Protein AF-0000000066310527 (afdb_homodimer)

Radius of gyration: 28.05 Å; Cα contacts (8 Å, |Δi|>4): 570; chains: 2; bounding box: 58×84×63 Å

Organism: Bacillus subtilis (strain 168) (NCBI:txid224308)

Structure (mmCIF, N/CA/C/O backbone):
data_AF-0000000066310527-model_v1
#
loop_
_entity.id
_entity.type
_entity.pdbx_description
1 polymer 'Uncharacterized protein YbfF'
#
loop_
_atom_site.group_PDB
_atom_site.id
_atom_site.type_symbol
_atom_site.label_atom_id
_atom_site.label_alt_id
_atom_site.label_comp_id
_atom_site.label_asym_id
_atom_site.label_entity_id
_atom_site.label_seq_id
_atom_site.pdbx_PDB_ins_code
_atom_site.Cartn_x
_atom_site.Cartn_y
_atom_site.Cartn_z
_atom_site.occupancy
_atom_site.B_iso_or_equiv
_atom_site.auth_seq_id
_atom_site.auth_comp_id
_atom_site.auth_asym_id
_atom_site.auth_atom_id
_atom_site.pdbx_PDB_model_num
ATOM 1 N N . MET A 1 1 ? -14.188 8.773 -17.578 1 63.88 1 MET A N 1
ATOM 2 C CA . MET A 1 1 ? -12.812 8.523 -18 1 63.88 1 MET A CA 1
ATOM 3 C C . MET A 1 1 ? -12.234 9.734 -18.719 1 63.88 1 MET A C 1
ATOM 5 O O . MET A 1 1 ? -11.117 10.172 -18.422 1 63.88 1 MET A O 1
ATOM 9 N N . LYS A 1 2 ? -13.07 10.375 -19.531 1 73.25 2 LYS A N 1
ATOM 10 C CA . LYS A 1 2 ? -12.578 11.5 -20.312 1 73.25 2 LYS A CA 1
ATOM 11 C C . LYS A 1 2 ? -12.289 12.703 -19.422 1 73.25 2 LYS A C 1
ATOM 13 O O . LYS A 1 2 ? -11.273 13.375 -19.578 1 73.25 2 LYS A O 1
ATOM 18 N N . ASN A 1 3 ? -13.141 12.914 -18.406 1 81.56 3 ASN A N 1
ATOM 19 C CA . ASN A 1 3 ? -12.938 14.039 -17.5 1 81.56 3 ASN A CA 1
ATOM 20 C C . ASN A 1 3 ? -11.688 13.859 -16.641 1 81.56 3 ASN A C 1
ATOM 22 O O . ASN A 1 3 ? -10.922 14.805 -16.438 1 81.56 3 ASN A O 1
ATOM 26 N N . ASP A 1 4 ? -11.461 12.68 -16.266 1 83.81 4 ASP A N 1
ATOM 27 C CA . ASP A 1 4 ? -10.266 12.391 -15.477 1 83.81 4 ASP A CA 1
ATOM 28 C C . ASP A 1 4 ? -9 12.617 -16.297 1 83.81 4 ASP A C 1
ATOM 30 O O . ASP A 1 4 ? -8 13.125 -15.773 1 83.81 4 ASP A O 1
ATOM 34 N N . GLN A 1 5 ? -9.125 12.297 -17.516 1 83 5 GLN A N 1
ATOM 35 C CA . GLN A 1 5 ? -7.965 12.484 -18.375 1 83 5 GLN A CA 1
ATOM 36 C C . GLN A 1 5 ? -7.68 13.969 -18.594 1 83 5 GLN A C 1
ATOM 38 O O . GLN A 1 5 ? -6.523 14.391 -18.594 1 83 5 GLN A O 1
ATOM 43 N N . ILE A 1 6 ? -8.672 14.703 -18.797 1 88.25 6 ILE A N 1
ATOM 44 C CA . ILE A 1 6 ? -8.531 16.141 -19.031 1 88.25 6 ILE A CA 1
ATOM 45 C C . ILE A 1 6 ? -7.934 16.812 -17.797 1 88.25 6 ILE A C 1
ATOM 47 O O . ILE A 1 6 ? -6.992 17.594 -17.906 1 88.25 6 ILE A O 1
ATOM 51 N N . VAL A 1 7 ? -8.461 16.453 -16.672 1 89.5 7 VAL A N 1
ATOM 52 C CA . VAL A 1 7 ? -8 17.047 -15.43 1 89.5 7 VAL A CA 1
ATOM 53 C C . VAL A 1 7 ? -6.559 16.625 -15.164 1 89.5 7 VAL A C 1
ATOM 55 O O . VAL A 1 7 ? -5.742 17.438 -14.719 1 89.5 7 VAL A O 1
ATOM 58 N N . PHE A 1 8 ? -6.312 15.469 -15.484 1 88.06 8 PHE A N 1
ATOM 59 C CA . PHE A 1 8 ? -4.965 14.961 -15.273 1 88.06 8 PHE A CA 1
ATOM 60 C C . PHE A 1 8 ? -3.963 15.695 -16.156 1 88.06 8 PHE A C 1
ATOM 62 O O . PHE A 1 8 ? -2.898 16.109 -15.695 1 88.06 8 PHE A O 1
ATOM 69 N N . GLU A 1 9 ? -4.285 15.781 -17.375 1 87.81 9 GLU A N 1
ATOM 70 C CA . GLU A 1 9 ? -3.381 16.438 -18.312 1 87.81 9 GLU A CA 1
ATOM 71 C C . GLU A 1 9 ? -3.203 17.922 -17.969 1 87.81 9 GLU A C 1
ATOM 73 O O . GLU A 1 9 ? -2.105 18.469 -18.094 1 87.81 9 GLU A O 1
ATOM 78 N N . LYS A 1 10 ? -4.227 18.516 -17.578 1 91 10 LYS A N 1
ATOM 79 C CA . LYS A 1 10 ? -4.125 19.906 -17.141 1 91 10 LYS A CA 1
ATOM 80 C C . LYS A 1 10 ? -3.186 20.047 -15.945 1 91 10 LYS A C 1
ATOM 82 O O . LYS A 1 10 ? -2.346 20.938 -15.906 1 91 10 LYS A O 1
ATOM 87 N N . THR A 1 11 ? -3.363 19.188 -14.992 1 91.25 11 THR A N 1
ATOM 88 C CA . THR A 1 11 ? -2.52 19.203 -13.797 1 91.25 11 THR A CA 1
ATOM 89 C C . THR A 1 11 ? -1.063 18.922 -14.164 1 91.25 11 THR A C 1
ATOM 91 O O . THR A 1 11 ? -0.154 19.547 -13.617 1 91.25 11 THR A O 1
ATOM 94 N N . LYS A 1 12 ? -0.94 18.047 -15.062 1 88.75 12 LYS A N 1
ATOM 95 C CA . LYS A 1 12 ? 0.399 17.719 -15.539 1 88.75 12 LYS A CA 1
ATOM 96 C C . LYS A 1 12 ? 1.072 18.922 -16.188 1 88.75 12 LYS A C 1
ATOM 98 O O . LYS A 1 12 ? 2.264 19.156 -15.977 1 88.75 12 LYS A O 1
ATOM 103 N N . ASN A 1 13 ? 0.358 19.609 -16.891 1 91.06 13 ASN A N 1
ATOM 104 C CA . ASN A 1 13 ? 0.886 20.797 -17.547 1 91.06 13 ASN A CA 1
ATOM 105 C C . ASN A 1 13 ? 1.256 21.891 -16.531 1 91.06 13 ASN A C 1
ATOM 107 O O . ASN A 1 13 ? 2.281 22.547 -16.688 1 91.06 13 ASN A O 1
ATOM 111 N N . ILE A 1 14 ? 0.47 22.047 -15.562 1 93.38 14 ILE A N 1
ATOM 112 C CA . ILE A 1 14 ? 0.763 23.016 -14.523 1 93.38 14 ILE A CA 1
ATOM 113 C C . ILE A 1 14 ? 2.02 22.594 -13.758 1 93.38 14 ILE A C 1
ATOM 115 O O . ILE A 1 14 ? 2.865 23.438 -13.438 1 93.38 14 ILE A O 1
ATOM 119 N N . ALA A 1 15 ? 2.094 21.328 -13.484 1 90.81 15 ALA A N 1
ATOM 120 C CA . ALA A 1 15 ? 3.285 20.812 -12.812 1 90.81 15 ALA A CA 1
ATOM 121 C C . ALA A 1 15 ? 4.535 21.047 -13.656 1 90.81 15 ALA A C 1
ATOM 123 O O . ALA A 1 15 ? 5.605 21.359 -13.125 1 90.81 15 ALA A O 1
ATOM 124 N N . HIS A 1 16 ? 4.398 20.875 -14.945 1 90.31 16 HIS A N 1
ATOM 125 C CA . HIS A 1 16 ? 5.508 21.141 -15.859 1 90.31 16 HIS A CA 1
ATOM 126 C C . HIS A 1 16 ? 5.918 22.609 -15.812 1 90.31 16 HIS A C 1
ATOM 128 O O . HIS A 1 16 ? 7.113 22.922 -15.812 1 90.31 16 HIS A O 1
ATOM 134 N N . ASP A 1 17 ? 4.984 23.469 -15.75 1 91.44 17 ASP A N 1
ATOM 135 C CA . ASP A 1 17 ? 5.258 24.891 -15.648 1 91.44 17 ASP A CA 1
ATOM 136 C C . ASP A 1 17 ? 5.996 25.219 -14.344 1 91.44 17 ASP A C 1
ATOM 138 O O . ASP A 1 17 ? 6.938 26.016 -14.344 1 91.44 17 ASP A O 1
ATOM 142 N N . ILE A 1 18 ? 5.578 24.625 -13.266 1 91.56 18 ILE A N 1
ATOM 143 C CA . ILE A 1 18 ? 6.191 24.859 -11.961 1 91.56 18 ILE A CA 1
ATOM 144 C C . ILE A 1 18 ? 7.648 24.391 -11.992 1 91.56 18 ILE A C 1
ATOM 146 O O . ILE A 1 18 ? 8.523 25.062 -11.438 1 91.56 18 ILE A O 1
ATOM 150 N N . ASN A 1 19 ? 7.914 23.328 -12.703 1 87.25 19 ASN A N 1
ATOM 151 C CA . ASN A 1 19 ? 9.258 22.75 -12.766 1 87.25 19 ASN A CA 1
ATOM 152 C C . ASN A 1 19 ? 10.203 23.641 -13.57 1 87.25 19 ASN A C 1
ATOM 154 O O . ASN A 1 19 ? 11.422 23.578 -13.406 1 87.25 19 ASN A O 1
ATOM 158 N N . GLN A 1 20 ? 9.625 24.453 -14.375 1 89.62 20 GLN A N 1
ATOM 159 C CA . GLN A 1 20 ? 10.445 25.344 -15.203 1 89.62 20 GLN A CA 1
ATOM 160 C C . GLN A 1 20 ? 10.797 26.625 -14.453 1 89.62 20 GLN A C 1
ATOM 162 O O . GLN A 1 20 ? 11.711 27.344 -14.844 1 89.62 20 GLN A O 1
ATOM 167 N N . MET A 1 21 ? 10.148 26.797 -13.336 1 88.88 21 MET A N 1
ATOM 168 C CA . MET A 1 21 ? 10.398 28.016 -12.555 1 88.88 21 MET A CA 1
ATOM 169 C C . MET A 1 21 ? 11.617 27.844 -11.656 1 88.88 21 MET A C 1
ATOM 171 O O . MET A 1 21 ? 11.797 26.797 -11.031 1 88.88 21 MET A O 1
ATOM 175 N N . GLN A 1 22 ? 12.531 28.766 -11.625 1 78.62 22 GLN A N 1
ATOM 176 C CA . GLN A 1 22 ? 13.781 28.641 -10.898 1 78.62 22 GLN A CA 1
ATOM 177 C C . GLN A 1 22 ? 13.703 29.297 -9.523 1 78.62 22 GLN A C 1
ATOM 179 O O . GLN A 1 22 ? 14.359 28.859 -8.578 1 78.62 22 GLN A O 1
ATOM 184 N N . ASN A 1 23 ? 12.922 30.281 -9.383 1 86.44 23 ASN A N 1
ATOM 185 C CA . ASN A 1 23 ? 12.82 31.047 -8.148 1 86.44 23 ASN A CA 1
ATOM 186 C C . ASN A 1 23 ? 11.664 30.562 -7.281 1 86.44 23 ASN A C 1
ATOM 188 O O . ASN A 1 23 ? 10.547 30.391 -7.77 1 86.44 23 ASN A O 1
ATOM 192 N N . GLN A 1 24 ? 11.945 30.344 -6.031 1 86.88 24 GLN A N 1
ATOM 193 C CA . GLN A 1 24 ? 10.945 29.828 -5.102 1 86.88 24 GLN A CA 1
ATOM 194 C C . GLN A 1 24 ? 9.805 30.828 -4.922 1 86.88 24 GLN A C 1
ATOM 196 O O . GLN A 1 24 ? 8.641 30.422 -4.809 1 86.88 24 GLN A O 1
ATOM 201 N N . GLN A 1 25 ? 10.172 32.062 -4.918 1 89.06 25 GLN A N 1
ATOM 202 C CA . GLN A 1 25 ? 9.141 33.094 -4.734 1 89.06 25 GLN A CA 1
ATOM 203 C C . GLN A 1 25 ? 8.188 33.125 -5.926 1 89.06 25 GLN A C 1
ATOM 205 O O . GLN A 1 25 ? 6.988 33.344 -5.762 1 89.06 25 GLN A O 1
ATOM 210 N N . GLU A 1 26 ? 8.727 32.906 -7.062 1 91.56 26 GLU A N 1
ATOM 211 C CA . GLU A 1 26 ? 7.895 32.844 -8.266 1 91.56 26 GLU A CA 1
ATOM 212 C C . GLU A 1 26 ? 6.914 31.672 -8.195 1 91.56 26 GLU A C 1
ATOM 214 O O . GLU A 1 26 ? 5.754 31.812 -8.594 1 91.56 26 GLU A O 1
ATOM 219 N N . ILE A 1 27 ? 7.402 30.641 -7.68 1 92.81 27 ILE A N 1
ATOM 220 C CA . ILE A 1 27 ? 6.57 29.453 -7.539 1 92.81 27 ILE A CA 1
ATOM 221 C C . ILE A 1 27 ? 5.441 29.719 -6.543 1 92.81 27 ILE A C 1
ATOM 223 O O . ILE A 1 27 ? 4.285 29.391 -6.801 1 92.81 27 ILE A O 1
ATOM 227 N N . ILE A 1 28 ? 5.812 30.375 -5.473 1 92.62 28 ILE A N 1
ATOM 228 C CA . ILE A 1 28 ? 4.844 30.656 -4.426 1 92.62 28 ILE A CA 1
ATOM 229 C C . ILE A 1 28 ? 3.75 31.578 -4.973 1 92.62 28 ILE A C 1
ATOM 231 O O . ILE A 1 28 ? 2.561 31.328 -4.77 1 92.62 28 ILE A O 1
ATOM 235 N N . ASP A 1 29 ? 4.152 32.562 -5.695 1 92.44 29 ASP A N 1
ATOM 236 C CA . ASP A 1 29 ? 3.188 33.531 -6.25 1 92.44 29 ASP A CA 1
ATOM 237 C C . ASP A 1 29 ? 2.291 32.844 -7.285 1 92.44 29 ASP A C 1
ATOM 239 O O . ASP A 1 29 ? 1.085 33.094 -7.328 1 92.44 29 ASP A O 1
ATOM 243 N N . TYR A 1 30 ? 2.893 32.062 -8.078 1 94.06 30 TYR A N 1
ATOM 244 C CA . TYR A 1 30 ? 2.141 31.344 -9.094 1 94.06 30 TYR A CA 1
ATOM 245 C C . TYR A 1 30 ? 1.107 30.422 -8.461 1 94.06 30 TYR A C 1
ATOM 247 O O . TYR A 1 30 ? -0.049 30.391 -8.891 1 94.06 30 TYR A O 1
ATOM 255 N N . LEU A 1 31 ? 1.514 29.703 -7.473 1 94.56 31 LEU A N 1
ATOM 256 C CA . LEU A 1 31 ? 0.636 28.75 -6.785 1 94.56 31 LEU A CA 1
ATOM 257 C C . LEU A 1 31 ? -0.458 29.5 -6.02 1 94.56 31 LEU A C 1
ATOM 259 O O . LEU A 1 31 ? -1.603 29.031 -5.973 1 94.56 31 LEU A O 1
ATOM 263 N N . PHE A 1 32 ? -0.166 30.594 -5.473 1 93.5 32 PHE A N 1
ATOM 264 C CA . PHE A 1 32 ? -1.123 31.359 -4.676 1 93.5 32 PHE A CA 1
ATOM 265 C C . PHE A 1 32 ? -2.244 31.906 -5.555 1 93.5 32 PHE A C 1
ATOM 267 O O . PHE A 1 32 ? -3.367 32.094 -5.086 1 93.5 32 PHE A O 1
ATOM 274 N N . ARG A 1 33 ? -1.938 32.062 -6.832 1 92.56 33 ARG A N 1
ATOM 275 C CA . ARG A 1 33 ? -2.926 32.594 -7.77 1 92.56 33 ARG A CA 1
ATOM 276 C C . ARG A 1 33 ? -3.885 31.5 -8.227 1 92.56 33 ARG A C 1
ATOM 278 O O . ARG A 1 33 ? -4.965 31.781 -8.742 1 92.56 33 ARG A O 1
ATOM 285 N N . GLN A 1 34 ? -3.531 30.297 -7.996 1 92.62 34 GLN A N 1
ATOM 286 C CA . GLN A 1 34 ? -4.387 29.203 -8.414 1 92.62 34 GLN A CA 1
ATOM 287 C C . GLN A 1 34 ? -5.539 28.984 -7.438 1 92.62 34 GLN A C 1
ATOM 289 O O . GLN A 1 34 ? -5.441 29.359 -6.266 1 92.62 34 GLN A O 1
ATOM 294 N N . ASP A 1 35 ? -6.602 28.453 -7.941 1 89.25 35 ASP A N 1
ATOM 295 C CA . ASP A 1 35 ? -7.734 28.156 -7.07 1 89.25 35 ASP A CA 1
ATOM 296 C C . ASP A 1 35 ? -7.465 26.922 -6.227 1 89.25 35 ASP A C 1
ATOM 298 O O . ASP A 1 35 ? -6.559 26.141 -6.531 1 89.25 35 ASP A O 1
ATOM 302 N N . SER A 1 36 ? -8.258 26.719 -5.223 1 89.12 36 SER A N 1
ATOM 303 C CA . SER A 1 36 ? -8.07 25.625 -4.277 1 89.12 36 SER A CA 1
ATOM 304 C C . SER A 1 36 ? -8.234 24.281 -4.957 1 89.12 36 SER A C 1
ATOM 306 O O . SER A 1 36 ? -7.547 23.312 -4.613 1 89.12 36 SER A O 1
ATOM 308 N N . LEU A 1 37 ? -9.109 24.156 -5.902 1 88.75 37 LEU A N 1
ATOM 309 C CA . LEU A 1 37 ? -9.328 22.906 -6.633 1 88.75 37 LEU A CA 1
ATOM 310 C C . LEU A 1 37 ? -8.07 22.5 -7.387 1 88.75 37 LEU A C 1
ATOM 312 O O . LEU A 1 37 ? -7.637 21.344 -7.309 1 88.75 37 LEU A O 1
ATOM 316 N N . THR A 1 38 ? -7.531 23.406 -8.047 1 92.25 38 THR A N 1
ATOM 317 C CA . THR A 1 38 ? -6.324 23.156 -8.82 1 92.25 38 THR A CA 1
ATOM 318 C C . THR A 1 38 ? -5.16 22.797 -7.906 1 92.25 38 THR A C 1
ATOM 320 O O . THR A 1 38 ? -4.363 21.906 -8.219 1 92.25 38 THR A O 1
ATOM 323 N N . LEU A 1 39 ? -5.082 23.438 -6.801 1 94.38 39 LEU A N 1
ATOM 324 C CA . LEU A 1 39 ? -4.008 23.172 -5.855 1 94.38 39 LEU A CA 1
ATOM 325 C C . LEU A 1 39 ? -4.121 21.766 -5.289 1 94.38 39 LEU A C 1
ATOM 327 O O . LEU A 1 39 ? -3.111 21.078 -5.105 1 94.38 39 LEU A O 1
ATOM 331 N N . ASN A 1 40 ? -5.297 21.359 -5.043 1 91.94 40 ASN A N 1
ATOM 332 C CA . ASN A 1 40 ? -5.484 20 -4.523 1 91.94 40 ASN A CA 1
ATOM 333 C C . ASN A 1 40 ? -5.215 18.953 -5.594 1 91.94 40 ASN A C 1
ATOM 335 O O . ASN A 1 40 ? -4.73 17.859 -5.285 1 91.94 40 ASN A O 1
ATOM 339 N N . GLN A 1 41 ? -5.559 19.25 -6.785 1 92.19 41 GLN A N 1
ATOM 340 C CA . GLN A 1 41 ? -5.191 18.359 -7.879 1 92.19 41 GLN A CA 1
ATOM 341 C C . GLN A 1 41 ? -3.678 18.234 -8 1 92.19 41 GLN A C 1
ATOM 343 O O . GLN A 1 41 ? -3.16 17.141 -8.219 1 92.19 41 GLN A O 1
ATOM 348 N N . LEU A 1 42 ? -3.004 19.344 -7.852 1 92.94 42 LEU A N 1
ATOM 349 C CA . LEU A 1 42 ? -1.546 19.328 -7.871 1 92.94 42 LEU A CA 1
ATOM 350 C C . LEU A 1 42 ? -0.994 18.531 -6.691 1 92.94 42 LEU A C 1
ATOM 352 O O . LEU A 1 42 ? -0.032 17.781 -6.84 1 92.94 42 LEU A O 1
ATOM 356 N N . LYS A 1 43 ? -1.606 18.766 -5.598 1 92.62 43 LYS A N 1
ATOM 357 C CA . LYS A 1 43 ? -1.205 18.031 -4.41 1 92.62 43 LYS A CA 1
ATOM 358 C C . LYS A 1 43 ? -1.344 16.516 -4.625 1 92.62 43 LYS A C 1
ATOM 360 O O . LYS A 1 43 ? -0.456 15.75 -4.254 1 92.62 43 LYS A O 1
ATOM 365 N N . HIS A 1 44 ? -2.455 16.109 -5.164 1 90.5 44 HIS A N 1
ATOM 366 C CA . HIS A 1 44 ? -2.666 14.695 -5.477 1 90.5 44 HIS A CA 1
ATOM 367 C C . HIS A 1 44 ? -1.655 14.203 -6.508 1 90.5 44 HIS A C 1
ATOM 369 O O . HIS A 1 44 ? -1.153 13.078 -6.402 1 90.5 44 HIS A O 1
ATOM 375 N N . TYR A 1 45 ? -1.368 15.016 -7.469 1 88.25 45 TYR A N 1
ATOM 376 C CA . TYR A 1 45 ? -0.41 14.672 -8.516 1 88.25 45 TYR A CA 1
ATOM 377 C C . TYR A 1 45 ? 0.968 14.406 -7.926 1 88.25 45 TYR A C 1
ATOM 379 O O . TYR A 1 45 ? 1.678 13.5 -8.375 1 88.25 45 TYR A O 1
ATOM 387 N N . TYR A 1 46 ? 1.37 15.164 -6.93 1 87.31 46 TYR A N 1
ATOM 388 C CA . TYR A 1 46 ? 2.688 15.031 -6.32 1 87.31 46 TYR A CA 1
ATOM 389 C C . TYR A 1 46 ? 2.672 13.977 -5.219 1 87.31 46 TYR A C 1
ATOM 391 O O . TYR A 1 46 ? 3.717 13.641 -4.656 1 87.31 46 TYR A O 1
ATOM 399 N N . SER A 1 47 ? 1.535 13.523 -4.836 1 84.88 47 SER A N 1
ATOM 400 C CA . SER A 1 47 ? 1.448 12.508 -3.793 1 84.88 47 SER A CA 1
ATOM 401 C C . SER A 1 47 ? 1.831 11.133 -4.332 1 84.88 47 SER A C 1
ATOM 403 O O . SER A 1 47 ? 1.853 10.922 -5.547 1 84.88 47 SER A O 1
ATOM 405 N N . GLU A 1 48 ? 2.201 10.266 -3.418 1 76.38 48 GLU A N 1
ATOM 406 C CA . GLU A 1 48 ? 2.572 8.914 -3.805 1 76.38 48 GLU A CA 1
ATOM 407 C C . GLU A 1 48 ? 1.363 8.133 -4.312 1 76.38 48 GLU A C 1
ATOM 409 O O . GLU A 1 48 ? 0.276 8.219 -3.738 1 76.38 48 GLU A O 1
ATOM 414 N N . PRO A 1 49 ? 1.654 7.512 -5.43 1 71.25 49 PRO A N 1
ATOM 415 C CA . PRO A 1 49 ? 0.542 6.719 -5.957 1 71.25 49 PRO A CA 1
ATOM 416 C C . PRO A 1 49 ? 0.166 5.555 -5.047 1 71.25 49 PRO A C 1
ATOM 418 O O . PRO A 1 49 ? 1.038 4.953 -4.414 1 71.25 49 PRO A O 1
ATOM 421 N N . SER A 1 50 ? -1.054 5.453 -4.766 1 68.25 50 SER A N 1
ATOM 422 C CA . SER A 1 50 ? -1.55 4.297 -4.023 1 68.25 50 SER A CA 1
ATOM 423 C C . SER A 1 50 ? -2.273 3.322 -4.945 1 68.25 50 SER A C 1
ATOM 425 O O . SER A 1 50 ? -3.08 3.732 -5.781 1 68.25 50 SER A O 1
ATOM 427 N N . LEU A 1 51 ? -1.741 2.096 -4.992 1 73.38 51 LEU A N 1
ATOM 428 C CA . LEU A 1 51 ? -2.441 1.086 -5.781 1 73.38 51 LEU A CA 1
ATOM 429 C C . LEU A 1 51 ? -3.432 0.312 -4.918 1 73.38 51 LEU A C 1
ATOM 431 O O . LEU A 1 51 ? -3.066 -0.203 -3.857 1 73.38 51 LEU A O 1
ATOM 435 N N . PRO A 1 52 ? -4.664 0.326 -5.395 1 75.25 52 PRO A N 1
ATOM 436 C CA . PRO A 1 52 ? -5.664 -0.44 -4.641 1 75.25 52 PRO A CA 1
ATOM 437 C C . PRO A 1 52 ? -5.328 -1.929 -4.566 1 75.25 52 PRO A C 1
ATOM 439 O O . PRO A 1 52 ? -4.625 -2.451 -5.434 1 75.25 52 PRO A O 1
ATOM 442 N N . LEU A 1 53 ? -5.828 -2.559 -3.584 1 78.56 53 LEU A N 1
ATOM 443 C CA . LEU A 1 53 ? -5.602 -3.979 -3.332 1 78.56 53 LEU A CA 1
ATOM 444 C C . LEU A 1 53 ? -6.062 -4.82 -4.516 1 78.56 53 LEU A C 1
ATOM 446 O O . LEU A 1 53 ? -5.375 -5.762 -4.922 1 78.56 53 LEU A O 1
ATOM 450 N N . GLN A 1 54 ? -7.145 -4.508 -5.059 1 79.19 54 GLN A N 1
ATOM 451 C CA . GLN A 1 54 ? -7.711 -5.266 -6.172 1 79.19 54 GLN A CA 1
ATOM 452 C C . GLN A 1 54 ? -6.797 -5.219 -7.391 1 79.19 54 GLN A C 1
ATOM 454 O O . GLN A 1 54 ? -6.676 -6.203 -8.117 1 79.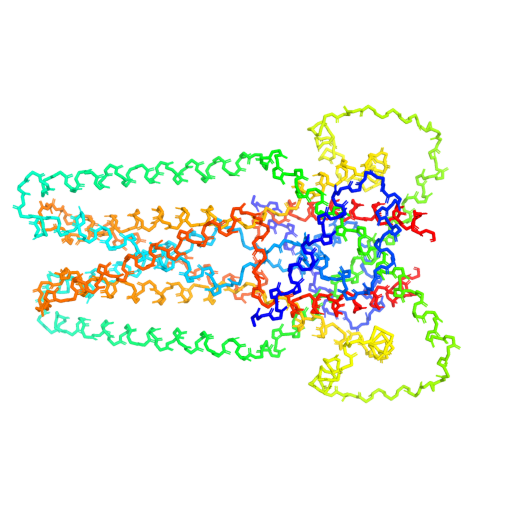19 54 GLN A O 1
ATOM 459 N N . PHE A 1 55 ? -6.215 -4.125 -7.562 1 83.12 55 PHE A N 1
ATOM 460 C CA . PHE A 1 55 ? -5.297 -3.971 -8.688 1 83.12 55 PHE A CA 1
ATOM 461 C C . PHE A 1 55 ? -4.055 -4.828 -8.484 1 83.12 55 PHE A C 1
ATOM 463 O O . PHE A 1 55 ? -3.57 -5.457 -9.43 1 83.12 55 PHE A O 1
ATOM 470 N N . LEU A 1 56 ? -3.582 -4.852 -7.316 1 86.75 56 LEU A N 1
ATOM 471 C CA . LEU A 1 56 ? -2.404 -5.656 -7.008 1 86.75 56 LEU A CA 1
ATOM 472 C C . LEU A 1 56 ? -2.695 -7.141 -7.195 1 86.75 56 LEU A C 1
ATOM 474 O O . LEU A 1 56 ? -1.874 -7.871 -7.75 1 86.75 56 LEU A O 1
ATOM 478 N N . VAL A 1 57 ? -3.797 -7.535 -6.762 1 90.19 57 VAL A N 1
ATOM 479 C CA . VAL A 1 57 ? -4.199 -8.93 -6.895 1 90.19 57 VAL A CA 1
ATOM 480 C C . VAL A 1 57 ? -4.336 -9.289 -8.375 1 90.19 57 VAL A C 1
ATOM 482 O O . VAL A 1 57 ? -3.873 -10.344 -8.805 1 90.19 57 VAL A O 1
ATOM 485 N N . LYS A 1 58 ? -4.953 -8.43 -9.102 1 89.75 58 LYS A N 1
ATOM 486 C CA . LYS A 1 58 ? -5.129 -8.672 -10.531 1 89.75 58 LYS A CA 1
ATOM 487 C C . LYS A 1 58 ? -3.783 -8.859 -11.227 1 89.75 58 LYS A C 1
ATOM 489 O O . LYS A 1 58 ? -3.613 -9.781 -12.023 1 89.75 58 LYS A O 1
ATOM 494 N N . VAL A 1 59 ? -2.885 -8.039 -10.945 1 91.75 59 VAL A N 1
ATOM 495 C CA . VAL A 1 59 ? -1.561 -8.117 -11.555 1 91.75 59 VAL A CA 1
ATOM 496 C C . VAL A 1 59 ? -0.878 -9.414 -11.141 1 91.75 59 VAL A C 1
ATOM 498 O O . VAL A 1 59 ? -0.269 -10.094 -11.969 1 91.75 59 VAL A O 1
ATOM 501 N N . ALA A 1 60 ? -0.976 -9.727 -9.898 1 94.75 60 ALA A N 1
ATOM 502 C CA . ALA A 1 60 ? -0.367 -10.953 -9.391 1 94.75 60 ALA A CA 1
ATOM 503 C C . ALA A 1 60 ? -0.946 -12.18 -10.094 1 94.75 60 ALA A C 1
ATOM 505 O O . ALA A 1 60 ? -0.205 -13.07 -10.516 1 94.75 60 ALA A O 1
ATOM 506 N N . VAL A 1 61 ? -2.199 -12.195 -10.203 1 94.44 61 VAL A N 1
ATOM 507 C CA . VAL A 1 61 ? -2.889 -13.336 -10.805 1 94.44 61 VAL A CA 1
ATOM 508 C C . VAL A 1 61 ? -2.52 -13.438 -12.289 1 94.44 61 VAL A C 1
ATOM 510 O O . VAL A 1 61 ? -2.334 -14.539 -12.812 1 94.44 61 VAL A O 1
ATOM 513 N N . LEU A 1 62 ? -2.402 -12.328 -12.906 1 95.25 62 LEU A N 1
ATOM 514 C CA . LEU A 1 62 ? -1.994 -12.328 -14.305 1 95.25 62 LEU A CA 1
ATOM 515 C C . LEU A 1 62 ? -0.567 -12.844 -14.453 1 95.25 62 LEU A C 1
ATOM 517 O O . LEU A 1 62 ? -0.275 -13.609 -15.375 1 95.25 62 LEU A O 1
ATOM 521 N N . CYS A 1 63 ? 0.3 -12.453 -13.609 1 94.75 63 CYS A N 1
ATOM 522 C CA . CYS A 1 63 ? 1.667 -12.961 -13.617 1 94.75 63 CYS A CA 1
ATOM 523 C C . CYS A 1 63 ? 1.691 -14.461 -13.383 1 94.75 63 CYS A C 1
ATOM 525 O O . CYS A 1 63 ? 2.453 -15.188 -14.023 1 94.75 63 CYS A O 1
ATOM 527 N N . MET A 1 64 ? 0.908 -14.883 -12.508 1 96.06 64 MET A N 1
ATOM 528 C CA . MET A 1 64 ? 0.792 -16.312 -12.234 1 96.06 64 MET A CA 1
ATOM 529 C C . MET A 1 64 ? 0.304 -17.062 -13.461 1 96.06 64 MET A C 1
ATOM 531 O O . MET A 1 64 ? 0.816 -18.141 -13.781 1 96.06 64 MET A O 1
ATOM 535 N N . PHE A 1 65 ? -0.65 -16.5 -14.094 1 96.25 65 PHE A N 1
ATOM 536 C CA . PHE A 1 65 ? -1.199 -17.141 -15.289 1 96.25 65 PHE A CA 1
ATOM 537 C C . PHE A 1 65 ? -0.122 -17.312 -16.359 1 96.25 65 PHE A C 1
ATOM 539 O O . PHE A 1 65 ? -0.012 -18.375 -16.969 1 96.25 65 PHE A O 1
ATOM 546 N N . ILE A 1 66 ? 0.63 -16.312 -16.562 1 95.81 66 ILE A N 1
ATOM 547 C CA . ILE A 1 66 ? 1.702 -16.375 -17.547 1 95.81 66 ILE A CA 1
ATOM 548 C C . ILE A 1 66 ? 2.711 -17.438 -17.156 1 95.81 66 ILE A C 1
ATOM 550 O O . ILE A 1 66 ? 3.104 -18.266 -17.984 1 95.81 66 ILE A O 1
ATOM 554 N N . SER A 1 67 ? 3.074 -17.422 -15.969 1 95 67 SER A N 1
ATOM 555 C CA . SER A 1 67 ? 4.066 -18.375 -15.484 1 95 67 SER A CA 1
ATOM 556 C C . SER A 1 67 ? 3.559 -19.812 -15.609 1 95 67 SER A C 1
ATOM 558 O O . SER A 1 67 ? 4.293 -20.703 -16.062 1 95 67 SER A O 1
ATOM 560 N N . MET A 1 68 ? 2.33 -20 -15.258 1 95.44 68 MET A N 1
ATOM 561 C CA . MET A 1 68 ? 1.761 -21.344 -15.305 1 95.44 68 MET A CA 1
ATOM 562 C C . MET A 1 68 ? 1.63 -21.828 -16.75 1 95.44 68 MET A C 1
ATOM 564 O O . MET A 1 68 ? 1.871 -23 -17.031 1 95.44 68 MET A O 1
ATOM 568 N N . THR A 1 69 ? 1.254 -20.953 -17.547 1 94.94 69 THR A N 1
ATOM 569 C CA . THR A 1 69 ? 1.13 -21.328 -18.953 1 94.94 69 THR A CA 1
ATOM 570 C C . THR A 1 69 ? 2.492 -21.672 -19.547 1 94.94 69 THR A C 1
ATOM 572 O O . THR A 1 69 ? 2.637 -22.703 -20.234 1 94.94 69 THR A O 1
ATOM 575 N N . LEU A 1 70 ? 3.471 -20.859 -19.281 1 94.19 70 LEU A N 1
ATOM 576 C CA . LEU A 1 70 ? 4.82 -21.141 -19.75 1 94.19 70 LEU A CA 1
ATOM 577 C C . LEU A 1 70 ? 5.324 -22.469 -19.219 1 94.19 70 LEU A C 1
ATOM 579 O O . LEU A 1 70 ? 5.875 -23.281 -19.969 1 94.19 70 LEU A O 1
ATOM 583 N N . ALA A 1 71 ? 5.098 -22.719 -17.984 1 93.62 71 ALA A N 1
ATOM 584 C CA . ALA A 1 71 ? 5.555 -23.969 -17.375 1 93.62 71 ALA A CA 1
ATOM 585 C C . ALA A 1 71 ? 4.809 -25.172 -17.938 1 93.62 71 ALA A C 1
ATOM 587 O O . ALA A 1 71 ? 5.395 -26.234 -18.125 1 93.62 71 ALA A O 1
ATOM 588 N N . SER A 1 72 ? 3.529 -24.984 -18.172 1 91.94 72 SER A N 1
ATOM 589 C CA . SER A 1 72 ? 2.723 -26.078 -18.719 1 91.94 72 SER A CA 1
ATOM 590 C C . SER A 1 72 ? 3.246 -26.531 -20.062 1 91.94 72 SER A C 1
ATOM 592 O O . SER A 1 72 ? 3.389 -27.734 -20.312 1 91.94 72 SER A O 1
ATOM 594 N N . PHE A 1 73 ? 3.658 -25.641 -20.891 1 91.06 73 PHE A N 1
ATOM 595 C CA . PHE A 1 73 ? 4.051 -25.984 -22.25 1 91.06 73 PHE A CA 1
ATOM 596 C C . PHE A 1 73 ? 5.547 -26.266 -22.328 1 91.06 73 PHE A C 1
ATOM 598 O O . PHE A 1 73 ? 5.973 -27.172 -23.047 1 91.06 73 PHE A O 1
ATOM 605 N N . LEU A 1 74 ? 6.312 -25.562 -21.562 1 92.62 74 LEU A N 1
ATOM 606 C CA . LEU A 1 74 ? 7.758 -25.625 -21.75 1 92.62 74 LEU A CA 1
ATOM 607 C C . LEU A 1 74 ? 8.383 -26.625 -20.766 1 92.62 74 LEU A C 1
ATOM 609 O O . LEU A 1 74 ? 9.531 -27.031 -20.953 1 92.62 74 LEU A O 1
ATOM 613 N N . PHE A 1 75 ? 7.652 -27.047 -19.812 1 92.12 75 PHE A N 1
ATOM 614 C CA . PHE A 1 75 ? 8.258 -27.875 -18.781 1 92.12 75 PHE A CA 1
ATOM 615 C C . PHE A 1 75 ? 7.422 -29.125 -18.531 1 92.12 75 PHE A C 1
ATOM 617 O O . PHE A 1 75 ? 7.879 -30.25 -18.766 1 92.12 75 PHE A O 1
ATOM 624 N N . ILE A 1 76 ? 6.141 -28.984 -18.203 1 90.5 76 ILE A N 1
ATOM 625 C CA . ILE A 1 76 ? 5.301 -30.094 -17.766 1 90.5 76 ILE A CA 1
ATOM 626 C C . ILE A 1 76 ? 4.945 -30.969 -18.969 1 90.5 76 ILE A C 1
ATOM 628 O O . ILE A 1 76 ? 5.129 -32.188 -18.938 1 90.5 76 ILE A O 1
ATOM 632 N N . GLN A 1 77 ? 4.539 -30.312 -20.062 1 89.19 77 GLN A N 1
ATOM 633 C CA . GLN A 1 77 ? 4.082 -31.078 -21.219 1 89.19 77 GLN A CA 1
ATOM 634 C C . GLN A 1 77 ? 5.051 -30.922 -22.391 1 89.19 77 GLN A C 1
ATOM 636 O O . GLN A 1 77 ? 4.648 -31.031 -23.562 1 89.19 77 GLN A O 1
ATOM 641 N N . ALA A 1 78 ? 6.27 -30.703 -22.141 1 88.44 78 ALA A N 1
ATOM 642 C CA . ALA A 1 78 ? 7.238 -30.391 -23.188 1 88.44 78 ALA A CA 1
ATOM 643 C C . ALA A 1 78 ? 7.355 -31.562 -24.172 1 88.44 78 ALA A C 1
ATOM 645 O O . ALA A 1 78 ? 7.434 -31.344 -25.391 1 88.44 78 ALA A O 1
ATOM 646 N N . LYS A 1 79 ? 7.281 -32.781 -23.688 1 86.31 79 LYS A N 1
ATOM 647 C CA . LYS A 1 79 ? 7.477 -33.938 -24.547 1 86.31 79 LYS A CA 1
ATOM 648 C C . LYS A 1 79 ? 6.234 -34.219 -25.391 1 86.31 79 LYS A C 1
ATOM 650 O O . LYS A 1 79 ? 6.328 -34.812 -26.469 1 86.31 79 LYS A O 1
ATOM 655 N N . GLU A 1 80 ? 5.09 -33.719 -24.891 1 83.12 80 GLU A N 1
ATOM 656 C CA . GLU A 1 80 ? 3.844 -33.938 -25.625 1 83.12 80 GLU A CA 1
ATOM 657 C C . GLU A 1 80 ? 3.578 -32.812 -26.625 1 83.12 80 GLU A C 1
ATOM 659 O O . GLU A 1 80 ? 2.953 -33.031 -27.656 1 83.12 80 GLU A O 1
ATOM 664 N N . VAL A 1 81 ? 4.004 -31.703 -26.312 1 82.25 81 VAL A N 1
ATOM 665 C CA . VAL A 1 81 ? 3.688 -30.516 -27.109 1 82.25 81 VAL A CA 1
ATOM 666 C C . VAL A 1 81 ? 4.656 -30.406 -28.281 1 82.25 81 VAL A C 1
ATOM 668 O O . VAL A 1 81 ? 4.254 -30.078 -29.406 1 82.25 81 VAL A O 1
ATOM 671 N N . PHE A 1 82 ? 5.914 -30.719 -28.016 1 87.19 82 PHE A N 1
ATOM 672 C CA . PHE A 1 82 ? 6.914 -30.594 -29.062 1 87.19 82 PHE A CA 1
ATOM 673 C C . PHE A 1 82 ? 7.129 -31.922 -29.781 1 87.19 82 PHE A C 1
ATOM 675 O O . PHE A 1 82 ? 7.508 -32.906 -29.156 1 87.19 82 PHE A O 1
ATOM 682 N N . THR A 1 83 ? 6.863 -31.906 -31.016 1 84.56 83 THR A N 1
ATOM 683 C CA . THR A 1 83 ? 7.02 -33.094 -31.828 1 84.56 83 THR A CA 1
ATOM 684 C C . THR A 1 83 ? 8.484 -33.344 -32.188 1 84.56 83 THR A C 1
ATOM 686 O O . THR A 1 83 ? 8.914 -34.469 -32.375 1 84.56 83 THR A O 1
ATOM 689 N N . ASN A 1 84 ? 9.211 -32.188 -32.281 1 86.88 84 ASN A N 1
ATOM 690 C CA . ASN A 1 84 ? 10.641 -32.312 -32.562 1 86.88 84 ASN A CA 1
ATOM 691 C C . ASN A 1 84 ? 11.422 -32.781 -31.359 1 86.88 84 ASN A C 1
ATOM 693 O O . ASN A 1 84 ? 11.328 -32.156 -30.281 1 86.88 84 ASN A O 1
ATOM 697 N N . THR A 1 85 ? 12.211 -33.812 -31.531 1 86.06 85 THR A N 1
ATOM 698 C CA . THR A 1 85 ? 12.922 -34.469 -30.438 1 86.06 85 THR A CA 1
ATOM 699 C C . THR A 1 85 ? 13.938 -33.531 -29.812 1 86.06 85 THR A C 1
ATOM 701 O O . THR A 1 85 ? 14.133 -33.531 -28.594 1 86.06 85 THR A O 1
ATOM 704 N N . ILE A 1 86 ? 14.516 -32.625 -30.578 1 88.19 86 ILE A N 1
ATOM 705 C CA . ILE A 1 86 ? 15.508 -31.703 -30.062 1 88.19 86 ILE A CA 1
ATOM 706 C C . ILE A 1 86 ? 14.836 -30.688 -29.141 1 88.19 86 ILE A C 1
ATOM 708 O O . ILE A 1 86 ? 15.281 -30.469 -28.016 1 88.19 86 ILE A O 1
ATOM 712 N N . LEU A 1 87 ? 13.766 -30.172 -29.625 1 86.31 87 LEU A N 1
ATOM 713 C CA . LEU A 1 87 ? 13.07 -29.156 -28.859 1 86.31 87 LEU A CA 1
ATOM 714 C C . LEU A 1 87 ? 12.445 -29.75 -27.594 1 86.31 87 LEU A C 1
ATOM 716 O O . LEU A 1 87 ? 12.414 -29.109 -26.547 1 86.31 87 LEU A O 1
ATOM 720 N N . SER A 1 88 ? 12 -30.984 -27.719 1 87.62 88 SER A N 1
ATOM 721 C CA . SER A 1 88 ? 11.359 -31.672 -26.594 1 87.62 88 SER A CA 1
ATOM 722 C C . SER A 1 88 ? 12.367 -31.969 -25.484 1 87.62 88 SER A C 1
ATOM 724 O O . SER A 1 88 ? 12.008 -32 -24.312 1 87.62 88 SER A O 1
ATOM 726 N N . ASP A 1 89 ? 13.578 -32.125 -25.859 1 88.81 89 ASP A N 1
ATOM 727 C CA . ASP A 1 89 ? 14.586 -32.438 -24.859 1 88.81 89 ASP A CA 1
ATOM 728 C C . ASP A 1 89 ? 15.211 -31.172 -24.281 1 88.81 89 ASP A C 1
ATOM 730 O O . ASP A 1 89 ? 15.586 -31.141 -23.109 1 88.81 89 ASP A O 1
ATOM 734 N N . ILE A 1 90 ? 15.25 -30.156 -25.062 1 90.06 90 ILE A N 1
ATOM 735 C CA . ILE A 1 90 ? 15.961 -28.938 -24.656 1 90.06 90 ILE A CA 1
ATOM 736 C C . ILE A 1 90 ? 15.039 -28.047 -23.844 1 90.06 90 ILE A C 1
ATOM 738 O O . ILE A 1 90 ? 15.492 -27.328 -22.938 1 90.06 90 ILE A O 1
ATOM 742 N N . SER A 1 91 ? 13.781 -28.062 -24.094 1 91.94 91 SER A N 1
ATOM 743 C CA . SER A 1 91 ? 12.836 -27.125 -23.5 1 91.94 91 SER A CA 1
ATOM 744 C C . SER A 1 91 ? 12.805 -27.25 -21.984 1 91.94 91 SER A C 1
ATOM 746 O O . SER A 1 91 ? 12.938 -26.25 -21.266 1 91.94 91 SER A O 1
ATOM 748 N N . PRO A 1 92 ? 12.719 -28.484 -21.422 1 91.06 92 PRO A N 1
ATOM 749 C CA . PRO A 1 92 ? 12.711 -28.609 -19.969 1 91.06 92 PRO A CA 1
ATOM 750 C C . PRO A 1 92 ? 14.016 -28.125 -19.328 1 91.06 92 PRO A C 1
ATOM 752 O O . PRO A 1 92 ? 14 -27.547 -18.234 1 91.06 92 PRO A O 1
ATOM 755 N N . ALA A 1 93 ? 15.133 -28.359 -19.984 1 92.25 93 ALA A N 1
ATOM 756 C CA . ALA A 1 93 ? 16.438 -27.906 -19.484 1 92.25 93 ALA A CA 1
ATOM 757 C C . ALA A 1 93 ? 16.531 -26.391 -19.469 1 92.25 93 ALA A C 1
ATOM 759 O O . ALA A 1 93 ? 17 -25.797 -18.5 1 92.25 93 ALA A O 1
ATOM 760 N N . VAL A 1 94 ? 16.094 -25.797 -20.562 1 92.62 94 VAL A N 1
ATOM 761 C CA . VAL A 1 94 ? 16.109 -24.344 -20.672 1 92.62 94 VAL A CA 1
ATOM 762 C C . VAL A 1 94 ? 15.219 -23.734 -19.594 1 92.62 94 VAL A C 1
ATOM 764 O O . VAL A 1 94 ? 15.586 -22.719 -18.969 1 92.62 94 VAL A O 1
ATOM 767 N N . PHE A 1 95 ? 14.07 -24.344 -19.359 1 93.31 95 PHE A N 1
ATOM 768 C CA . PHE A 1 95 ? 13.148 -23.828 -18.359 1 93.31 95 PHE A CA 1
ATOM 769 C C . PHE A 1 95 ? 13.75 -23.969 -16.953 1 93.31 95 PHE A C 1
ATOM 771 O O . PHE A 1 95 ? 13.555 -23.094 -16.109 1 93.31 95 PHE A O 1
ATOM 778 N N . SER A 1 96 ? 14.5 -25.031 -16.734 1 92.81 96 SER A N 1
ATOM 779 C CA . SER A 1 96 ? 15.148 -25.219 -15.438 1 92.81 96 SER A CA 1
ATOM 780 C C . SER A 1 96 ? 16.234 -24.188 -15.203 1 92.81 96 SER A C 1
ATOM 782 O O . SER A 1 96 ? 16.359 -23.625 -14.109 1 92.81 96 SER A O 1
ATOM 784 N N . ILE A 1 97 ? 16.953 -23.922 -16.234 1 93.94 97 ILE A N 1
ATOM 785 C CA . ILE A 1 97 ? 17.969 -22.875 -16.125 1 93.94 97 ILE A CA 1
ATOM 786 C C . ILE A 1 97 ? 17.297 -21.531 -15.859 1 93.94 97 ILE A C 1
ATOM 788 O O . ILE A 1 97 ? 17.781 -20.75 -15.039 1 93.94 97 ILE A O 1
ATOM 792 N N . PHE A 1 98 ? 16.219 -21.344 -16.562 1 93.62 98 PHE A N 1
ATOM 793 C CA . PHE A 1 98 ? 15.453 -20.125 -16.375 1 93.62 98 PHE A CA 1
ATOM 794 C C . PHE A 1 98 ? 14.969 -20 -14.938 1 93.62 98 PHE A C 1
ATOM 796 O O . PHE A 1 98 ? 15.008 -18.922 -14.352 1 93.62 98 PHE A O 1
ATOM 803 N N . THR A 1 99 ? 14.531 -21.047 -14.391 1 93.25 99 THR A N 1
ATOM 804 C CA . THR A 1 99 ? 14.062 -21.062 -13.008 1 93.25 99 THR A CA 1
ATOM 805 C C . THR A 1 99 ? 15.195 -20.75 -12.039 1 93.25 99 THR A C 1
ATOM 807 O O . THR A 1 99 ? 15.008 -20.016 -11.07 1 93.25 99 THR A O 1
ATOM 810 N N . VAL A 1 100 ? 16.359 -21.25 -12.289 1 92.5 100 VAL A N 1
ATOM 811 C CA . VAL A 1 100 ? 17.531 -20.984 -11.453 1 92.5 100 VAL A CA 1
ATOM 812 C C . VAL A 1 100 ? 17.859 -19.5 -11.508 1 92.5 100 VAL A C 1
ATOM 814 O O . VAL A 1 100 ? 18.188 -18.875 -10.492 1 92.5 100 VAL A O 1
ATOM 817 N N . ILE A 1 101 ? 17.766 -18.938 -12.672 1 91.62 101 ILE A N 1
ATOM 818 C CA . ILE A 1 101 ? 18 -17.516 -12.836 1 91.62 101 ILE A CA 1
ATOM 819 C C . ILE A 1 101 ? 16.969 -16.719 -12.031 1 91.62 101 ILE A C 1
ATOM 821 O O . ILE A 1 101 ? 17.312 -15.742 -11.375 1 91.62 101 ILE A O 1
ATOM 825 N N . CYS A 1 102 ? 15.727 -17.172 -12.094 1 90.62 102 CYS A N 1
ATOM 826 C CA . CYS A 1 102 ? 14.672 -16.516 -11.328 1 90.62 102 CYS A CA 1
ATOM 827 C C . CYS A 1 102 ? 14.969 -16.578 -9.836 1 90.62 102 CYS A C 1
ATOM 829 O O . CYS A 1 102 ? 14.734 -15.617 -9.109 1 90.62 102 CYS A O 1
ATOM 831 N N . ILE A 1 103 ? 15.477 -17.688 -9.367 1 90.12 103 ILE A N 1
ATOM 832 C CA . ILE A 1 103 ? 15.82 -17.859 -7.957 1 90.12 103 ILE A CA 1
ATOM 833 C C . ILE A 1 103 ? 16.938 -16.875 -7.574 1 90.12 103 ILE A C 1
ATOM 835 O O . ILE A 1 103 ? 16.844 -16.203 -6.547 1 90.12 103 ILE A O 1
ATOM 839 N N . PHE A 1 104 ? 17.859 -16.766 -8.414 1 88.38 104 PHE A N 1
ATOM 840 C CA . PHE A 1 104 ? 18.984 -15.867 -8.156 1 88.38 104 PHE A CA 1
ATOM 841 C C . PHE A 1 104 ? 18.516 -14.414 -8.164 1 88.38 104 PHE A C 1
ATOM 843 O O . PHE A 1 104 ? 18.938 -13.617 -7.32 1 88.38 104 PHE A O 1
ATOM 850 N N . MET A 1 105 ? 17.688 -14.125 -9.07 1 86.12 105 MET A N 1
ATOM 851 C CA . MET A 1 105 ? 17.188 -12.758 -9.172 1 86.12 105 MET A CA 1
ATOM 852 C C . MET A 1 105 ? 16.375 -12.383 -7.938 1 86.12 105 MET A C 1
ATOM 854 O O . MET A 1 105 ? 16.484 -11.266 -7.422 1 86.12 105 MET A O 1
ATOM 858 N N . THR A 1 106 ? 15.547 -13.258 -7.547 1 82.06 106 THR A N 1
ATOM 859 C CA . THR A 1 106 ? 14.742 -13.023 -6.355 1 82.06 106 THR A CA 1
ATOM 860 C C . THR A 1 106 ? 15.633 -12.828 -5.129 1 82.06 106 THR A C 1
ATOM 862 O O . THR A 1 106 ? 15.406 -11.914 -4.328 1 82.06 106 THR A O 1
ATOM 865 N N . TYR A 1 107 ? 16.641 -13.609 -5.039 1 77.25 107 TYR A N 1
ATOM 866 C CA . TYR A 1 107 ? 17.562 -13.523 -3.914 1 77.25 107 TYR A CA 1
ATOM 867 C C . TYR A 1 107 ? 18.297 -12.188 -3.912 1 77.25 107 TYR A C 1
ATOM 869 O O . TYR A 1 107 ? 18.422 -11.539 -2.869 1 77.25 107 TYR A O 1
ATOM 877 N N . THR A 1 108 ? 18.672 -11.758 -4.992 1 77.62 108 THR A N 1
ATOM 878 C CA . THR A 1 108 ? 19.438 -10.516 -5.082 1 77.62 108 THR A CA 1
ATOM 879 C C . THR A 1 108 ? 18.531 -9.312 -4.852 1 77.62 108 THR A C 1
ATOM 881 O O . THR A 1 108 ? 18.938 -8.336 -4.219 1 77.62 108 THR A O 1
ATOM 884 N N . LYS A 1 109 ? 17.422 -9.383 -5.348 1 73.44 109 LYS A N 1
ATOM 885 C CA . LYS A 1 109 ? 16.5 -8.266 -5.191 1 73.44 109 LYS A CA 1
ATOM 886 C C . LYS A 1 109 ? 16.016 -8.141 -3.746 1 73.44 109 LYS A C 1
ATOM 888 O O . LYS A 1 109 ? 15.758 -7.035 -3.264 1 73.44 109 LYS A O 1
ATOM 893 N N . ILE A 1 110 ? 15.805 -9.234 -3.158 1 65.31 110 ILE A N 1
ATOM 894 C CA . ILE A 1 110 ? 15.391 -9.227 -1.761 1 65.31 110 ILE A CA 1
ATOM 895 C C . ILE A 1 110 ? 16.547 -8.773 -0.88 1 65.31 110 ILE A C 1
ATOM 897 O O . ILE A 1 110 ? 16.359 -7.984 0.052 1 65.31 110 ILE A O 1
ATOM 901 N N . ILE A 1 111 ? 17.688 -9.203 -1.133 1 55.97 111 ILE A N 1
ATOM 902 C CA . ILE A 1 111 ? 18.875 -8.867 -0.335 1 55.97 111 ILE A CA 1
ATOM 903 C C . ILE A 1 111 ? 19.328 -7.453 -0.668 1 55.97 111 ILE A C 1
ATOM 905 O O . ILE A 1 111 ? 19.656 -6.672 0.229 1 55.97 111 ILE A O 1
ATOM 909 N N . LYS A 1 112 ? 19.516 -7.203 -1.875 1 55.34 112 LYS A N 1
ATOM 910 C CA . LYS A 1 112 ? 20.016 -5.887 -2.256 1 55.34 112 LYS A CA 1
ATOM 911 C C . LYS A 1 112 ? 19.016 -4.789 -1.887 1 55.34 112 LYS A C 1
ATOM 913 O O . LYS A 1 112 ? 19.422 -3.686 -1.509 1 55.34 112 LYS A O 1
ATOM 918 N N . LYS A 1 113 ? 17.797 -4.926 -2.238 1 55.69 113 LYS A N 1
ATOM 919 C CA . LYS A 1 113 ? 16.844 -3.836 -1.989 1 55.69 113 LYS A CA 1
ATOM 920 C C . LYS A 1 113 ? 16.688 -3.578 -0.494 1 55.69 113 LYS A C 1
ATOM 922 O O . LYS A 1 113 ? 16.375 -2.461 -0.081 1 55.69 113 LYS A O 1
ATOM 927 N N . GLY A 1 114 ? 16.828 -4.742 0.429 1 50.81 114 GLY A N 1
ATOM 928 C CA . GLY A 1 114 ? 16.953 -4.379 1.832 1 50.81 114 GLY A CA 1
ATOM 929 C C . GLY A 1 114 ? 18.016 -3.324 2.082 1 50.81 114 GLY A C 1
ATOM 930 O O . GLY A 1 114 ? 17.844 -2.445 2.928 1 50.81 114 GLY A O 1
ATOM 931 N N . ASN A 1 115 ? 19.203 -3.785 1.595 1 45.44 115 ASN A N 1
ATOM 932 C CA . ASN A 1 115 ? 20.328 -2.906 1.901 1 45.44 115 ASN A CA 1
ATOM 933 C C . ASN A 1 115 ? 20.297 -1.639 1.053 1 45.44 115 ASN A C 1
ATOM 935 O O . ASN A 1 115 ? 20.828 -0.603 1.455 1 45.44 115 ASN A O 1
ATOM 939 N N . LYS A 1 116 ? 20.297 -1.967 -0.334 1 44.78 116 LYS A N 1
ATOM 940 C CA . LYS A 1 116 ? 20.688 -0.845 -1.187 1 44.78 116 LYS A CA 1
ATOM 941 C C . LYS A 1 116 ? 19.688 0.307 -1.057 1 44.78 116 LYS A C 1
ATOM 943 O O . LYS A 1 116 ? 18.484 0.086 -0.997 1 44.78 116 LYS A O 1
ATOM 948 N N . ASN A 1 117 ? 20.219 1.539 -1.066 1 46.47 117 ASN A N 1
ATOM 949 C CA . ASN A 1 117 ? 20.062 2.984 -1.191 1 46.47 117 ASN A CA 1
ATOM 950 C C . ASN A 1 117 ? 18.969 3.348 -2.182 1 46.47 117 ASN A C 1
ATOM 952 O O . ASN A 1 117 ? 18.922 2.816 -3.293 1 46.47 117 ASN A O 1
ATOM 956 N N . LYS A 1 118 ? 17.781 3.666 -1.641 1 53.59 118 LYS A N 1
ATOM 957 C CA . LYS A 1 118 ? 16.969 4.609 -2.398 1 53.59 118 LYS A CA 1
ATOM 958 C C . LYS A 1 118 ? 17.766 5.273 -3.506 1 53.59 118 LYS A C 1
ATOM 960 O O . LYS A 1 118 ? 18.75 5.98 -3.23 1 53.59 118 LYS A O 1
ATOM 965 N N . GLY A 1 119 ? 17.953 4.535 -4.629 1 58.03 119 GLY A N 1
ATOM 966 C CA . GLY A 1 119 ? 18.719 5.211 -5.668 1 58.03 119 GLY A CA 1
ATOM 967 C C . GLY A 1 119 ? 18.656 6.723 -5.562 1 58.03 119 GLY A C 1
ATOM 968 O O . GLY A 1 119 ? 17.641 7.285 -5.152 1 58.03 119 GLY A O 1
ATOM 969 N N . LYS A 1 120 ? 19.781 7.375 -5.551 1 68.88 120 LYS A N 1
ATOM 970 C CA . LYS A 1 120 ? 19.938 8.82 -5.438 1 68.88 120 LYS A CA 1
ATOM 971 C C . LYS A 1 120 ? 18.938 9.555 -6.309 1 68.88 120 LYS A C 1
ATOM 973 O O . LYS A 1 120 ? 18.344 10.555 -5.883 1 68.88 120 LYS A O 1
ATOM 978 N N . ALA A 1 121 ? 18.672 8.945 -7.484 1 71.5 121 ALA A N 1
ATOM 979 C CA . ALA A 1 121 ? 17.766 9.633 -8.398 1 71.5 121 ALA A CA 1
ATOM 980 C C . ALA A 1 121 ? 16.328 9.57 -7.902 1 71.5 121 ALA A C 1
ATOM 982 O O . ALA A 1 121 ? 15.602 10.57 -7.957 1 71.5 121 ALA A O 1
ATOM 983 N N . SER A 1 122 ? 16.016 8.445 -7.352 1 75.75 122 SER A N 1
ATOM 984 C CA . SER A 1 122 ? 14.664 8.289 -6.828 1 75.75 122 SER A CA 1
ATOM 985 C C . SER A 1 122 ? 14.453 9.117 -5.566 1 75.75 122 SER A C 1
ATOM 987 O O . SER A 1 122 ? 13.383 9.695 -5.371 1 75.75 122 SER A O 1
ATOM 989 N N . LEU A 1 123 ? 15.484 9.289 -4.895 1 80.25 123 LEU A N 1
ATOM 990 C CA . LEU A 1 123 ? 15.406 10.07 -3.664 1 80.25 123 LEU A CA 1
ATOM 991 C C . LEU A 1 123 ? 15.25 11.555 -3.975 1 80.25 123 LEU A C 1
ATOM 993 O O . LEU A 1 123 ? 14.477 12.25 -3.309 1 80.25 123 LEU A O 1
ATOM 997 N N . ASN A 1 124 ? 15.922 11.969 -5.012 1 81.19 124 ASN A N 1
ATOM 998 C CA . ASN A 1 124 ? 15.828 13.375 -5.398 1 81.19 124 ASN A CA 1
ATOM 999 C C . ASN A 1 124 ? 14.445 13.719 -5.945 1 81.19 124 ASN A C 1
ATOM 1001 O O . ASN A 1 124 ? 13.898 14.781 -5.648 1 81.19 124 ASN A O 1
ATOM 1005 N N . GLN A 1 125 ? 13.977 12.828 -6.746 1 80.88 125 GLN A N 1
ATOM 1006 C CA . GLN A 1 125 ? 12.641 13.062 -7.289 1 80.88 125 GLN A CA 1
ATOM 1007 C C . GLN A 1 125 ? 11.594 13.102 -6.176 1 80.88 125 GLN A C 1
ATOM 1009 O O . GLN A 1 125 ? 10.734 13.984 -6.16 1 80.88 125 GLN A O 1
ATOM 1014 N N . ARG A 1 126 ? 11.766 12.289 -5.273 1 84.75 126 ARG A N 1
ATOM 1015 C CA . ARG A 1 126 ? 10.828 12.242 -4.152 1 84.75 126 ARG A CA 1
ATOM 1016 C C . ARG A 1 126 ? 10.961 13.484 -3.277 1 84.75 126 ARG A C 1
ATOM 1018 O O . ARG A 1 126 ? 9.961 13.992 -2.768 1 84.75 126 ARG A O 1
ATOM 1025 N N . SER A 1 127 ? 12.141 13.836 -3.111 1 86.88 127 SER A N 1
ATOM 1026 C CA . SER A 1 127 ? 12.383 15.039 -2.318 1 86.88 127 SER A CA 1
ATOM 1027 C C . SER A 1 127 ? 11.703 16.25 -2.936 1 86.88 127 SER A C 1
ATOM 1029 O O . SER A 1 127 ? 11.125 17.078 -2.223 1 86.88 127 SER A O 1
ATOM 1031 N N . GLU A 1 128 ? 11.75 16.312 -4.199 1 86.25 128 GLU A N 1
ATOM 1032 C CA . GLU A 1 128 ? 11.117 17.438 -4.895 1 86.25 128 GLU A CA 1
ATOM 1033 C C . GLU A 1 128 ? 9.602 17.391 -4.746 1 86.25 128 GLU A C 1
ATOM 1035 O O . GLU A 1 128 ? 8.961 18.422 -4.555 1 86.25 128 GLU A O 1
ATOM 1040 N N . PHE A 1 129 ? 9.07 16.25 -4.84 1 87.12 129 PHE A N 1
ATOM 1041 C CA . PHE A 1 129 ? 7.629 16.094 -4.707 1 87.12 129 PHE A CA 1
ATOM 1042 C C . PHE A 1 129 ? 7.176 16.453 -3.299 1 87.12 129 PHE A C 1
ATOM 1044 O O . PHE A 1 129 ? 6.137 17.094 -3.125 1 87.12 129 PHE A O 1
ATOM 1051 N N . TYR A 1 130 ? 7.945 16.109 -2.408 1 87.5 130 TYR A N 1
ATOM 1052 C CA . TYR A 1 130 ? 7.605 16.422 -1.023 1 87.5 130 TYR A CA 1
ATOM 1053 C C . TYR A 1 130 ? 7.652 17.922 -0.771 1 87.5 130 TYR A C 1
ATOM 1055 O O . TYR A 1 130 ? 6.789 18.469 -0.077 1 87.5 130 TYR A O 1
ATOM 1063 N N . GLU A 1 131 ? 8.648 18.469 -1.317 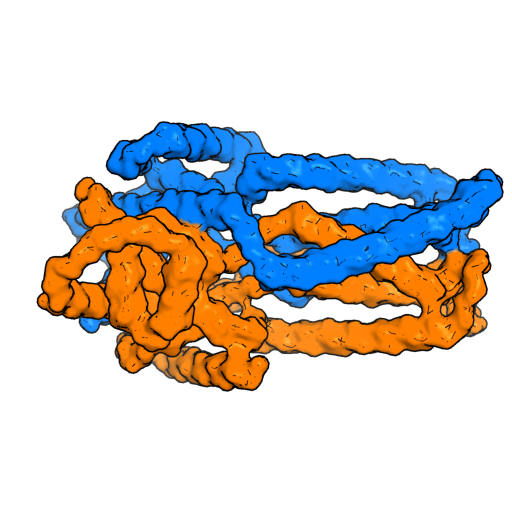1 89.12 131 GLU A N 1
ATOM 1064 C CA . GLU A 1 131 ? 8.773 19.922 -1.152 1 89.12 131 GLU A CA 1
ATOM 1065 C C . GLU A 1 131 ? 7.582 20.656 -1.758 1 89.12 131 GLU A C 1
ATOM 1067 O O . GLU A 1 131 ? 7.004 21.531 -1.125 1 89.12 131 GLU A O 1
ATOM 1072 N N . LYS A 1 132 ? 7.281 20.25 -2.912 1 89.81 132 LYS A N 1
ATOM 1073 C CA . LYS A 1 132 ? 6.16 20.891 -3.588 1 89.81 132 LYS A CA 1
ATOM 1074 C C . LYS A 1 132 ? 4.852 20.625 -2.846 1 89.81 132 LYS A C 1
ATOM 1076 O O . LYS A 1 132 ? 4.02 21.531 -2.703 1 89.81 132 LYS A O 1
ATOM 1081 N N . ASN A 1 133 ? 4.699 19.453 -2.391 1 91.62 133 ASN A N 1
ATOM 1082 C CA . ASN A 1 133 ? 3.49 19.094 -1.659 1 91.62 133 ASN A CA 1
ATOM 1083 C C . ASN A 1 133 ? 3.354 19.891 -0.37 1 91.62 133 ASN A C 1
ATOM 1085 O O . ASN A 1 133 ? 2.26 20.344 -0.031 1 91.62 133 ASN A O 1
ATOM 1089 N N . LYS A 1 134 ? 4.391 20.047 0.271 1 91.62 134 LYS A N 1
ATOM 1090 C CA . LYS A 1 134 ? 4.375 20.812 1.517 1 91.62 134 LYS A CA 1
ATOM 1091 C C . LYS A 1 134 ? 4.074 22.281 1.256 1 91.62 134 LYS A C 1
ATOM 1093 O O . LYS A 1 134 ? 3.309 22.906 1.997 1 91.62 134 LYS A O 1
ATOM 1098 N N . LEU A 1 135 ? 4.73 22.766 0.269 1 92.69 135 LEU A N 1
ATOM 1099 C CA . LEU A 1 135 ? 4.484 24.156 -0.102 1 92.69 135 LEU A CA 1
ATOM 1100 C C . LEU A 1 135 ? 3.018 24.375 -0.448 1 92.69 135 LEU A C 1
ATOM 1102 O O . LEU A 1 135 ? 2.396 25.328 0.037 1 92.69 135 LEU A O 1
ATOM 1106 N N . ILE A 1 136 ? 2.492 23.516 -1.217 1 94.38 136 ILE A N 1
ATOM 1107 C CA . ILE A 1 136 ? 1.096 23.625 -1.628 1 94.38 136 ILE A CA 1
ATOM 1108 C C . ILE A 1 136 ? 0.19 23.531 -0.403 1 94.38 136 ILE A C 1
ATOM 1110 O O . ILE A 1 136 ? -0.776 24.281 -0.275 1 94.38 136 ILE A O 1
ATOM 1114 N N . ASN A 1 137 ? 0.53 22.625 0.448 1 93.56 137 ASN A N 1
ATOM 1115 C CA . ASN A 1 137 ? -0.259 22.453 1.663 1 93.56 137 ASN A CA 1
ATOM 1116 C C . ASN A 1 137 ? -0.254 23.719 2.518 1 93.56 137 ASN A C 1
ATOM 1118 O O . ASN A 1 137 ? -1.287 24.094 3.066 1 93.56 137 ASN A O 1
ATOM 1122 N N . THR A 1 138 ? 0.827 24.328 2.66 1 93.31 138 THR A N 1
ATOM 1123 C CA . THR A 1 138 ? 0.935 25.547 3.451 1 93.31 138 THR A CA 1
ATOM 1124 C C . THR A 1 138 ? 0.135 26.672 2.812 1 93.31 138 THR A C 1
ATOM 1126 O O . THR A 1 138 ? -0.524 27.453 3.512 1 93.31 138 THR A O 1
ATOM 1129 N N . ILE A 1 139 ? 0.226 26.797 1.543 1 94.06 139 ILE A N 1
ATOM 1130 C CA . ILE A 1 139 ? -0.527 27.812 0.826 1 94.06 139 ILE A CA 1
ATOM 1131 C C 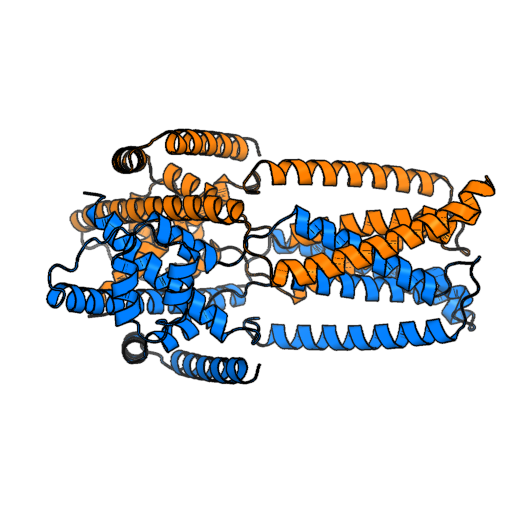. ILE A 1 139 ? -2.023 27.594 1.025 1 94.06 139 ILE A C 1
ATOM 1133 O O . ILE A 1 139 ? -2.773 28.531 1.274 1 94.06 139 ILE A O 1
ATOM 1137 N N . LEU A 1 140 ? -2.424 26.359 0.884 1 94.19 140 LEU A N 1
ATOM 1138 C CA . LEU A 1 140 ? -3.828 26.016 1.081 1 94.19 140 LEU A CA 1
ATOM 1139 C C . LEU A 1 140 ? -4.285 26.391 2.486 1 94.19 140 LEU A C 1
ATOM 1141 O O . LEU A 1 140 ? -5.371 26.953 2.66 1 94.19 140 LEU A O 1
ATOM 1145 N N . TYR A 1 141 ? -3.502 26.094 3.463 1 93.31 141 TYR A N 1
ATOM 1146 C CA . TYR A 1 141 ? -3.852 26.422 4.844 1 93.31 141 TYR A CA 1
ATOM 1147 C C . TYR A 1 141 ? -4 27.922 5.031 1 93.31 141 TYR A C 1
ATOM 1149 O O . TYR A 1 141 ? -4.898 28.375 5.746 1 93.31 141 TYR A O 1
ATOM 1157 N N . LYS A 1 142 ? -3.166 28.625 4.414 1 92.25 142 LYS A N 1
ATOM 1158 C CA . LYS A 1 142 ? -3.273 30.078 4.492 1 92.25 142 LYS A CA 1
ATOM 1159 C C . LYS A 1 142 ? -4.562 30.578 3.844 1 92.25 142 LYS A C 1
ATOM 1161 O O . LYS A 1 142 ? -5.238 31.453 4.383 1 92.25 142 LYS A O 1
ATOM 1166 N N . LYS A 1 143 ? -4.867 30.062 2.756 1 90.5 143 LYS A N 1
ATOM 1167 C CA . LYS A 1 143 ? -6.102 30.438 2.074 1 90.5 143 LYS A CA 1
ATOM 1168 C C . LYS A 1 143 ? -7.324 30.094 2.918 1 90.5 143 LYS A C 1
ATOM 1170 O O . LYS A 1 143 ? -8.273 30.875 3.002 1 90.5 143 LYS A O 1
ATOM 1175 N N . TYR A 1 144 ? -7.293 28.906 3.467 1 91.69 144 TYR A N 1
ATOM 1176 C CA . TYR A 1 144 ? -8.398 28.5 4.328 1 91.69 144 TYR A CA 1
ATOM 1177 C C . TYR A 1 144 ? -8.523 29.438 5.527 1 91.69 144 TYR A C 1
ATOM 1179 O O . TYR A 1 144 ? -9.641 29.75 5.953 1 91.69 144 TYR A O 1
ATOM 1187 N N . LYS A 1 145 ? -7.453 29.828 6.074 1 90.75 145 LYS A N 1
ATOM 1188 C CA . LYS A 1 145 ? -7.465 30.734 7.219 1 90.75 145 LYS A CA 1
ATOM 1189 C C . LYS A 1 145 ? -8.07 32.094 6.84 1 90.75 145 LYS A C 1
ATOM 1191 O O . LYS A 1 145 ? -8.859 32.656 7.602 1 90.75 145 LYS A O 1
ATOM 1196 N N . MET A 1 146 ? -7.719 32.562 5.672 1 88.62 146 MET A N 1
ATOM 1197 C CA . MET A 1 146 ? -8.273 33.812 5.172 1 88.62 146 MET A CA 1
ATOM 1198 C C . MET A 1 146 ? -9.781 33.688 4.969 1 88.62 146 MET A C 1
ATOM 1200 O O . MET A 1 146 ? -10.531 34.594 5.324 1 88.62 146 MET A O 1
ATOM 1204 N N . ASP A 1 147 ? -10.203 32.594 4.508 1 86.75 147 ASP A N 1
ATOM 1205 C CA . ASP A 1 147 ? -11.625 32.344 4.281 1 86.75 147 ASP A CA 1
ATOM 1206 C C . ASP A 1 147 ? -12.375 32.219 5.605 1 86.75 147 ASP A C 1
ATOM 1208 O O . ASP A 1 147 ? -13.5 32.719 5.738 1 86.75 147 ASP A O 1
ATOM 1212 N N . GLN A 1 148 ? -11.805 31.531 6.512 1 86.81 148 GLN A N 1
ATOM 1213 C CA . GLN A 1 148 ? -12.406 31.344 7.828 1 86.81 148 GLN A CA 1
ATOM 1214 C C . GLN A 1 148 ? -12.602 32.688 8.531 1 86.81 148 GLN A C 1
ATOM 1216 O O . GLN A 1 148 ? -13.633 32.906 9.164 1 86.81 148 GLN A O 1
ATOM 1221 N N . GLN A 1 149 ? -11.633 33.531 8.438 1 84.69 149 GLN A N 1
ATOM 1222 C CA . GLN A 1 149 ? -11.719 34.844 9.039 1 84.69 149 GLN A CA 1
ATOM 1223 C C . GLN A 1 149 ? -12.812 35.688 8.383 1 84.69 149 GLN A C 1
ATOM 1225 O O . GLN A 1 149 ? -13.523 36.438 9.055 1 84.69 149 GLN A O 1
ATOM 1230 N N . ASN A 1 150 ? -12.992 35.438 7.152 1 79.88 150 ASN A N 1
ATOM 1231 C CA . ASN A 1 150 ? -14.031 36.156 6.426 1 79.88 150 ASN A CA 1
ATOM 1232 C C . ASN A 1 150 ? -15.43 35.656 6.797 1 79.88 150 ASN A C 1
ATOM 1234 O O . ASN A 1 150 ? -16.375 36.438 6.852 1 79.88 150 ASN A O 1
ATOM 1238 N N . ILE A 1 151 ? -15.547 34.375 7.043 1 77.69 151 ILE A N 1
ATOM 1239 C CA . ILE A 1 151 ? -16.828 33.812 7.426 1 77.69 151 ILE A CA 1
ATOM 1240 C C . ILE A 1 151 ? -17.188 34.25 8.844 1 77.69 151 ILE A C 1
ATOM 1242 O O . ILE A 1 151 ? -18.344 34.594 9.125 1 77.69 151 ILE A O 1
ATOM 1246 N N . GLN A 1 152 ? -16.297 34.094 9.812 1 72.5 152 GLN A N 1
ATOM 1247 C CA . GLN A 1 152 ? -16.531 34.469 11.195 1 72.5 152 GLN A CA 1
ATOM 1248 C C . GLN A 1 152 ? -16.875 35.969 11.297 1 72.5 152 GLN A C 1
ATOM 1250 O O . GLN A 1 152 ? -17.672 36.375 12.148 1 72.5 152 GLN A O 1
ATOM 1255 N N . ALA A 1 153 ? -16.344 36.719 10.43 1 62.41 153 ALA A N 1
ATOM 1256 C CA . ALA A 1 153 ? -16.641 38.156 10.422 1 62.41 153 ALA A CA 1
ATOM 1257 C C . ALA A 1 153 ? -18.062 38.438 9.953 1 62.41 153 ALA A C 1
ATOM 1259 O O . ALA A 1 153 ? -18.672 39.438 10.344 1 62.41 153 ALA A O 1
ATOM 1260 N N . ASN A 1 154 ? -18.5 37.5 9.133 1 57.38 154 ASN A N 1
ATOM 1261 C CA . ASN A 1 154 ? -19.828 37.75 8.578 1 57.38 154 ASN A CA 1
ATOM 1262 C C . ASN A 1 154 ? -20.891 36.969 9.328 1 57.38 154 ASN A C 1
ATOM 1264 O O . ASN A 1 154 ? -22.094 37.062 9.039 1 57.38 154 ASN A O 1
ATOM 1268 N N . LYS A 1 155 ? -20.594 35.844 9.891 1 57.94 155 LYS A N 1
ATOM 1269 C CA . LYS A 1 155 ? -21.578 35 10.539 1 57.94 155 LYS A CA 1
ATOM 1270 C C . LYS A 1 155 ? -22.141 35.656 11.789 1 57.94 155 LYS A C 1
ATOM 1272 O O . LYS A 1 155 ? -21.391 36.062 12.688 1 57.94 155 LYS A O 1
ATOM 1277 N N . HIS A 1 156 ? -23.188 36.25 11.562 1 44.56 156 HIS A N 1
ATOM 1278 C CA . HIS A 1 156 ? -24.125 36.312 12.672 1 44.56 156 HIS A CA 1
ATOM 1279 C C . HIS A 1 156 ? -24.266 34.938 13.352 1 44.56 156 HIS A C 1
ATOM 1281 O O . HIS A 1 156 ? -23.969 33.906 12.742 1 44.56 156 HIS A O 1
ATOM 1287 N N . THR A 1 157 ? -24.797 34.844 14.656 1 39.97 157 THR A N 1
ATOM 1288 C CA . THR A 1 157 ? -25 33.812 15.664 1 39.97 157 THR A CA 1
ATOM 1289 C C . THR A 1 157 ? -25.625 32.562 15.039 1 39.97 157 THR A C 1
ATOM 1291 O O . THR A 1 157 ? -26.844 32.469 14.922 1 39.97 157 THR A O 1
ATOM 1294 N N . ALA A 1 158 ? -25.312 32.188 13.953 1 39.72 158 ALA A N 1
ATOM 1295 C CA . ALA A 1 158 ? -26.203 31.109 13.531 1 39.72 158 ALA A CA 1
ATOM 1296 C C . ALA A 1 158 ? -26.266 30 14.57 1 39.72 158 ALA A C 1
ATOM 1298 O O . ALA A 1 158 ? -25.312 29.828 15.344 1 39.72 158 ALA A O 1
ATOM 1299 N N . SER A 1 159 ? -27.391 29.453 14.734 1 41.31 159 SER A N 1
ATOM 1300 C CA . SER A 1 159 ? -28 28.5 15.656 1 41.31 159 SER A CA 1
ATOM 1301 C C . SER A 1 159 ? -27.297 27.141 15.609 1 41.31 159 SER A C 1
ATOM 1303 O O . SER A 1 159 ? -26.953 26.656 14.531 1 41.31 159 SER A O 1
ATOM 1305 N N . ASP A 1 160 ? -26.625 26.812 16.672 1 43.09 160 ASP A N 1
ATOM 1306 C CA . ASP A 1 160 ? -26.109 25.531 17.172 1 43.09 160 ASP A CA 1
ATOM 1307 C C . ASP A 1 160 ? -27.047 24.391 16.766 1 43.09 160 ASP A C 1
ATOM 1309 O O . ASP A 1 160 ? -27.703 23.797 17.625 1 43.09 160 ASP A O 1
ATOM 1313 N N . ASN A 1 161 ? -27.828 24.547 15.797 1 42.78 161 ASN A N 1
ATOM 1314 C CA . ASN A 1 161 ? -28.656 23.359 15.703 1 42.78 161 ASN A CA 1
ATOM 1315 C C . ASN A 1 161 ? -27.828 22.094 15.562 1 42.78 161 ASN A C 1
ATOM 1317 O O . ASN A 1 161 ? -27.172 21.875 14.539 1 42.78 161 ASN A O 1
ATOM 1321 N N . GLU A 1 162 ? -27.312 21.594 16.656 1 47.19 162 GLU A N 1
AT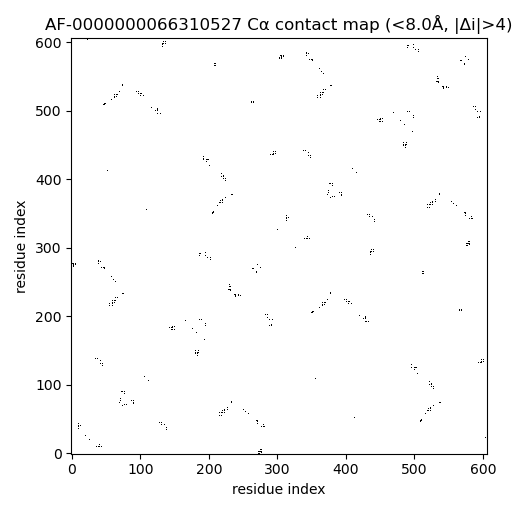OM 1322 C CA . GLU A 1 162 ? -26.75 20.281 16.969 1 47.19 162 GLU A CA 1
ATOM 1323 C C . GLU A 1 162 ? -27.562 19.172 16.297 1 47.19 162 GLU A C 1
ATOM 1325 O O . GLU A 1 162 ? -28.031 18.25 16.969 1 47.19 162 GLU A O 1
ATOM 1330 N N . ASP A 1 163 ? -28.344 19.422 15.352 1 47.38 163 ASP A N 1
ATOM 1331 C CA . ASP A 1 163 ? -29.125 18.25 14.992 1 47.38 163 ASP A CA 1
ATOM 1332 C C . ASP A 1 163 ? -28.219 17.094 14.562 1 47.38 163 ASP A C 1
ATOM 1334 O O . ASP A 1 163 ? -27.266 17.297 13.797 1 47.38 163 ASP A O 1
ATOM 1338 N N . SER A 1 164 ? -28.203 16.141 15.359 1 54.41 164 SER A N 1
ATOM 1339 C CA . SER A 1 164 ? -27.703 14.789 15.148 1 54.41 164 SER A CA 1
ATOM 1340 C C . SER A 1 164 ? -27.906 14.336 13.711 1 54.41 164 SER A C 1
ATOM 1342 O O . SER A 1 164 ? -28.953 13.758 13.375 1 54.41 164 SER A O 1
ATOM 1344 N N . MET A 1 165 ? -27.547 15.125 12.789 1 64.5 165 MET A N 1
ATOM 1345 C CA . MET A 1 165 ? -27.766 14.719 11.406 1 64.5 165 MET A CA 1
ATOM 1346 C C . MET A 1 165 ? -27.062 13.398 11.117 1 64.5 165 MET A C 1
ATOM 1348 O O . MET A 1 165 ? -26 13.117 11.68 1 64.5 165 MET A O 1
ATOM 1352 N N . ASN A 1 166 ? -27.812 12.531 10.539 1 82.75 166 ASN A N 1
ATOM 1353 C CA . ASN A 1 166 ? -27.359 11.25 10.008 1 82.75 166 ASN A CA 1
ATOM 1354 C C . ASN A 1 166 ? -26.141 11.414 9.117 1 82.75 166 ASN A C 1
ATOM 1356 O O . ASN A 1 166 ? -26.016 12.398 8.383 1 82.75 166 ASN A O 1
ATOM 1360 N N . PHE A 1 167 ? -25.094 10.742 9.398 1 87 167 PHE A N 1
ATOM 1361 C CA . PHE A 1 167 ? -23.828 10.766 8.664 1 87 167 PHE A CA 1
ATOM 1362 C C . PHE A 1 167 ? -24.094 10.82 7.16 1 87 167 PHE A C 1
ATOM 1364 O O . PHE A 1 167 ? -23.438 11.578 6.438 1 87 167 PHE A O 1
ATOM 1371 N N . SER A 1 168 ? -25.094 10.102 6.777 1 86.06 168 SER A N 1
ATOM 1372 C CA . SER A 1 168 ? -25.375 10.016 5.348 1 86.06 168 SER A CA 1
ATOM 1373 C C . SER A 1 168 ? -25.891 11.344 4.801 1 86.06 168 SER A C 1
ATOM 1375 O O . SER A 1 168 ? -25.547 11.734 3.682 1 86.06 168 SER A O 1
ATOM 1377 N N . ALA A 1 169 ? -26.625 12.016 5.559 1 88.06 169 ALA A N 1
ATOM 1378 C CA . ALA A 1 169 ? -27.156 13.312 5.137 1 88.06 169 ALA A CA 1
ATOM 1379 C C . ALA A 1 169 ? -26.047 14.352 5.031 1 88.06 169 ALA A C 1
ATOM 1381 O O . ALA A 1 169 ? -26 15.125 4.07 1 88.06 169 ALA A O 1
ATOM 1382 N N . VAL A 1 170 ? -25.188 14.305 6 1 88.88 170 VAL A N 1
ATOM 1383 C CA . VAL A 1 170 ? -24.078 15.25 6.008 1 88.88 170 VAL A CA 1
ATOM 1384 C C . VAL A 1 170 ? -23.156 14.969 4.828 1 88.88 170 VAL A C 1
ATOM 1386 O O . VAL A 1 170 ? -22.719 15.891 4.141 1 88.88 170 VAL A O 1
ATOM 1389 N N . LEU A 1 171 ? -22.922 13.703 4.621 1 89.44 171 LEU A N 1
ATOM 1390 C CA . LEU A 1 171 ? -22.062 13.297 3.52 1 89.44 171 LEU A CA 1
ATOM 1391 C C . LEU A 1 171 ? -22.625 13.758 2.182 1 89.44 171 LEU A C 1
ATOM 1393 O O . LEU A 1 171 ? -21.906 14.305 1.348 1 89.44 171 LEU A O 1
ATOM 1397 N N . ASN A 1 172 ? -23.859 13.555 1.997 1 87.88 172 ASN A N 1
ATOM 1398 C CA . ASN A 1 172 ? -24.5 13.953 0.75 1 87.88 172 ASN A CA 1
ATOM 1399 C C . ASN A 1 172 ? -24.438 15.469 0.554 1 87.88 172 ASN A C 1
ATOM 1401 O O . ASN A 1 172 ? -24.234 15.945 -0.563 1 87.88 172 ASN A O 1
ATOM 1405 N N . HIS A 1 173 ? -24.609 16.109 1.578 1 88.5 173 HIS A N 1
ATOM 1406 C CA . HIS A 1 173 ? -24.547 17.578 1.497 1 88.5 173 HIS A CA 1
ATOM 1407 C C . HIS A 1 173 ? -23.141 18.047 1.15 1 88.5 173 HIS A C 1
ATOM 1409 O O . HIS A 1 173 ? -22.969 18.953 0.344 1 88.5 173 HIS A O 1
ATOM 1415 N N . VAL A 1 174 ? -22.172 17.469 1.796 1 88.94 174 VAL A N 1
ATOM 1416 C CA . VAL A 1 174 ? -20.781 17.828 1.555 1 88.94 174 VAL A CA 1
ATOM 1417 C C . VAL A 1 174 ? -20.422 17.578 0.092 1 88.94 174 VAL A C 1
ATOM 1419 O O . VAL A 1 174 ? -19.75 18.391 -0.541 1 88.94 174 VAL A O 1
ATOM 1422 N N . LEU A 1 175 ? -20.922 16.516 -0.432 1 86.06 175 LEU A N 1
ATOM 1423 C CA . LEU A 1 175 ? -20.609 16.141 -1.809 1 86.06 175 LEU A CA 1
ATOM 1424 C C . LEU A 1 175 ? -21.312 17.078 -2.791 1 86.06 175 LEU A C 1
ATOM 1426 O O . LEU A 1 175 ? -20.828 17.281 -3.908 1 86.06 175 LEU A O 1
ATOM 1430 N N . THR A 1 176 ? -22.359 17.688 -2.332 1 81.38 176 THR A N 1
ATOM 1431 C CA . THR A 1 176 ? -23.125 18.578 -3.197 1 81.38 176 THR A CA 1
ATOM 1432 C C . THR A 1 176 ? -22.547 19.984 -3.178 1 81.38 176 THR A C 1
ATOM 1434 O O . THR A 1 176 ? -22.484 20.641 -4.215 1 81.38 176 THR A O 1
ATOM 1437 N N . ILE A 1 177 ? -22.141 20.422 -2.051 1 74.56 177 ILE A N 1
ATOM 1438 C CA . ILE A 1 177 ? -21.656 21.781 -1.902 1 74.56 177 ILE A CA 1
ATOM 1439 C C . ILE A 1 177 ? -20.156 21.844 -2.246 1 74.56 177 ILE A C 1
ATOM 1441 O O . ILE A 1 177 ? -19.547 22.922 -2.182 1 74.56 177 ILE A O 1
ATOM 1445 N N . SER A 1 178 ? -19.547 20.906 -2.705 1 65.69 178 SER A N 1
ATOM 1446 C CA . SER A 1 178 ? -18.109 20.688 -2.807 1 65.69 178 SER A CA 1
ATOM 1447 C C . SER A 1 178 ? -17.469 21.672 -3.773 1 65.69 178 SER A C 1
ATOM 1449 O O . SER A 1 178 ? -16.266 21.938 -3.684 1 65.69 178 SER A O 1
ATOM 1451 N N . LYS A 1 179 ? -18.156 22.344 -4.461 1 70.94 179 LYS A N 1
ATOM 1452 C CA . LYS A 1 179 ? -17.5 23.141 -5.484 1 70.94 179 LYS A CA 1
ATOM 1453 C C . LYS A 1 179 ? -17.109 24.516 -4.938 1 70.94 179 LYS A C 1
ATOM 1455 O O . LYS A 1 179 ? -16.219 25.172 -5.492 1 70.94 179 LYS A O 1
ATOM 1460 N N . ASN A 1 180 ? -17.609 24.891 -3.807 1 78.56 180 ASN A N 1
ATOM 1461 C CA . ASN A 1 180 ? -17.266 26.172 -3.199 1 78.56 180 ASN A CA 1
ATOM 1462 C C . ASN A 1 180 ? -16.562 25.984 -1.862 1 78.56 180 ASN A C 1
ATOM 1464 O O . ASN A 1 180 ? -17.156 25.516 -0.894 1 78.56 180 ASN A O 1
ATOM 1468 N N . ASP A 1 181 ? -15.352 26.484 -1.782 1 81.56 181 ASP A N 1
ATOM 1469 C CA . ASP A 1 181 ? -14.531 26.266 -0.594 1 81.56 181 ASP A CA 1
ATOM 1470 C C . ASP A 1 181 ? -15.109 27.016 0.61 1 81.56 181 ASP A C 1
ATOM 1472 O O . ASP A 1 181 ? -15.117 26.484 1.726 1 81.56 181 ASP A O 1
ATOM 1476 N N . LYS A 1 182 ? -15.641 28.141 0.3 1 82.88 182 LYS A N 1
ATOM 1477 C CA . LYS A 1 182 ? -16.156 28.938 1.399 1 82.88 182 LYS A CA 1
ATOM 1478 C C . LYS A 1 182 ? -17.391 28.281 2.029 1 82.88 182 LYS A C 1
ATOM 1480 O O . LYS A 1 182 ? -17.484 28.203 3.256 1 82.88 182 LYS A O 1
ATOM 1485 N N . GLU A 1 183 ? -18.203 27.797 1.174 1 85.88 183 GLU A N 1
ATOM 1486 C CA . GLU A 1 183 ? -19.422 27.141 1.659 1 85.88 183 GLU A CA 1
ATOM 1487 C C . GLU A 1 183 ? -19.078 25.828 2.373 1 85.88 183 GLU A C 1
ATOM 1489 O O . GLU A 1 183 ? -19.688 25.5 3.393 1 85.88 183 GLU A O 1
ATOM 1494 N N . LEU A 1 184 ? -18.125 25.203 1.818 1 90.56 184 LEU A N 1
ATOM 1495 C CA . LEU A 1 184 ? -17.719 23.938 2.42 1 90.56 184 LEU A CA 1
ATOM 1496 C C . LEU A 1 184 ? -17.094 24.172 3.797 1 90.56 184 LEU A C 1
ATOM 1498 O O . LEU A 1 184 ? -17.438 23.484 4.758 1 90.56 184 LEU A O 1
ATOM 1502 N N . LEU A 1 185 ? -16.219 25.109 3.852 1 90.88 185 LEU A N 1
ATOM 1503 C CA . LEU A 1 185 ? -15.562 25.453 5.105 1 90.88 185 LEU A CA 1
ATOM 1504 C C . LEU A 1 185 ? -16.578 25.875 6.164 1 90.88 185 LEU A C 1
ATOM 1506 O O . LEU A 1 185 ? -16.5 25.438 7.312 1 90.88 185 LEU A O 1
ATOM 1510 N N . GLY A 1 186 ? -17.484 26.688 5.781 1 87.56 186 GLY A N 1
ATOM 1511 C CA . GLY A 1 186 ? -18.516 27.125 6.703 1 87.56 186 GLY A CA 1
ATOM 1512 C C . GLY A 1 186 ? -19.391 26 7.207 1 87.56 186 GLY A C 1
ATOM 1513 O O . GLY A 1 186 ? -19.703 25.938 8.398 1 87.56 186 GLY A O 1
ATOM 1514 N N . TYR A 1 187 ? -19.75 25.141 6.34 1 89.19 187 TYR A N 1
ATOM 1515 C CA . TYR A 1 187 ? -20.609 24.016 6.695 1 89.19 187 TYR A CA 1
ATOM 1516 C C . TYR A 1 187 ? -19.891 23.031 7.609 1 89.19 187 TYR A C 1
ATOM 1518 O O . TYR A 1 187 ? -20.438 22.594 8.617 1 89.19 187 TYR A O 1
ATOM 1526 N N . LEU A 1 188 ? -18.688 22.719 7.289 1 91.69 188 LEU A N 1
ATOM 1527 C CA . LEU A 1 188 ? -17.922 21.75 8.055 1 91.69 188 LEU A CA 1
ATOM 1528 C C . LEU A 1 188 ? -17.531 22.312 9.414 1 91.69 188 LEU A C 1
ATOM 1530 O O . LEU A 1 188 ? -17.422 21.562 10.391 1 91.69 188 LEU A O 1
ATOM 1534 N N . ASP A 1 189 ? -17.344 23.547 9.508 1 90.56 189 ASP A N 1
ATOM 1535 C CA . ASP A 1 189 ? -16.922 24.203 10.75 1 90.56 189 ASP A CA 1
ATOM 1536 C C . ASP A 1 189 ? -18.016 24.109 11.82 1 90.56 189 ASP A C 1
ATOM 1538 O O . ASP A 1 189 ? -17.719 24.188 13.016 1 90.56 189 ASP A O 1
ATOM 1542 N N . THR A 1 190 ? -19.219 23.922 11.359 1 88.31 190 THR A N 1
ATOM 1543 C CA . THR A 1 190 ? -20.328 23.844 12.305 1 88.31 190 THR A CA 1
ATOM 1544 C C . THR A 1 190 ? -20.531 22.406 12.789 1 88.31 190 THR A C 1
ATOM 1546 O O . THR A 1 190 ? -21.312 22.156 13.703 1 88.31 190 THR A O 1
ATOM 1549 N N . ARG A 1 191 ? -19.859 21.516 12.289 1 90.56 191 ARG A N 1
ATOM 1550 C CA . ARG A 1 191 ? -20.031 20.109 12.648 1 90.56 191 ARG A CA 1
ATOM 1551 C C . ARG A 1 191 ? -19.125 19.719 13.805 1 90.56 191 ARG A C 1
ATOM 1553 O O . ARG A 1 191 ? -18.094 20.359 14.031 1 90.56 191 ARG A O 1
ATOM 1560 N N . ASP A 1 192 ? -19.531 18.734 14.5 1 88.56 192 ASP A N 1
ATOM 1561 C CA . ASP A 1 192 ? -18.734 18.297 15.633 1 88.56 192 ASP A CA 1
ATOM 1562 C C . ASP A 1 192 ? -17.5 17.516 15.18 1 88.56 192 ASP A C 1
ATOM 1564 O O . ASP A 1 192 ? -17.422 17.078 14.023 1 88.56 192 ASP A O 1
ATOM 1568 N N . ASN A 1 193 ? -16.562 17.266 16.094 1 87.44 193 ASN A N 1
ATOM 1569 C CA . ASN A 1 193 ? -15.297 16.625 15.789 1 87.44 193 ASN A CA 1
ATOM 1570 C C . ASN A 1 193 ? -15.492 15.164 15.383 1 87.44 193 ASN A C 1
ATOM 1572 O O . ASN A 1 193 ? -14.789 14.656 14.5 1 87.44 193 ASN A O 1
ATOM 1576 N N . ALA A 1 194 ? -16.422 14.562 15.984 1 85.56 194 ALA A N 1
ATOM 1577 C CA . ALA A 1 194 ? -16.688 13.164 15.664 1 85.56 194 ALA A CA 1
ATOM 1578 C C . ALA A 1 194 ? -17.156 13.008 14.219 1 85.56 194 ALA A C 1
ATOM 1580 O O . ALA A 1 194 ? -16.703 12.117 13.508 1 85.56 194 ALA A O 1
ATOM 1581 N N . MET A 1 195 ? -18 13.891 13.859 1 89.69 195 MET A N 1
ATOM 1582 C CA . MET A 1 195 ? -18.5 13.867 12.492 1 89.69 195 MET A CA 1
ATOM 1583 C C . MET A 1 195 ? -17.391 14.172 11.492 1 89.69 195 MET A C 1
ATOM 1585 O O . MET A 1 195 ? -17.312 13.523 10.445 1 89.69 195 MET A O 1
ATOM 1589 N N . LEU A 1 196 ? -16.594 15.109 11.805 1 93.12 196 LEU A N 1
ATOM 1590 C CA . LEU A 1 196 ? -15.484 15.469 10.93 1 93.12 196 LEU A CA 1
ATOM 1591 C C . LEU A 1 196 ? -14.508 14.305 10.773 1 93.12 196 LEU A C 1
ATOM 1593 O O . LEU A 1 196 ? -14.031 14.039 9.672 1 93.12 196 LEU A O 1
ATOM 1597 N N . SER A 1 197 ? -14.297 13.633 11.836 1 89.81 197 SER A N 1
ATOM 1598 C CA . SER A 1 197 ? -13.383 12.492 11.789 1 89.81 197 SER A CA 1
ATOM 1599 C C . SER A 1 197 ? -13.984 11.344 10.984 1 89.81 197 SER A C 1
ATOM 1601 O O . SER A 1 197 ? -13.266 10.625 10.281 1 89.81 197 SER A O 1
ATOM 1603 N N . GLN A 1 198 ? -15.289 11.242 11.109 1 89.94 198 GLN A N 1
ATOM 1604 C CA . GLN A 1 198 ? -15.961 10.219 10.312 1 89.94 198 GLN A CA 1
ATOM 1605 C C . GLN A 1 198 ? -15.898 10.555 8.82 1 89.94 198 GLN A C 1
ATOM 1607 O O . GLN A 1 198 ? -15.695 9.672 7.988 1 89.94 198 GLN A O 1
ATOM 1612 N N . LEU A 1 199 ? -16.078 11.797 8.586 1 91.31 199 LEU A N 1
ATOM 1613 C CA . LEU A 1 199 ? -15.984 12.234 7.199 1 91.31 199 LEU A CA 1
ATOM 1614 C C . LEU A 1 199 ? -14.57 12.031 6.664 1 91.31 199 LEU A C 1
ATOM 1616 O O . LEU A 1 199 ? -14.398 11.57 5.531 1 91.31 199 LEU A O 1
ATOM 1620 N N . LYS A 1 200 ? -13.641 12.352 7.457 1 92.69 200 LYS A N 1
ATOM 1621 C CA . LYS A 1 200 ? -12.258 12.148 7.043 1 92.69 200 LYS A CA 1
ATOM 1622 C C . LYS A 1 200 ? -11.984 10.672 6.758 1 92.69 200 LYS A C 1
ATOM 1624 O O . LYS A 1 200 ? -11.305 10.344 5.785 1 92.69 200 LYS A O 1
ATOM 1629 N N . ALA A 1 201 ? -12.5 9.844 7.594 1 87.81 201 ALA A N 1
ATOM 1630 C CA . ALA A 1 201 ? -12.328 8.406 7.398 1 87.81 201 ALA A CA 1
ATOM 1631 C C . ALA A 1 201 ? -12.977 7.945 6.098 1 87.81 201 ALA A C 1
ATOM 1633 O O . ALA A 1 201 ? -12.43 7.109 5.379 1 87.81 201 ALA A O 1
ATOM 1634 N N . TYR A 1 202 ? -14.102 8.508 5.832 1 86.81 202 TYR A N 1
ATOM 1635 C CA . TYR A 1 202 ? -14.805 8.156 4.605 1 86.81 202 TYR A CA 1
ATOM 1636 C C . TYR A 1 202 ? -14 8.562 3.377 1 86.81 202 TYR A C 1
ATOM 1638 O O . TYR A 1 202 ? -13.922 7.812 2.4 1 86.81 202 TYR A O 1
ATOM 1646 N N . PHE A 1 203 ? -13.398 9.656 3.381 1 89.06 203 PHE A N 1
ATOM 1647 C CA . PHE A 1 203 ? -12.695 10.188 2.219 1 89.06 203 PHE A CA 1
ATOM 1648 C C . PHE A 1 203 ? -11.289 9.617 2.131 1 89.06 203 PHE A C 1
ATOM 1650 O O . PHE A 1 203 ? -10.586 9.828 1.137 1 89.06 203 PHE A O 1
ATOM 1657 N N . SER A 1 204 ? -10.867 9.016 3.184 1 85.69 204 SER A N 1
ATOM 1658 C CA . SER A 1 204 ? -9.547 8.398 3.156 1 85.69 204 SER A CA 1
ATOM 1659 C C . SER A 1 204 ? -9.586 7.043 2.459 1 85.69 204 SER A C 1
ATOM 1661 O O . SER A 1 204 ? -10.648 6.441 2.314 1 85.69 204 SER A O 1
ATOM 1663 N N . THR A 1 205 ? -8.398 6.703 1.925 1 76.94 205 THR A N 1
ATOM 1664 C CA . THR A 1 205 ? -8.305 5.422 1.24 1 76.94 205 THR A CA 1
ATOM 1665 C C . THR A 1 205 ? -8.492 4.27 2.225 1 76.94 205 THR A C 1
ATOM 1667 O O . THR A 1 205 ? -8.109 4.375 3.391 1 76.94 205 THR A O 1
ATOM 1670 N N . ARG A 1 206 ? -9.125 3.219 1.732 1 72.19 206 ARG A N 1
ATOM 1671 C CA . ARG A 1 206 ? -9.336 2.039 2.564 1 72.19 206 ARG A CA 1
ATOM 1672 C C . ARG A 1 206 ? -8.016 1.369 2.922 1 72.19 206 ARG A C 1
ATOM 1674 O O . ARG A 1 206 ? -7.16 1.171 2.057 1 72.19 206 ARG A O 1
ATOM 1681 N N . PRO A 1 207 ? -7.984 1.142 4.215 1 70.94 207 PRO A N 1
ATOM 1682 C CA . PRO A 1 207 ? -6.746 0.477 4.629 1 70.94 207 PRO A CA 1
ATOM 1683 C C . PRO A 1 207 ? -6.594 -0.917 4.027 1 70.94 207 PRO A C 1
ATOM 1685 O O . PRO A 1 207 ? -7.59 -1.544 3.652 1 70.94 207 PRO A O 1
ATOM 1688 N N . PHE A 1 208 ? -5.418 -1.322 3.877 1 72.75 208 PHE A N 1
ATOM 1689 C CA . PHE A 1 208 ? -5.09 -2.656 3.391 1 72.75 208 PHE A CA 1
ATOM 1690 C C . PHE A 1 208 ? -5.562 -3.723 4.371 1 72.75 208 PHE A C 1
ATOM 1692 O O . PHE A 1 208 ? -5.355 -3.596 5.578 1 72.75 208 PHE A O 1
ATOM 1699 N N . SER A 1 209 ? -6.379 -4.629 3.85 1 78.06 209 SER A N 1
ATOM 1700 C CA . SER A 1 209 ? -6.816 -5.766 4.652 1 78.06 209 SER A CA 1
ATOM 1701 C C . SER A 1 209 ? -6.098 -7.047 4.234 1 78.06 209 SER A C 1
ATOM 1703 O O . SER A 1 209 ? -6.301 -7.543 3.127 1 78.06 209 SER A O 1
ATOM 1705 N N . LEU A 1 210 ? -5.336 -7.613 5.148 1 82.56 210 LEU A N 1
ATOM 1706 C CA . LEU A 1 210 ? -4.559 -8.812 4.863 1 82.56 210 LEU A CA 1
ATOM 1707 C C . LEU A 1 210 ? -5.473 -10 4.586 1 82.56 210 LEU A C 1
ATOM 1709 O O . LEU A 1 210 ? -5.258 -10.742 3.627 1 82.56 210 LEU A O 1
ATOM 1713 N N . PRO A 1 211 ? -6.488 -10.148 5.43 1 82 211 PRO A N 1
ATOM 1714 C CA . PRO A 1 211 ? -7.367 -11.289 5.145 1 82 211 PRO A CA 1
ATOM 1715 C C . PRO A 1 211 ? -8.047 -11.18 3.785 1 82 211 PRO A C 1
ATOM 1717 O O . PRO A 1 211 ? -8.211 -12.188 3.09 1 82 211 PRO A O 1
ATOM 1720 N N . HIS A 1 212 ? -8.414 -10 3.477 1 84.06 212 HIS A N 1
ATOM 1721 C CA . HIS A 1 212 ? -9.031 -9.797 2.168 1 84.06 212 HIS A CA 1
ATOM 1722 C C . HIS A 1 212 ? -8.031 -10.07 1.046 1 84.06 212 HIS A C 1
ATOM 1724 O O . HIS A 1 212 ? -8.383 -10.688 0.04 1 84.06 212 HIS A O 1
ATOM 1730 N N . TYR A 1 213 ? -6.859 -9.617 1.15 1 87.56 213 TYR A N 1
ATOM 1731 C CA . TYR A 1 213 ? -5.801 -9.852 0.178 1 87.56 213 TYR A CA 1
ATOM 1732 C C . TYR A 1 213 ? -5.527 -11.344 0.018 1 87.56 213 TYR A C 1
ATOM 1734 O O . TYR A 1 213 ? -5.473 -11.852 -1.103 1 87.56 213 TYR A O 1
ATOM 1742 N N . MET A 1 214 ? -5.43 -12.023 1.115 1 90.44 214 MET A N 1
ATOM 1743 C CA . MET A 1 214 ? -5.133 -13.453 1.108 1 90.44 214 MET A CA 1
ATOM 1744 C C . MET A 1 214 ? -6.258 -14.242 0.442 1 90.44 214 MET A C 1
ATOM 1746 O O . MET A 1 214 ? -6 -15.156 -0.338 1 90.44 214 MET A O 1
ATOM 1750 N N . SER A 1 215 ? -7.422 -13.898 0.807 1 90.19 215 SER A N 1
ATOM 1751 C CA . SER A 1 215 ? -8.562 -14.594 0.235 1 90.19 215 SER A CA 1
ATOM 1752 C C . SER A 1 215 ? -8.617 -14.422 -1.279 1 90.19 215 SER A C 1
ATOM 1754 O O . SER A 1 215 ? -8.836 -15.391 -2.014 1 90.19 215 SER A O 1
ATOM 1756 N N . LEU A 1 216 ? -8.391 -13.297 -1.771 1 91.31 216 LEU A N 1
ATOM 1757 C CA . LEU A 1 216 ? -8.43 -13.031 -3.205 1 91.31 216 LEU A CA 1
ATOM 1758 C C . LEU A 1 216 ? -7.273 -13.727 -3.918 1 91.31 216 LEU A C 1
ATOM 1760 O O . LEU A 1 216 ? -7.453 -14.266 -5.012 1 91.31 216 LEU A O 1
ATOM 1764 N N . MET A 1 217 ? -6.184 -13.641 -3.268 1 93.81 217 MET A N 1
ATOM 1765 C CA . MET A 1 217 ? -5.02 -14.297 -3.861 1 93.81 217 MET A CA 1
ATOM 1766 C C . MET A 1 217 ? -5.227 -15.805 -3.949 1 93.81 217 MET A C 1
ATOM 1768 O O . MET A 1 217 ? -4.879 -16.422 -4.957 1 93.81 217 MET A O 1
ATOM 1772 N N . PHE A 1 218 ? -5.777 -16.359 -2.938 1 94 218 PHE A N 1
ATOM 1773 C CA . PHE A 1 218 ? -6.031 -17.797 -2.906 1 94 218 PHE A CA 1
ATOM 1774 C C . PHE A 1 218 ? -7.051 -18.188 -3.969 1 94 218 PHE A C 1
ATOM 1776 O O . PHE A 1 218 ? -6.816 -19.109 -4.75 1 94 218 PHE A O 1
ATOM 1783 N N . CYS A 1 219 ? -8.109 -17.469 -3.984 1 93.31 219 CYS A N 1
ATOM 1784 C CA . CYS A 1 219 ? -9.141 -17.75 -4.973 1 93.31 219 CYS A CA 1
ATOM 1785 C C . CYS A 1 219 ? -8.609 -17.547 -6.387 1 93.31 219 CYS A C 1
ATOM 1787 O O . CYS A 1 219 ? -8.859 -18.375 -7.273 1 93.31 219 CYS A O 1
ATOM 1789 N N . GLY A 1 220 ? -7.941 -16.438 -6.551 1 93.56 220 GLY A N 1
ATOM 1790 C CA . GLY A 1 220 ? -7.344 -16.188 -7.855 1 93.56 220 GLY A CA 1
ATOM 1791 C C . GLY A 1 220 ? -6.391 -17.281 -8.297 1 93.56 220 GLY A C 1
ATOM 1792 O O . GLY A 1 220 ? -6.398 -17.688 -9.461 1 93.56 220 GLY A O 1
ATOM 1793 N N . SER A 1 221 ? -5.613 -17.766 -7.41 1 95.19 221 SER A N 1
ATOM 1794 C CA . SER A 1 221 ? -4.66 -18.828 -7.719 1 95.19 221 SER A CA 1
ATOM 1795 C C . SER A 1 221 ? -5.375 -20.125 -8.086 1 95.19 221 SER A C 1
ATOM 1797 O O . SER A 1 221 ? -4.969 -20.812 -9.023 1 95.19 221 SER A O 1
ATOM 1799 N N . ILE A 1 222 ? -6.418 -20.438 -7.375 1 95.69 222 ILE A N 1
ATOM 1800 C CA . ILE A 1 222 ? -7.184 -21.656 -7.641 1 95.69 222 ILE A CA 1
ATOM 1801 C C . ILE A 1 222 ? -7.777 -21.594 -9.047 1 95.69 222 ILE A C 1
ATOM 1803 O O . ILE A 1 222 ? -7.703 -22.562 -9.805 1 95.69 222 ILE A O 1
ATOM 1807 N N . ILE A 1 223 ? -8.281 -20.469 -9.359 1 94.19 223 ILE A N 1
ATOM 1808 C CA . ILE A 1 223 ? -8.906 -20.297 -10.664 1 94.19 223 ILE A CA 1
ATOM 1809 C C . ILE A 1 223 ? -7.859 -20.438 -11.766 1 94.19 223 ILE A C 1
ATOM 1811 O O . ILE A 1 223 ? -8.094 -21.109 -12.766 1 94.19 223 ILE A O 1
ATOM 1815 N N . VAL A 1 224 ? -6.727 -19.859 -11.578 1 94.88 224 VAL A N 1
ATOM 1816 C CA . VAL A 1 224 ? -5.668 -19.891 -12.586 1 94.88 224 VAL A CA 1
ATOM 1817 C C . VAL A 1 224 ? -5.176 -21.312 -12.773 1 94.88 224 VAL A C 1
ATOM 1819 O O . VAL A 1 224 ? -5.031 -21.781 -13.906 1 94.88 224 VAL A O 1
ATOM 1822 N N . VAL A 1 225 ? -4.895 -21.984 -11.688 1 94.44 225 VAL A N 1
ATOM 1823 C CA . VAL A 1 225 ? -4.367 -23.344 -11.773 1 94.44 225 VAL A CA 1
ATOM 1824 C C . VAL A 1 225 ? -5.391 -24.266 -12.445 1 94.44 225 VAL A C 1
ATOM 1826 O O . VAL A 1 225 ? -5.039 -25.078 -13.289 1 94.44 225 VAL A O 1
ATOM 1829 N N . TYR A 1 226 ? -6.609 -24.094 -12.07 1 94.06 226 TYR A N 1
ATOM 1830 C CA . TYR A 1 226 ? -7.684 -24.891 -12.648 1 94.06 226 TYR A CA 1
ATOM 1831 C C . TYR A 1 226 ? -7.801 -24.656 -14.148 1 94.06 226 TYR A C 1
ATOM 1833 O O . TYR A 1 226 ? -7.797 -25.594 -14.938 1 94.06 226 TYR A O 1
ATOM 1841 N N . ALA A 1 227 ? -7.863 -23.422 -14.523 1 93.38 227 ALA A N 1
ATOM 1842 C CA . ALA A 1 227 ? -8.039 -23.062 -15.922 1 93.38 227 ALA A CA 1
ATOM 1843 C C . ALA A 1 227 ? -6.844 -23.5 -16.766 1 93.38 227 ALA A C 1
ATOM 1845 O O . ALA A 1 227 ? -7.008 -24.062 -17.844 1 93.38 227 ALA A O 1
ATOM 1846 N N . THR A 1 228 ? -5.676 -23.234 -16.297 1 94 228 THR A N 1
ATOM 1847 C CA . THR A 1 228 ? -4.48 -23.547 -17.078 1 94 228 THR A CA 1
ATOM 1848 C C . THR A 1 228 ? -4.289 -25.062 -17.188 1 94 228 THR A C 1
ATOM 1850 O O . THR A 1 228 ? -3.926 -25.562 -18.25 1 94 228 THR A O 1
ATOM 1853 N N . SER A 1 229 ? -4.52 -25.766 -16.109 1 92.19 229 SER A N 1
ATOM 1854 C CA . SER A 1 229 ? -4.367 -27.219 -16.156 1 92.19 229 SER A CA 1
ATOM 1855 C C . SER A 1 229 ? -5.406 -27.844 -17.078 1 92.19 229 SER A C 1
ATOM 1857 O O . SER A 1 229 ? -5.102 -28.797 -17.797 1 92.19 229 SER A O 1
ATOM 1859 N N . LEU A 1 230 ? -6.574 -27.344 -17.047 1 91.69 230 LEU A N 1
ATOM 1860 C CA . LEU A 1 230 ? -7.645 -27.875 -17.891 1 91.69 230 LEU A CA 1
ATOM 1861 C C . LEU A 1 230 ? -7.391 -27.562 -19.359 1 91.69 230 LEU A C 1
ATOM 1863 O O . LEU A 1 230 ? -7.426 -28.453 -20.203 1 91.69 230 LEU A O 1
ATOM 1867 N N . PHE A 1 231 ? -7.023 -26.375 -19.688 1 92.38 231 PHE A N 1
ATOM 1868 C CA . PHE A 1 231 ? -6.914 -25.922 -21.062 1 92.38 231 PHE A CA 1
ATOM 1869 C C . PHE A 1 231 ? -5.605 -26.391 -21.688 1 92.38 231 PHE A C 1
ATOM 1871 O O . PHE A 1 231 ? -5.516 -26.547 -22.906 1 92.38 231 PHE A O 1
ATOM 1878 N N . SER A 1 232 ? -4.586 -26.625 -20.938 1 90.44 232 SER A N 1
ATOM 1879 C CA . SER A 1 232 ? -3.307 -27.062 -21.484 1 90.44 232 SER A CA 1
ATOM 1880 C C . SER A 1 232 ? -3.318 -28.562 -21.781 1 90.44 232 SER A C 1
ATOM 1882 O O . SER A 1 232 ? -2.455 -29.062 -22.5 1 90.44 232 SER A O 1
ATOM 1884 N N . GLY A 1 233 ? -4.285 -29.344 -21.125 1 86.69 233 GLY A N 1
ATOM 1885 C CA . GLY A 1 233 ? -4.371 -30.781 -21.344 1 86.69 233 GLY A CA 1
ATOM 1886 C C . GLY A 1 233 ? -3.502 -31.578 -20.375 1 86.69 233 GLY A C 1
ATOM 1887 O O . GLY A 1 233 ? -3.172 -32.719 -20.656 1 86.69 233 GLY A O 1
ATOM 1888 N N . GLN A 1 234 ? -3.098 -31 -19.312 1 87.25 234 GLN A N 1
ATOM 1889 C CA . GLN A 1 234 ? -2.256 -31.656 -18.312 1 87.25 234 GLN A CA 1
ATOM 1890 C C . GLN A 1 234 ? -3.006 -32.812 -17.641 1 87.25 234 GLN A C 1
ATOM 1892 O O . GLN A 1 234 ? -2.389 -33.688 -17.047 1 87.25 234 GLN A O 1
ATOM 1897 N N . ILE A 1 235 ? -4.293 -32.719 -17.703 1 87.12 235 ILE A N 1
ATOM 1898 C CA . ILE A 1 235 ? -5.117 -33.719 -17.031 1 87.12 235 ILE A CA 1
ATOM 1899 C C . ILE A 1 235 ? -5.355 -34.906 -17.953 1 87.12 235 ILE A C 1
ATOM 1901 O O . ILE A 1 235 ? -6.086 -34.812 -18.938 1 87.12 235 ILE A O 1
ATOM 1905 N N . ASN A 1 236 ? -4.832 -36.031 -17.641 1 83.25 236 ASN A N 1
ATOM 1906 C CA . ASN A 1 236 ? -4.809 -37.188 -18.516 1 83.25 236 ASN A CA 1
ATOM 1907 C C . ASN A 1 236 ? -6.176 -37.875 -18.594 1 83.25 236 ASN A C 1
ATOM 1909 O O . ASN A 1 236 ? -6.508 -38.5 -19.594 1 83.25 236 ASN A O 1
ATOM 1913 N N . TYR A 1 237 ? -6.953 -37.719 -17.594 1 84.44 237 TYR A N 1
ATOM 1914 C CA . TYR A 1 237 ? -8.203 -38.438 -17.562 1 84.44 237 TYR A CA 1
ATOM 1915 C C . TYR A 1 237 ? -9.344 -37.625 -18.156 1 84.44 237 TYR A C 1
ATOM 1917 O O . TYR A 1 237 ? -10.477 -38.094 -18.25 1 84.44 237 TYR A O 1
ATOM 1925 N N . ILE A 1 238 ? -9.07 -36.469 -18.531 1 85.25 238 ILE A N 1
ATOM 1926 C CA . ILE A 1 238 ? -10.047 -35.594 -19.203 1 85.25 238 ILE A CA 1
ATOM 1927 C C . ILE A 1 238 ? -9.586 -35.344 -20.641 1 85.25 238 ILE A C 1
ATOM 1929 O O . ILE A 1 238 ? -8.477 -34.844 -20.859 1 85.25 238 ILE A O 1
ATOM 1933 N N . ASP A 1 239 ? -10.391 -35.719 -21.594 1 84.31 239 ASP A N 1
ATOM 1934 C CA . ASP A 1 239 ? -10.07 -35.438 -23 1 84.31 239 ASP A CA 1
ATOM 1935 C C . ASP A 1 239 ? -10.461 -34 -23.359 1 84.31 239 ASP A C 1
ATOM 1937 O O . ASP A 1 239 ? -11.648 -33.688 -23.453 1 84.31 239 ASP A O 1
ATOM 1941 N N . ILE A 1 240 ? -9.5 -33.219 -23.422 1 83.19 240 ILE A N 1
ATOM 1942 C CA . ILE A 1 240 ? -9.758 -31.812 -23.766 1 83.19 240 ILE A CA 1
ATOM 1943 C C . ILE A 1 240 ? -9.445 -31.578 -25.234 1 83.19 240 ILE A C 1
ATOM 1945 O O . ILE A 1 240 ? -8.367 -31.938 -25.719 1 83.19 240 ILE A O 1
ATOM 1949 N N . PRO A 1 241 ? -10.453 -31.016 -25.922 1 88.31 241 PRO A N 1
ATOM 1950 C CA . PRO A 1 241 ? -10.219 -30.688 -27.344 1 88.31 241 PRO A CA 1
ATOM 1951 C C . PRO A 1 241 ? -9.047 -29.734 -27.531 1 88.31 241 PRO A C 1
ATOM 1953 O O . PRO A 1 241 ? -8.797 -28.875 -26.688 1 88.31 241 PRO A O 1
ATOM 1956 N N . HIS A 1 242 ? -8.414 -29.781 -28.672 1 86.06 242 HIS A N 1
ATOM 1957 C CA . HIS A 1 242 ? -7.219 -29 -28.984 1 86.06 242 HIS A CA 1
ATOM 1958 C C . HIS A 1 242 ? -7.547 -27.516 -29.078 1 86.06 242 HIS A C 1
ATOM 1960 O O . HIS A 1 242 ? -6.664 -26.672 -28.922 1 86.06 242 HIS A O 1
ATOM 1966 N N . ILE A 1 243 ? -8.773 -27.219 -29.281 1 89.69 243 ILE A N 1
ATOM 1967 C CA . ILE A 1 243 ? -9.188 -25.828 -29.422 1 89.69 243 ILE A CA 1
ATOM 1968 C C . ILE A 1 243 ? -8.891 -25.062 -28.141 1 89.69 243 ILE A C 1
ATOM 1970 O O . ILE A 1 243 ? -8.609 -23.859 -28.188 1 89.69 243 ILE A O 1
ATOM 1974 N N . PHE A 1 244 ? -8.891 -25.75 -27.047 1 90.69 244 PHE A N 1
ATOM 1975 C CA . PHE A 1 244 ? -8.688 -25.078 -25.75 1 90.69 244 PHE A CA 1
ATOM 1976 C C . PHE A 1 244 ? -7.23 -24.688 -25.562 1 90.69 244 PHE A C 1
ATOM 1978 O O . PHE A 1 244 ? -6.926 -23.703 -24.891 1 90.69 244 PHE A O 1
ATOM 1985 N N . ILE A 1 245 ? -6.352 -25.422 -26.172 1 90.06 245 ILE A N 1
ATOM 1986 C CA . ILE A 1 245 ? -4.941 -25.062 -26.141 1 90.06 245 ILE A CA 1
ATOM 1987 C C . ILE A 1 245 ? -4.727 -23.75 -26.891 1 90.06 245 ILE A C 1
ATOM 1989 O O . ILE A 1 245 ? -3.984 -22.875 -26.422 1 90.06 245 ILE A O 1
ATOM 1993 N N . PHE A 1 246 ? -5.422 -23.641 -28 1 90.75 246 PHE A N 1
ATOM 1994 C CA . PHE A 1 246 ? -5.324 -22.422 -28.781 1 90.75 246 PHE A CA 1
ATOM 1995 C C . PHE A 1 246 ? -5.91 -21.234 -28 1 90.75 246 PHE A C 1
ATOM 1997 O O . PHE A 1 246 ? -5.363 -20.141 -28.031 1 90.75 246 PHE A O 1
ATOM 2004 N N . LEU A 1 247 ? -7.012 -21.5 -27.359 1 92.75 247 LEU A N 1
ATOM 2005 C CA . LEU A 1 247 ? -7.625 -20.469 -26.547 1 92.75 247 LEU A CA 1
ATOM 2006 C C . LEU A 1 247 ? -6.68 -20.016 -25.438 1 92.75 247 LEU A C 1
ATOM 2008 O O . LEU A 1 247 ? -6.562 -18.812 -25.172 1 92.75 247 LEU A O 1
ATOM 2012 N N . LEU A 1 248 ? -6.078 -20.938 -24.844 1 93.94 248 LEU A N 1
ATOM 2013 C CA . LEU A 1 248 ? -5.117 -20.625 -23.797 1 93.94 248 LEU A CA 1
ATOM 2014 C C . LEU A 1 248 ? -3.992 -19.75 -24.312 1 93.94 248 LEU A C 1
ATOM 2016 O O . LEU A 1 248 ? -3.574 -18.797 -23.656 1 93.94 248 LEU A O 1
ATOM 2020 N N . LEU A 1 249 ? -3.539 -20 -25.5 1 92.81 249 LEU A N 1
ATOM 2021 C CA . LEU A 1 249 ? -2.451 -19.219 -26.094 1 92.81 249 LEU A CA 1
ATOM 2022 C C . LEU A 1 249 ? -2.902 -17.797 -26.406 1 92.81 249 LEU A C 1
ATOM 2024 O O . LEU A 1 249 ? -2.137 -16.859 -26.234 1 92.81 249 LEU A O 1
ATOM 2028 N N . ILE A 1 250 ? -4.098 -17.688 -26.844 1 94.25 250 ILE A N 1
ATOM 2029 C CA . ILE A 1 250 ? -4.633 -16.359 -27.141 1 94.25 250 ILE A CA 1
ATOM 2030 C C . ILE A 1 250 ? -4.73 -15.547 -25.859 1 94.25 250 ILE A C 1
ATOM 2032 O O . ILE A 1 250 ? -4.336 -14.375 -25.828 1 94.25 250 ILE A O 1
ATOM 2036 N N . ILE A 1 251 ? -5.258 -16.156 -24.812 1 94.44 251 ILE A N 1
ATOM 2037 C CA . ILE A 1 251 ? -5.379 -15.484 -23.516 1 94.44 251 ILE A CA 1
ATOM 2038 C C . ILE A 1 251 ? -3.992 -15.102 -23 1 94.44 251 ILE A C 1
ATOM 2040 O O . ILE A 1 251 ? -3.797 -14 -22.484 1 94.44 251 ILE A O 1
ATOM 2044 N N . PHE A 1 252 ? -3.105 -15.961 -23.188 1 95.38 252 PHE A N 1
ATOM 2045 C CA . PHE A 1 252 ? -1.725 -15.727 -22.781 1 95.38 252 PHE A CA 1
ATOM 2046 C C . PHE A 1 252 ? -1.154 -14.5 -23.484 1 95.38 252 PHE A C 1
ATOM 2048 O O . PHE A 1 252 ? -0.569 -13.625 -22.828 1 95.38 252 PHE A O 1
ATOM 2055 N N . LEU A 1 253 ? -1.303 -14.422 -24.75 1 96.06 253 LEU A N 1
ATOM 2056 C CA . LEU A 1 253 ? -0.769 -13.297 -25.516 1 96.06 253 LEU A CA 1
ATOM 2057 C C . LEU A 1 253 ? -1.446 -11.992 -25.125 1 96.06 253 LEU A C 1
ATOM 2059 O O . LEU A 1 253 ? -0.783 -10.961 -24.969 1 96.06 253 LEU A O 1
ATOM 2063 N N . LYS A 1 254 ? -2.686 -12.047 -24.938 1 96.06 254 LYS A N 1
ATOM 2064 C CA . LYS A 1 254 ? -3.422 -10.859 -24.531 1 96.06 254 LYS A CA 1
ATOM 2065 C C . LYS A 1 254 ? -2.928 -10.344 -23.172 1 96.06 254 LYS A C 1
ATOM 2067 O O . LYS A 1 254 ? -2.715 -9.148 -23 1 96.06 254 LYS A O 1
ATOM 2072 N N . ILE A 1 255 ? -2.805 -11.234 -22.234 1 95.19 255 ILE A N 1
ATOM 2073 C CA . ILE A 1 255 ? -2.34 -10.867 -20.891 1 95.19 255 ILE A CA 1
ATOM 2074 C C . ILE A 1 255 ? -0.923 -10.305 -20.969 1 95.19 255 ILE A C 1
ATOM 2076 O O . ILE A 1 255 ? -0.598 -9.328 -20.297 1 95.19 255 ILE A O 1
ATOM 2080 N N . LEU A 1 256 ? -0.129 -10.867 -21.812 1 94.5 256 LEU A N 1
ATOM 2081 C CA . LEU A 1 256 ? 1.243 -10.398 -21.984 1 94.5 256 LEU A CA 1
ATOM 2082 C C . LEU A 1 256 ? 1.271 -8.977 -22.516 1 94.5 256 LEU A C 1
ATOM 2084 O O . LEU A 1 256 ? 2.01 -8.133 -22 1 94.5 256 LEU A O 1
ATOM 2088 N N . ILE A 1 257 ? 0.495 -8.688 -23.422 1 93.69 257 ILE A N 1
ATOM 2089 C CA . ILE A 1 257 ? 0.414 -7.352 -24 1 93.69 257 ILE A CA 1
ATOM 2090 C C . ILE A 1 257 ? -0.074 -6.359 -22.953 1 93.69 257 ILE A C 1
ATOM 2092 O O . ILE A 1 257 ? 0.487 -5.27 -22.812 1 93.69 257 ILE A O 1
ATOM 2096 N N . ASP A 1 258 ? -1.034 -6.766 -22.219 1 90.19 258 ASP A N 1
ATOM 2097 C CA . ASP A 1 258 ? -1.588 -5.898 -21.188 1 90.19 258 ASP A CA 1
ATOM 2098 C C . ASP A 1 258 ? -0.544 -5.578 -20.125 1 90.19 258 ASP A C 1
ATOM 2100 O O . ASP A 1 258 ? -0.458 -4.441 -19.656 1 90.19 258 ASP A O 1
ATOM 2104 N N . LEU A 1 259 ? 0.168 -6.516 -19.75 1 90.75 259 LEU A N 1
ATOM 2105 C CA . LEU A 1 259 ? 1.188 -6.316 -18.734 1 90.75 259 LEU A CA 1
ATOM 2106 C C . LEU A 1 259 ? 2.307 -5.418 -19.25 1 90.75 259 LEU A C 1
ATOM 2108 O O . LEU A 1 259 ? 2.814 -4.566 -18.516 1 90.75 259 LEU A O 1
ATOM 2112 N N . ILE A 1 260 ? 2.66 -5.547 -20.469 1 88.5 260 ILE A N 1
ATOM 2113 C CA . ILE A 1 260 ? 3.689 -4.703 -21.062 1 88.5 260 ILE A CA 1
ATOM 2114 C C . ILE A 1 260 ? 3.199 -3.26 -21.141 1 88.5 260 ILE A C 1
ATOM 2116 O O . ILE A 1 260 ? 3.943 -2.328 -20.828 1 88.5 260 ILE A O 1
ATOM 2120 N N . LYS A 1 261 ? 2.029 -3.066 -21.516 1 84.94 261 LYS A N 1
ATOM 2121 C CA . LYS A 1 261 ? 1.438 -1.732 -21.547 1 84.94 261 LYS A CA 1
ATOM 2122 C C . LYS A 1 261 ? 1.43 -1.102 -20.156 1 84.94 261 LYS A C 1
ATOM 2124 O O . LYS A 1 261 ? 1.744 0.08 -20 1 84.94 261 LYS A O 1
ATOM 2129 N N . LEU A 1 262 ? 1.082 -1.903 -19.25 1 83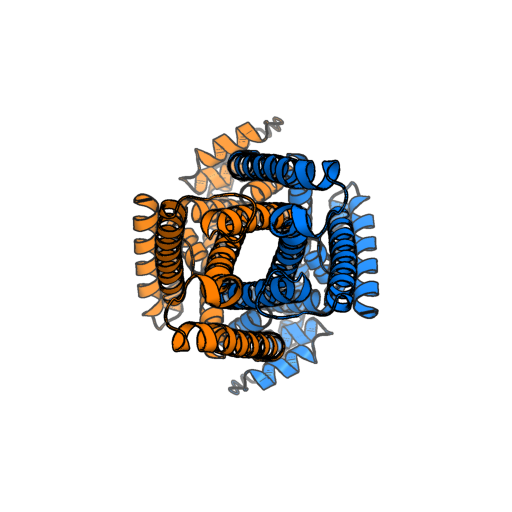 262 LEU A N 1
ATOM 2130 C CA . LEU A 1 262 ? 1.047 -1.429 -17.875 1 83 262 LEU A CA 1
ATOM 2131 C C . LEU A 1 262 ? 2.439 -1.021 -17.391 1 83 262 LEU A C 1
ATOM 2133 O O . LEU A 1 262 ? 2.596 -0.004 -16.719 1 83 262 LEU A O 1
ATOM 2137 N N . LEU A 1 263 ? 3.434 -1.776 -17.75 1 83.12 263 LEU A N 1
ATOM 2138 C CA . LEU A 1 263 ? 4.809 -1.472 -17.359 1 83.12 263 LEU A CA 1
ATOM 2139 C C . LEU A 1 263 ? 5.285 -0.188 -18.031 1 83.12 263 LEU A C 1
ATOM 2141 O O . LEU A 1 263 ? 5.996 0.612 -17.422 1 83.12 263 LEU A O 1
ATOM 2145 N N . ASN A 1 264 ? 4.855 0.052 -19.172 1 77.69 264 ASN A N 1
ATOM 2146 C CA . ASN A 1 264 ? 5.25 1.258 -19.891 1 77.69 264 ASN A CA 1
ATOM 2147 C C . ASN A 1 264 ? 4.605 2.506 -19.297 1 77.69 264 ASN A C 1
ATOM 2149 O O . ASN A 1 264 ? 5.254 3.549 -19.188 1 77.69 264 ASN A O 1
ATOM 2153 N N . ILE A 1 265 ? 3.416 2.375 -18.891 1 70.12 265 ILE A N 1
ATOM 2154 C CA . ILE A 1 265 ? 2.703 3.492 -18.281 1 70.12 265 ILE A CA 1
ATOM 2155 C C . ILE A 1 265 ? 3.328 3.83 -16.922 1 70.12 265 ILE A C 1
ATOM 2157 O O . ILE A 1 265 ? 3.461 5.004 -16.562 1 70.12 265 ILE A O 1
ATOM 2161 N N . SER A 1 266 ? 3.729 2.891 -16.203 1 67.81 266 SER A N 1
ATOM 2162 C CA . SER A 1 266 ? 4.316 3.098 -14.891 1 67.81 266 SER A CA 1
ATOM 2163 C C . SER A 1 266 ? 5.691 3.752 -14.992 1 67.81 266 SER A C 1
ATOM 2165 O O . SER A 1 266 ? 6.082 4.527 -14.117 1 67.81 266 SER A O 1
ATOM 2167 N N . ARG A 1 267 ? 6.547 3.502 -15.969 1 62.72 267 ARG A N 1
ATOM 2168 C CA . ARG A 1 267 ? 7.883 4.062 -16.156 1 62.72 267 ARG A CA 1
ATOM 2169 C C . ARG A 1 267 ? 7.816 5.559 -16.438 1 62.72 267 ARG A C 1
ATOM 2171 O O . ARG A 1 267 ? 8.727 6.305 -16.078 1 62.72 267 ARG A O 1
ATOM 2178 N N . LYS A 1 268 ? 6.871 6.043 -17.016 1 53 268 LYS A N 1
ATOM 2179 C CA . LYS A 1 268 ? 6.82 7.422 -17.484 1 53 268 LYS A CA 1
ATOM 2180 C C . LYS A 1 268 ? 6.449 8.375 -16.359 1 53 268 LYS A C 1
ATOM 2182 O O . LYS A 1 268 ? 6.621 9.586 -16.469 1 53 268 LYS A O 1
ATOM 2187 N N . GLY A 1 269 ? 6.121 7.871 -15.273 1 55.5 269 GLY A N 1
ATOM 2188 C CA . GLY A 1 269 ? 5.789 8.836 -14.234 1 55.5 269 GLY A CA 1
ATOM 2189 C C . GLY A 1 269 ? 5.102 8.211 -13.039 1 55.5 269 GLY A C 1
ATOM 2190 O O . GLY A 1 269 ? 5.32 7.035 -12.734 1 55.5 269 GLY A O 1
ATOM 2191 N N . GLN A 1 270 ? 4.574 9.281 -12.344 1 57.56 270 GLN A N 1
ATOM 2192 C CA . GLN A 1 270 ? 3.82 8.867 -11.156 1 57.56 270 GLN A CA 1
ATOM 2193 C C . GLN A 1 270 ? 2.635 7.984 -11.547 1 57.56 270 GLN A C 1
ATOM 2195 O O . GLN A 1 270 ? 1.947 8.258 -12.531 1 57.56 270 GLN A O 1
ATOM 2200 N N . LEU A 1 271 ? 2.701 6.812 -11.109 1 56.84 271 LEU A N 1
ATOM 2201 C CA . LEU A 1 271 ? 1.677 5.812 -11.406 1 56.84 271 LEU A CA 1
ATOM 2202 C C . LEU A 1 271 ? 0.303 6.297 -10.953 1 56.84 271 LEU A C 1
ATOM 2204 O O . LEU A 1 271 ? -0.604 5.488 -10.734 1 56.84 271 LEU A O 1
ATOM 2208 N N . HIS A 1 272 ? 0.188 7.652 -10.891 1 64.44 272 HIS A N 1
ATOM 2209 C CA . HIS A 1 272 ? -1.207 7.93 -10.562 1 64.44 272 HIS A CA 1
ATOM 2210 C C . HIS A 1 272 ? -2.133 7.48 -11.695 1 64.44 272 HIS A C 1
ATOM 2212 O O . HIS A 1 272 ? -1.838 7.703 -12.867 1 64.44 272 HIS A O 1
ATOM 2218 N N . THR A 1 273 ? -2.928 6.668 -11.352 1 65.19 273 THR A N 1
ATOM 2219 C CA . THR A 1 273 ? -3.914 6.215 -12.328 1 65.19 273 THR A CA 1
ATOM 2220 C C . THR A 1 273 ? -4.84 7.355 -12.734 1 65.19 273 THR A C 1
ATOM 2222 O O . THR A 1 273 ? -5.27 8.148 -11.891 1 65.19 273 THR A O 1
ATOM 2225 N N . VAL A 1 274 ? -4.863 7.523 -14.055 1 72.75 274 VAL A N 1
ATOM 2226 C CA . VAL A 1 274 ? -5.816 8.484 -14.594 1 72.75 274 VAL A CA 1
ATOM 2227 C C . VAL A 1 274 ? -7.223 8.156 -14.102 1 72.75 274 VAL A C 1
ATOM 2229 O O . VAL A 1 274 ? -8.07 9.047 -13.969 1 72.75 274 VAL A O 1
ATOM 2232 N N . LEU A 1 275 ? -7.172 6.898 -13.648 1 71.06 275 LEU A N 1
ATOM 2233 C CA . LEU A 1 275 ? -8.484 6.445 -13.203 1 71.06 275 LEU A CA 1
ATOM 2234 C C . LEU A 1 275 ? -8.867 7.098 -11.875 1 71.06 275 LEU A C 1
ATOM 2236 O O . LEU A 1 275 ? -8.148 6.973 -10.891 1 71.06 275 LEU A O 1
ATOM 2240 N N . HIS A 1 276 ? -9.992 7.82 -11.883 1 77.88 276 HIS A N 1
ATOM 2241 C CA . HIS A 1 276 ? -10.594 8.461 -10.719 1 77.88 276 HIS A CA 1
ATOM 2242 C C . HIS A 1 276 ? -9.68 9.539 -10.148 1 77.88 276 HIS A C 1
ATOM 2244 O O . HIS A 1 276 ? -9.672 9.781 -8.938 1 77.88 276 HIS A O 1
ATOM 2250 N N . PHE A 1 277 ? -8.867 10.117 -11 1 84.56 277 PHE A N 1
ATOM 2251 C CA . PHE A 1 277 ? -7.934 11.148 -10.555 1 84.56 277 PHE A CA 1
ATOM 2252 C C . PHE A 1 277 ? -8.68 12.328 -9.938 1 84.56 277 PHE A C 1
ATOM 2254 O O . PHE A 1 277 ? -8.32 12.805 -8.867 1 84.56 277 PHE A O 1
ATOM 2261 N N . ALA A 1 278 ? -9.695 12.75 -10.609 1 84.94 278 ALA A N 1
ATOM 2262 C CA . ALA A 1 278 ? -10.453 13.914 -10.148 1 84.94 278 ALA A CA 1
ATOM 2263 C C . ALA A 1 278 ? -11.148 13.625 -8.828 1 84.94 278 ALA A C 1
ATOM 2265 O O . ALA A 1 278 ? -11.164 14.469 -7.926 1 84.94 278 ALA A O 1
ATOM 2266 N N . GLN A 1 279 ? -11.68 12.484 -8.766 1 84.88 279 GLN A N 1
ATOM 2267 C CA . GLN A 1 279 ? -12.375 12.109 -7.535 1 84.88 279 GLN A CA 1
ATOM 2268 C C . GLN A 1 279 ? -11.406 12.008 -6.359 1 84.88 279 GLN A C 1
ATOM 2270 O O . GLN A 1 279 ? -11.719 12.461 -5.258 1 84.88 279 GLN A O 1
ATOM 2275 N N . ARG A 1 280 ? -10.305 11.5 -6.582 1 86.19 280 ARG A N 1
ATOM 2276 C CA . ARG A 1 280 ? -9.312 11.352 -5.523 1 86.19 280 ARG A CA 1
ATOM 2277 C C . ARG A 1 280 ? -8.789 12.711 -5.074 1 86.19 280 ARG A C 1
ATOM 2279 O O . ARG A 1 280 ? -8.516 12.922 -3.891 1 86.19 280 ARG A O 1
ATOM 2286 N N . ALA A 1 281 ? -8.641 13.516 -6.02 1 88.75 281 ALA A N 1
ATOM 2287 C CA . ALA A 1 281 ? -8.219 14.875 -5.676 1 88.75 281 ALA A CA 1
ATOM 2288 C C . ALA A 1 281 ? -9.273 15.586 -4.844 1 88.75 281 ALA A C 1
ATOM 2290 O O . ALA A 1 281 ? -8.953 16.344 -3.92 1 88.75 281 ALA A O 1
ATOM 2291 N N . GLU A 1 282 ? -10.477 15.383 -5.203 1 89.62 282 GLU A N 1
ATOM 2292 C CA . GLU A 1 282 ? -11.57 15.992 -4.449 1 89.62 282 GLU A CA 1
ATOM 2293 C C . GLU A 1 282 ? -11.617 15.445 -3.023 1 89.62 282 GLU A C 1
ATOM 2295 O O . GLU A 1 282 ? -11.859 16.203 -2.074 1 89.62 282 GLU A O 1
ATOM 2300 N N . TYR A 1 283 ? -11.453 14.18 -2.867 1 89.38 283 TYR A N 1
ATOM 2301 C CA . TYR A 1 283 ? -11.406 13.586 -1.534 1 89.38 283 TYR A CA 1
ATOM 2302 C C . TYR A 1 283 ? -10.25 14.156 -0.726 1 89.38 283 TYR A C 1
ATOM 2304 O O . TYR A 1 283 ? -10.375 14.383 0.479 1 89.38 283 TYR A O 1
ATOM 2312 N N . LEU A 1 284 ? -9.195 14.359 -1.395 1 90.69 284 LEU A N 1
ATOM 2313 C CA . LEU A 1 284 ? -8.039 14.953 -0.743 1 90.69 284 LEU A CA 1
ATOM 2314 C C . LEU A 1 284 ? -8.352 16.375 -0.266 1 90.69 284 LEU A C 1
ATOM 2316 O O . LEU A 1 284 ? -7.922 16.781 0.816 1 90.69 284 LEU A O 1
ATOM 2320 N N . ARG A 1 285 ? -9 17.047 -1.124 1 92.44 285 ARG A N 1
ATOM 2321 C CA . ARG A 1 285 ? -9.414 18.391 -0.762 1 92.44 285 ARG A CA 1
ATOM 2322 C C . ARG A 1 285 ? -10.289 18.391 0.482 1 92.44 285 ARG A C 1
ATOM 2324 O O . ARG A 1 285 ? -10.062 19.156 1.417 1 92.44 285 ARG A O 1
ATOM 2331 N N . MET A 1 286 ? -11.242 17.562 0.496 1 92.19 286 MET A N 1
ATOM 2332 C CA . MET A 1 286 ? -12.156 17.469 1.633 1 92.19 286 MET A CA 1
ATOM 2333 C C . MET A 1 286 ? -11.398 17.094 2.902 1 92.19 286 MET A C 1
ATOM 2335 O O . MET A 1 286 ? -11.648 17.656 3.969 1 92.19 286 MET A O 1
ATOM 2339 N N . ARG A 1 287 ? -10.523 16.219 2.795 1 92.56 287 ARG A N 1
ATOM 2340 C CA . ARG A 1 287 ? -9.711 15.82 3.939 1 92.56 287 ARG A CA 1
ATOM 2341 C C . ARG A 1 287 ? -8.859 16.984 4.434 1 92.56 287 ARG A C 1
ATOM 2343 O O . ARG A 1 287 ? -8.688 17.172 5.641 1 92.56 287 ARG A O 1
ATOM 2350 N N . GLY A 1 288 ? -8.359 17.688 3.463 1 92.31 288 GLY A N 1
ATOM 2351 C CA . GLY A 1 288 ? -7.543 18.844 3.811 1 92.31 288 GLY A CA 1
ATOM 2352 C C . GLY A 1 288 ? -8.305 19.906 4.59 1 92.31 288 GLY A C 1
ATOM 2353 O O . GLY A 1 288 ? -7.789 20.453 5.562 1 92.31 288 GLY A O 1
ATOM 2354 N N . VAL A 1 289 ? -9.438 20.172 4.148 1 92.44 289 VAL A N 1
ATOM 2355 C CA . VAL A 1 289 ? -10.273 21.156 4.82 1 92.44 289 VAL A CA 1
ATOM 2356 C C . VAL A 1 289 ? -10.609 20.672 6.23 1 92.44 289 VAL A C 1
ATOM 2358 O O . VAL A 1 289 ? -10.531 21.453 7.191 1 92.44 289 VAL A O 1
ATOM 2361 N N . ILE A 1 290 ? -10.969 19.438 6.328 1 93.19 290 ILE A N 1
ATOM 2362 C CA . ILE A 1 290 ? -11.297 18.844 7.621 1 93.19 290 ILE A CA 1
ATOM 2363 C C . ILE A 1 290 ? -10.086 18.922 8.547 1 93.19 290 ILE A C 1
ATOM 2365 O O . ILE A 1 290 ? -10.211 19.297 9.711 1 93.19 290 ILE A O 1
ATOM 2369 N N . ASP A 1 291 ? -8.938 18.562 8.023 1 93.94 291 ASP A N 1
ATOM 2370 C CA . ASP A 1 291 ? -7.711 18.641 8.805 1 93.94 291 ASP A CA 1
ATOM 2371 C C . ASP A 1 291 ? -7.453 20.047 9.305 1 93.94 291 ASP A C 1
ATOM 2373 O O . ASP A 1 291 ? -7.008 20.25 10.445 1 93.94 291 ASP A O 1
ATOM 2377 N N . PHE A 1 292 ? -7.691 21 8.508 1 93.62 292 PHE A N 1
ATOM 2378 C CA . PHE A 1 292 ? -7.492 22.391 8.875 1 93.62 292 PHE A CA 1
ATOM 2379 C C . PHE A 1 292 ? -8.398 22.781 10.039 1 93.62 292 PHE A C 1
ATOM 2381 O O . PHE A 1 292 ? -7.938 23.375 11.023 1 93.62 292 PHE A O 1
ATOM 2388 N N . ILE A 1 293 ? -9.633 22.453 9.922 1 93.19 293 ILE A N 1
ATOM 2389 C CA . ILE A 1 293 ? -10.617 22.797 10.938 1 93.19 293 ILE A CA 1
ATOM 2390 C C . ILE A 1 293 ? -10.242 22.156 12.266 1 93.19 293 ILE A C 1
ATOM 2392 O O . ILE A 1 293 ? -10.227 22.812 13.312 1 93.19 293 ILE A O 1
ATOM 2396 N N . LEU A 1 294 ? -9.938 20.875 12.195 1 93.12 294 LEU A N 1
ATOM 2397 C CA . LEU A 1 294 ? -9.578 20.156 13.406 1 93.12 294 LEU A CA 1
ATOM 2398 C C . LEU A 1 294 ? -8.312 20.734 14.031 1 93.12 294 LEU A C 1
ATOM 2400 O O . LEU A 1 294 ? -8.219 20.828 15.258 1 93.12 294 LEU A O 1
ATOM 2404 N N . THR A 1 295 ? -7.375 21.062 13.242 1 92.06 295 THR A N 1
ATOM 2405 C CA . THR A 1 295 ? -6.137 21.641 13.75 1 92.06 295 THR A CA 1
ATOM 2406 C C . THR A 1 2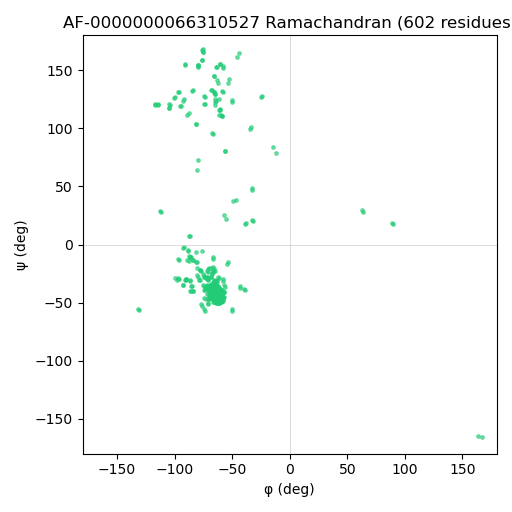95 ? -6.41 22.969 14.469 1 92.06 295 THR A C 1
ATOM 2408 O O . THR A 1 295 ? -5.883 23.203 15.562 1 92.06 295 THR A O 1
ATOM 2411 N N . GLU A 1 296 ? -7.211 23.797 13.922 1 91.19 296 GLU A N 1
ATOM 2412 C CA . GLU A 1 296 ? -7.539 25.078 14.531 1 91.19 296 GLU A CA 1
ATOM 2413 C C . GLU A 1 296 ? -8.289 24.891 15.844 1 91.19 296 GLU A C 1
ATOM 2415 O O . GLU A 1 296 ? -8.039 25.609 16.812 1 91.19 296 GLU A O 1
ATOM 2420 N N . ARG A 1 297 ? -9.148 23.953 15.867 1 90.56 297 ARG A N 1
ATOM 2421 C CA . ARG A 1 297 ? -9.906 23.672 17.078 1 90.56 297 ARG A CA 1
ATOM 2422 C C . ARG A 1 297 ? -9 23.156 18.188 1 90.56 297 ARG A C 1
ATOM 2424 O O . ARG A 1 297 ? -9.102 23.578 19.344 1 90.56 297 ARG A O 1
ATOM 2431 N N . TYR A 1 298 ? -8.172 22.234 17.859 1 91.25 298 TYR A N 1
ATOM 2432 C CA . TYR A 1 298 ? -7.27 21.672 18.844 1 91.25 298 TYR A CA 1
ATOM 2433 C C . TYR A 1 298 ? -6.254 22.703 19.312 1 91.25 298 TYR A C 1
ATOM 2435 O O . TYR A 1 298 ? -5.859 22.703 20.484 1 91.25 298 TYR A O 1
ATOM 2443 N N . ASN A 1 299 ? -5.781 23.531 18.422 1 90.19 299 ASN A N 1
ATOM 2444 C CA . ASN A 1 299 ? -4.867 24.594 18.812 1 90.19 299 ASN A CA 1
ATOM 2445 C C . ASN A 1 299 ? -5.473 25.484 19.891 1 90.19 299 ASN A C 1
ATOM 2447 O O . ASN A 1 299 ? -4.77 25.969 20.781 1 90.19 299 ASN A O 1
ATOM 2451 N N . LYS A 1 300 ? -6.75 25.688 19.781 1 87 300 LYS A N 1
ATOM 2452 C CA . LYS A 1 300 ? -7.441 26.516 20.75 1 87 300 LYS A CA 1
ATOM 2453 C C . LYS A 1 300 ? -7.582 25.797 22.094 1 87 300 LYS A C 1
ATOM 2455 O O . LYS A 1 300 ? -7.598 26.438 23.141 1 87 300 LYS A O 1
ATOM 2460 N N . LYS A 1 301 ? -7.625 24.5 22.031 1 86.44 301 LYS A N 1
ATOM 2461 C CA . LYS A 1 301 ? -7.844 23.719 23.234 1 86.44 301 LYS A CA 1
ATOM 2462 C C . LYS A 1 301 ? -6.527 23.453 23.969 1 86.44 301 LYS A C 1
ATOM 2464 O O . LYS A 1 301 ? -6.512 23.266 25.188 1 86.44 301 LYS A O 1
ATOM 2469 N N . ILE A 1 302 ? -5.539 23.281 23.188 1 84.56 302 ILE A N 1
ATOM 2470 C CA . ILE A 1 302 ? -4.242 22.984 23.766 1 84.56 302 ILE A CA 1
ATOM 2471 C C . ILE A 1 302 ? -3.59 24.266 24.281 1 84.56 302 ILE A C 1
ATOM 2473 O O . ILE A 1 302 ? -3.254 25.156 23.5 1 84.56 302 ILE A O 1
ATOM 2477 N N . MET A 1 303 ? -3.984 24.938 25.391 1 65.69 303 MET A N 1
ATOM 2478 C CA . MET A 1 303 ? -3.467 26.156 26 1 65.69 303 MET A CA 1
ATOM 2479 C C . MET A 1 303 ? -2.051 25.938 26.531 1 65.69 303 MET A C 1
ATOM 2481 O O . MET A 1 303 ? -1.724 24.859 27.016 1 65.69 303 MET A O 1
ATOM 2485 N N . MET B 1 1 ? 14.297 -7.566 17.938 1 63.56 1 MET B N 1
ATOM 2486 C CA . MET B 1 1 ? 12.922 -8.055 18 1 63.56 1 MET B CA 1
ATOM 2487 C C . MET B 1 1 ? 12.328 -7.836 19.375 1 63.56 1 MET B C 1
ATOM 2489 O O . MET B 1 1 ? 11.211 -7.332 19.516 1 63.56 1 MET B O 1
ATOM 2493 N N . LYS B 1 2 ? 13.164 -8.055 20.391 1 73.12 2 LYS B N 1
ATOM 2494 C CA . LYS B 1 2 ? 12.656 -7.926 21.75 1 73.12 2 LYS B CA 1
ATOM 2495 C C . LYS B 1 2 ? 12.352 -6.473 22.094 1 73.12 2 LYS B C 1
ATOM 2497 O O . LYS B 1 2 ? 11.328 -6.18 22.719 1 73.12 2 LYS B O 1
ATOM 2502 N N . ASN B 1 3 ? 13.195 -5.551 21.625 1 81.69 3 ASN B N 1
ATOM 2503 C CA . ASN B 1 3 ? 12.984 -4.133 21.891 1 81.69 3 ASN B CA 1
ATOM 2504 C C . ASN B 1 3 ? 11.727 -3.605 21.203 1 81.69 3 ASN B C 1
ATOM 2506 O O . ASN B 1 3 ? 10.961 -2.852 21.797 1 81.69 3 ASN B O 1
ATOM 2510 N N . ASP B 1 4 ? 11.516 -4.074 20.062 1 83.62 4 ASP B N 1
ATOM 2511 C CA . ASP B 1 4 ? 10.32 -3.664 19.312 1 83.62 4 ASP B CA 1
ATOM 2512 C C . ASP B 1 4 ? 9.055 -4.152 20.016 1 83.62 4 ASP B C 1
ATOM 2514 O O . ASP B 1 4 ? 8.055 -3.432 20.062 1 83.62 4 ASP B O 1
ATOM 2518 N N . GLN B 1 5 ? 9.18 -5.293 20.547 1 83.06 5 GLN B N 1
ATOM 2519 C CA . GLN B 1 5 ? 8.023 -5.848 21.25 1 83.06 5 GLN B CA 1
ATOM 2520 C C . GLN B 1 5 ? 7.723 -5.066 22.516 1 83.06 5 GLN B C 1
ATOM 2522 O O . GLN B 1 5 ? 6.562 -4.805 22.844 1 83.06 5 GLN B O 1
ATOM 2527 N N . ILE B 1 6 ? 8.711 -4.73 23.219 1 88.12 6 ILE B N 1
ATOM 2528 C CA . ILE B 1 6 ? 8.555 -3.994 24.469 1 88.12 6 ILE B CA 1
ATOM 2529 C C . ILE B 1 6 ? 7.945 -2.623 24.188 1 88.12 6 ILE B C 1
ATOM 2531 O O . ILE B 1 6 ? 6.992 -2.209 24.844 1 88.12 6 ILE B O 1
ATOM 2535 N N . VAL B 1 7 ? 8.469 -1.989 23.188 1 89.31 7 VAL B N 1
ATOM 2536 C CA . VAL B 1 7 ? 7.996 -0.651 22.859 1 89.31 7 VAL B CA 1
ATOM 2537 C C . VAL B 1 7 ? 6.555 -0.725 22.344 1 89.31 7 VAL B C 1
ATOM 2539 O O . VAL B 1 7 ? 5.73 0.129 22.688 1 89.31 7 VAL B O 1
ATOM 2542 N N . PHE B 1 8 ? 6.324 -1.722 21.672 1 87.94 8 PHE B N 1
ATOM 2543 C CA . PHE B 1 8 ? 4.98 -1.9 21.125 1 87.94 8 PHE B CA 1
ATOM 2544 C C . PHE B 1 8 ? 3.977 -2.117 22.25 1 87.94 8 PHE B C 1
ATOM 2546 O O . PHE B 1 8 ? 2.904 -1.508 22.266 1 87.94 8 PHE B O 1
ATOM 2553 N N . GLU B 1 9 ? 4.301 -2.992 23.109 1 87.88 9 GLU B N 1
ATOM 2554 C CA . GLU B 1 9 ? 3.393 -3.299 24.219 1 87.88 9 GLU B CA 1
ATOM 2555 C C . GLU B 1 9 ? 3.201 -2.088 25.125 1 87.88 9 GLU B C 1
ATOM 2557 O O . GLU B 1 9 ? 2.098 -1.844 25.609 1 87.88 9 GLU B O 1
ATOM 2562 N N . LYS B 1 10 ? 4.215 -1.392 25.344 1 90.94 10 LYS B N 1
ATOM 2563 C CA . LYS B 1 10 ? 4.098 -0.164 26.125 1 90.94 10 LYS B CA 1
ATOM 2564 C C . LYS B 1 10 ? 3.15 0.826 25.453 1 90.94 10 LYS B C 1
ATOM 2566 O O . LYS B 1 10 ? 2.297 1.423 26.109 1 90.94 10 LYS B O 1
ATOM 2571 N N . THR B 1 11 ? 3.344 1.019 24.172 1 91.38 11 THR B N 1
ATOM 2572 C CA . THR B 1 11 ? 2.496 1.934 23.422 1 91.38 11 THR B CA 1
ATOM 2573 C C . THR B 1 11 ? 1.044 1.467 23.438 1 91.38 11 THR B C 1
ATOM 2575 O O . THR B 1 11 ? 0.126 2.279 23.547 1 91.38 11 THR B O 1
ATOM 2578 N N . LYS B 1 12 ? 0.931 0.205 23.344 1 88.62 12 LYS B N 1
ATOM 2579 C CA . LYS B 1 12 ? -0.403 -0.387 23.375 1 88.62 12 LYS B CA 1
ATOM 2580 C C . LYS B 1 12 ? -1.087 -0.112 24.719 1 88.62 12 LYS B C 1
ATOM 2582 O O . LYS B 1 12 ? -2.283 0.186 24.766 1 88.62 12 LYS B O 1
ATOM 2587 N N . ASN B 1 13 ? -0.382 -0.201 25.703 1 91 13 ASN B N 1
ATOM 2588 C CA . ASN B 1 13 ? -0.924 0.055 27.031 1 91 13 ASN B CA 1
ATOM 2589 C C . ASN B 1 13 ? -1.313 1.52 27.203 1 91 13 ASN B C 1
ATOM 2591 O O . ASN B 1 13 ? -2.35 1.824 27.812 1 91 13 ASN B O 1
ATOM 2595 N N . ILE B 1 14 ? -0.535 2.365 26.703 1 93.19 14 ILE B N 1
ATOM 2596 C CA . ILE B 1 14 ? -0.847 3.789 26.766 1 93.19 14 ILE B CA 1
ATOM 2597 C C . ILE B 1 14 ? -2.104 4.086 25.953 1 93.19 14 ILE B C 1
ATOM 2599 O O . ILE B 1 14 ? -2.961 4.859 26.391 1 93.19 14 ILE B O 1
ATOM 2603 N N . ALA B 1 15 ? -2.172 3.482 24.812 1 90.75 15 ALA B N 1
ATOM 2604 C CA . ALA B 1 15 ? -3.359 3.645 23.984 1 90.75 15 ALA B CA 1
ATOM 2605 C C . ALA B 1 15 ? -4.605 3.137 24.688 1 90.75 15 ALA B C 1
ATOM 2607 O O . ALA B 1 15 ? -5.684 3.725 24.578 1 90.75 15 ALA B O 1
ATOM 2608 N N . HIS B 1 16 ? -4.465 2.033 25.391 1 90.5 16 HIS B N 1
ATOM 2609 C CA . HIS B 1 16 ? -5.57 1.493 26.172 1 90.5 16 HIS B CA 1
ATOM 2610 C C . HIS B 1 16 ? -6 2.469 27.266 1 90.5 16 HIS B C 1
ATOM 2612 O O . HIS B 1 16 ? -7.199 2.656 27.5 1 90.5 16 HIS B O 1
ATOM 2618 N N . ASP B 1 17 ? -5.074 3.078 27.891 1 91.56 17 ASP B N 1
ATOM 2619 C CA . ASP B 1 17 ? -5.371 4.078 28.906 1 91.56 17 ASP B CA 1
ATOM 2620 C C . ASP B 1 17 ? -6.121 5.266 28.312 1 91.56 17 ASP B C 1
ATOM 2622 O O . ASP B 1 17 ? -7.07 5.77 28.922 1 91.56 17 ASP B O 1
ATOM 2626 N N . ILE B 1 18 ? -5.695 5.723 27.172 1 91.56 18 ILE B N 1
ATOM 2627 C CA . ILE B 1 18 ? -6.32 6.855 26.5 1 91.56 18 ILE B CA 1
ATOM 2628 C C . ILE B 1 18 ? -7.773 6.52 26.172 1 91.56 18 ILE B C 1
ATOM 2630 O O . ILE B 1 18 ? -8.656 7.363 26.312 1 91.56 18 ILE B O 1
ATOM 2634 N N . ASN B 1 19 ? -8.031 5.277 25.797 1 87.38 19 ASN B N 1
ATOM 2635 C CA . ASN B 1 19 ? -9.367 4.852 25.406 1 87.38 19 ASN B CA 1
ATOM 2636 C C . ASN B 1 19 ? -10.32 4.801 26.594 1 87.38 19 ASN B C 1
ATOM 2638 O O . ASN B 1 19 ? -11.539 4.859 26.422 1 87.38 19 ASN B O 1
ATOM 2642 N N . GLN B 1 20 ? -9.75 4.723 27.734 1 89.81 20 GLN B N 1
ATOM 2643 C CA . GLN B 1 20 ? -10.57 4.648 28.938 1 89.81 20 GLN B CA 1
ATOM 2644 C C . GLN B 1 20 ? -10.945 6.043 29.438 1 89.81 20 GLN B C 1
ATOM 2646 O O . GLN B 1 20 ? -11.867 6.195 30.234 1 89.81 20 GLN B O 1
ATOM 2651 N N . MET B 1 21 ? -10.297 7.02 28.859 1 89 21 MET B N 1
ATOM 2652 C CA . MET B 1 21 ? -10.562 8.391 29.281 1 89 21 MET B CA 1
ATOM 2653 C C . MET B 1 21 ? -11.797 8.945 28.562 1 89 21 MET B C 1
ATOM 2655 O O . MET B 1 21 ? -11.969 8.742 27.359 1 89 21 MET B O 1
ATOM 2659 N N . GLN B 1 22 ? -12.711 9.57 29.266 1 78.81 22 GLN B N 1
ATOM 2660 C CA . GLN B 1 22 ? -13.977 10.016 28.688 1 78.81 22 GLN B CA 1
ATOM 2661 C C . GLN B 1 22 ? -13.922 11.484 28.297 1 78.81 22 GLN B C 1
ATOM 2663 O O . GLN B 1 22 ? -14.594 11.914 27.359 1 78.81 22 GLN B O 1
ATOM 2668 N N . ASN B 1 23 ? -13.141 12.25 28.953 1 86.62 23 ASN B N 1
ATOM 2669 C CA . ASN B 1 23 ? -13.07 13.688 28.734 1 86.62 23 ASN B CA 1
ATOM 2670 C C . ASN B 1 23 ? -11.906 14.047 27.812 1 86.62 23 ASN B C 1
ATOM 2672 O O . ASN B 1 23 ? -10.781 13.578 28 1 86.62 23 ASN B O 1
ATOM 2676 N N . GLN B 1 24 ? -12.203 14.852 26.812 1 87.25 24 GLN B N 1
ATOM 2677 C CA . GLN B 1 24 ? -11.195 15.242 25.828 1 87.25 24 GLN B CA 1
ATOM 2678 C C . GLN B 1 24 ? -10.062 16.031 26.484 1 87.25 24 GLN B C 1
ATOM 2680 O O . GLN B 1 24 ? -8.898 15.875 26.125 1 87.25 24 GLN B O 1
ATOM 2685 N N . GLN B 1 25 ? -10.453 16.844 27.422 1 89.44 25 GLN B N 1
ATOM 2686 C CA . GLN B 1 25 ? -9.43 17.656 28.078 1 89.44 25 GLN B CA 1
ATOM 2687 C C . GLN B 1 25 ? -8.477 16.781 28.891 1 89.44 25 GLN B C 1
ATOM 2689 O O . GLN B 1 25 ? -7.277 17.062 28.969 1 89.44 25 GLN B O 1
ATOM 2694 N N . GLU B 1 26 ? -9.008 15.758 29.453 1 91.81 26 GLU B N 1
ATOM 2695 C CA . GLU B 1 26 ? -8.164 14.812 30.188 1 91.81 26 GLU B CA 1
ATOM 2696 C C . GLU B 1 26 ? -7.168 14.125 29.266 1 91.81 26 GLU B C 1
ATOM 2698 O O . GLU B 1 26 ? -6.008 13.93 29.625 1 91.81 26 GLU B O 1
ATOM 2703 N N . ILE B 1 27 ? -7.637 13.844 28.125 1 93.06 27 ILE B N 1
ATOM 2704 C CA . ILE B 1 27 ? -6.785 13.203 27.141 1 93.06 27 ILE B CA 1
ATOM 2705 C C . ILE B 1 27 ? -5.672 14.156 26.719 1 93.06 27 ILE B C 1
ATOM 2707 O O . ILE B 1 27 ? -4.504 13.758 26.641 1 93.06 27 ILE B O 1
ATOM 2711 N N . ILE B 1 28 ? -6.055 15.383 26.5 1 92.88 28 ILE B N 1
ATOM 2712 C CA . ILE B 1 28 ? -5.098 16.391 26.062 1 92.88 28 ILE B CA 1
ATOM 2713 C C . ILE B 1 28 ? -4.016 16.578 27.125 1 92.88 28 ILE B C 1
ATOM 2715 O O . ILE B 1 28 ? -2.824 16.578 26.812 1 92.88 28 ILE B O 1
ATOM 2719 N N . ASP B 1 29 ? -4.426 16.656 28.359 1 92.56 29 ASP B N 1
ATOM 2720 C CA . ASP B 1 29 ? -3.477 16.844 29.453 1 92.56 29 ASP B CA 1
ATOM 2721 C C . ASP B 1 29 ? -2.562 15.641 29.609 1 92.56 29 ASP B C 1
ATOM 2723 O O . ASP B 1 29 ? -1.36 15.789 29.844 1 92.56 29 ASP B O 1
ATOM 2727 N N . TYR B 1 30 ? -3.154 14.531 29.516 1 94.06 30 TYR B N 1
ATOM 2728 C CA . TYR B 1 30 ? -2.387 13.297 29.625 1 94.06 30 TYR B CA 1
ATOM 2729 C C . TYR B 1 30 ? -1.34 13.203 28.531 1 94.06 30 TYR B C 1
ATOM 2731 O O . TYR B 1 30 ? -0.181 12.875 28.781 1 94.06 30 TYR B O 1
ATOM 2739 N N . LEU B 1 31 ? -1.735 13.484 27.328 1 94.69 31 LEU B N 1
ATOM 2740 C CA . LEU B 1 31 ? -0.846 13.414 26.172 1 94.69 31 LEU B CA 1
ATOM 2741 C C . LEU B 1 31 ? 0.23 14.492 26.25 1 94.69 31 LEU B C 1
ATOM 2743 O O . LEU B 1 31 ? 1.382 14.258 25.875 1 94.69 31 LEU B O 1
ATOM 2747 N N . PHE B 1 32 ? -0.09 15.617 26.734 1 93.62 32 PHE B N 1
ATOM 2748 C CA . PHE B 1 32 ? 0.848 16.734 26.812 1 93.62 32 PHE B CA 1
ATOM 2749 C C . PHE B 1 32 ? 1.969 16.422 27.812 1 93.62 32 PHE B C 1
ATOM 2751 O O . PHE B 1 32 ? 3.09 16.922 27.656 1 93.62 32 PHE B O 1
ATOM 2758 N N . ARG B 1 33 ? 1.672 15.555 28.766 1 92.62 33 ARG B N 1
ATOM 2759 C CA . ARG B 1 33 ? 2.658 15.188 29.781 1 92.62 33 ARG B CA 1
ATOM 2760 C C . ARG B 1 33 ? 3.633 14.141 29.234 1 92.62 33 ARG B C 1
ATOM 2762 O O . ARG B 1 33 ? 4.711 13.945 29.812 1 92.62 33 ARG B O 1
ATOM 2769 N N . GLN B 1 34 ? 3.295 13.547 28.172 1 92.5 34 GLN B N 1
ATOM 2770 C CA . GLN B 1 34 ? 4.164 12.523 27.609 1 92.5 34 GLN B CA 1
ATOM 2771 C C . GLN B 1 34 ? 5.32 13.148 26.828 1 92.5 34 GLN B C 1
ATOM 2773 O O . GLN B 1 34 ? 5.211 14.281 26.359 1 92.5 34 GLN B O 1
ATOM 2778 N N . ASP B 1 35 ? 6.395 12.438 26.766 1 89.31 35 ASP B N 1
ATOM 2779 C CA . ASP B 1 35 ? 7.527 12.922 25.984 1 89.31 35 ASP B CA 1
ATOM 2780 C C . ASP B 1 35 ? 7.273 12.758 24.484 1 89.31 35 ASP B C 1
ATOM 2782 O O . ASP B 1 35 ? 6.375 12.016 24.078 1 89.31 35 ASP B O 1
ATOM 2786 N N . SER B 1 36 ? 8.07 13.414 23.703 1 88.81 36 SER B N 1
ATOM 2787 C CA . SER B 1 36 ? 7.891 13.43 22.25 1 88.81 36 SER B CA 1
ATOM 2788 C C . SER B 1 36 ? 8.078 12.039 21.656 1 88.81 36 SER B C 1
ATOM 2790 O O . SER B 1 36 ? 7.406 11.672 20.688 1 88.81 36 SER B O 1
ATOM 2792 N N . LEU B 1 37 ? 8.961 11.25 22.188 1 88.75 37 LEU B N 1
ATOM 2793 C CA . LEU B 1 37 ? 9.195 9.898 21.703 1 88.75 37 LEU B CA 1
ATOM 2794 C C . LEU B 1 37 ? 7.945 9.039 21.859 1 88.75 37 LEU B C 1
ATOM 2796 O O . LEU B 1 37 ? 7.535 8.352 20.922 1 88.75 37 LEU B O 1
ATOM 2800 N N . THR B 1 38 ? 7.406 9.102 22.969 1 92.12 38 THR B N 1
ATOM 2801 C CA . THR B 1 38 ? 6.203 8.328 23.266 1 92.12 38 THR B CA 1
ATOM 2802 C C . THR B 1 38 ? 5.039 8.789 22.375 1 92.12 38 THR B C 1
ATOM 2804 O O . THR B 1 38 ? 4.262 7.965 21.891 1 92.12 38 THR B O 1
ATOM 2807 N N . LEU B 1 39 ? 4.945 10.039 22.172 1 94.44 39 LEU B N 1
ATOM 2808 C CA . LEU B 1 39 ? 3.869 10.578 21.344 1 94.44 39 LEU B CA 1
ATOM 2809 C C . LEU B 1 39 ? 4.004 10.102 19.906 1 94.44 39 LEU B C 1
ATOM 2811 O O . LEU B 1 39 ? 3.002 9.797 19.25 1 94.44 39 LEU B O 1
ATOM 2815 N N . ASN B 1 40 ? 5.191 10.047 19.453 1 91.62 40 ASN B N 1
ATOM 2816 C CA . ASN B 1 40 ? 5.398 9.586 18.078 1 91.62 40 ASN B CA 1
ATOM 2817 C C . ASN B 1 40 ? 5.148 8.086 17.953 1 91.62 40 ASN B C 1
ATOM 2819 O O . ASN B 1 40 ? 4.676 7.613 16.922 1 91.62 40 ASN B O 1
ATOM 2823 N N . GLN B 1 41 ? 5.484 7.371 18.969 1 92.19 41 GLN B N 1
ATOM 2824 C CA . GLN B 1 41 ? 5.141 5.953 18.984 1 92.19 41 GLN B CA 1
ATOM 2825 C C . GLN B 1 41 ? 3.627 5.758 18.953 1 92.19 41 GLN B C 1
ATOM 2827 O O . GLN B 1 41 ? 3.127 4.875 18.25 1 92.19 41 GLN B O 1
ATOM 2832 N N . LEU B 1 42 ? 2.943 6.574 19.688 1 92.81 42 LEU B N 1
ATOM 2833 C CA . LEU B 1 42 ? 1.485 6.527 19.688 1 92.81 42 LEU B CA 1
ATOM 2834 C C . LEU B 1 42 ? 0.938 6.918 18.312 1 92.81 42 LEU B C 1
ATOM 2836 O O . LEU B 1 42 ? -0.015 6.309 17.828 1 92.81 42 LEU B O 1
ATOM 2840 N N . LYS B 1 43 ? 1.532 7.922 17.797 1 92.62 43 LYS B N 1
ATOM 2841 C CA . LYS B 1 43 ? 1.132 8.352 16.453 1 92.62 43 LYS B CA 1
ATOM 2842 C C . LYS B 1 43 ? 1.296 7.219 15.445 1 92.62 43 LYS B C 1
ATOM 2844 O O . LYS B 1 43 ? 0.418 6.996 14.609 1 92.62 43 LYS B O 1
ATOM 2849 N N . HIS B 1 44 ? 2.414 6.555 15.484 1 90.38 44 HIS B N 1
ATOM 2850 C CA . HIS B 1 44 ? 2.646 5.41 14.602 1 90.38 44 HIS B CA 1
ATOM 2851 C C . HIS B 1 44 ? 1.649 4.293 14.883 1 90.38 44 HIS B C 1
ATOM 2853 O O . HIS B 1 44 ? 1.167 3.639 13.953 1 90.38 44 HIS B O 1
ATOM 2859 N N . TYR B 1 45 ? 1.361 4.082 16.125 1 87.94 45 TYR B N 1
ATOM 2860 C CA . TYR B 1 45 ? 0.412 3.053 16.531 1 87.94 45 TYR B CA 1
ATOM 2861 C C . TYR B 1 45 ? -0.964 3.312 15.922 1 87.94 45 TYR B C 1
ATOM 2863 O O . TYR B 1 45 ? -1.66 2.377 15.523 1 87.94 45 TYR B O 1
ATOM 2871 N N . TYR B 1 46 ? -1.381 4.555 15.852 1 87.25 46 TYR B N 1
ATOM 2872 C CA . TYR B 1 46 ? -2.699 4.918 15.344 1 87.25 46 TYR B CA 1
ATOM 2873 C C . TYR B 1 46 ? -2.67 5.09 13.828 1 87.25 46 TYR B C 1
ATOM 2875 O O . TYR B 1 46 ? -3.711 5.301 13.203 1 87.25 46 TYR B O 1
ATOM 2883 N N . SER B 1 47 ? -1.526 5.102 13.25 1 84.81 47 SER B N 1
ATOM 2884 C CA . SER B 1 47 ? -1.427 5.25 11.797 1 84.81 47 SER B CA 1
ATOM 2885 C C . SER B 1 47 ? -1.787 3.951 11.086 1 84.81 47 SER B C 1
ATOM 2887 O O . SER B 1 47 ? -1.801 2.883 11.703 1 84.81 47 SER B O 1
ATOM 2889 N N . GLU B 1 48 ? -2.145 4.082 9.828 1 76.38 48 GLU B N 1
ATOM 2890 C CA . GLU B 1 48 ? -2.49 2.912 9.023 1 76.38 48 GLU B CA 1
ATOM 2891 C C . GLU B 1 48 ? -1.269 2.035 8.773 1 76.38 48 GLU B C 1
ATOM 2893 O O . GLU B 1 48 ? -0.18 2.543 8.492 1 76.38 48 GLU B O 1
ATOM 2898 N N . PRO B 1 49 ? -1.551 0.777 9 1 71.31 49 PRO B N 1
ATOM 2899 C CA . PRO B 1 49 ? -0.425 -0.124 8.75 1 71.31 49 PRO B CA 1
ATOM 2900 C C . PRO B 1 49 ? -0.023 -0.169 7.277 1 71.31 49 PRO B C 1
ATOM 2902 O O . PRO B 1 49 ? -0.881 -0.071 6.398 1 71.31 49 PRO B O 1
ATOM 2905 N N . SER B 1 50 ? 1.186 -0.03 7.062 1 68.12 50 SER B N 1
ATOM 2906 C CA . SER B 1 50 ? 1.705 -0.2 5.707 1 68.12 50 SER B CA 1
ATOM 2907 C C . SER B 1 50 ? 2.432 -1.533 5.559 1 68.12 50 SER B C 1
ATOM 2909 O O . SER B 1 50 ? 3.199 -1.93 6.438 1 68.12 50 SER B O 1
ATOM 2911 N N . LEU B 1 51 ? 1.944 -2.344 4.629 1 73.44 51 LEU B N 1
ATOM 2912 C CA . LEU B 1 51 ? 2.648 -3.592 4.367 1 73.44 51 LEU B CA 1
ATOM 2913 C C . LEU B 1 51 ? 3.654 -3.42 3.232 1 73.44 51 LEU B C 1
ATOM 2915 O O . LEU B 1 51 ? 3.299 -2.957 2.146 1 73.44 51 LEU B O 1
ATOM 2919 N N . PRO B 1 52 ? 4.895 -3.748 3.562 1 75.38 52 PRO B N 1
ATOM 2920 C CA . PRO B 1 52 ? 5.906 -3.65 2.508 1 75.38 52 PRO B CA 1
ATOM 2921 C C . PRO B 1 52 ? 5.605 -4.559 1.317 1 75.38 52 PRO B C 1
ATOM 2923 O O . PRO B 1 52 ? 4.938 -5.586 1.471 1 75.38 52 PRO B O 1
ATOM 2926 N N . LEU B 1 53 ? 6.105 -4.203 0.204 1 78.5 53 LEU B N 1
ATOM 2927 C CA . LEU B 1 53 ? 5.902 -4.926 -1.047 1 78.5 53 LEU B CA 1
ATOM 2928 C C . LEU B 1 53 ? 6.395 -6.363 -0.929 1 78.5 53 LEU B C 1
ATOM 2930 O O . LEU B 1 53 ? 5.734 -7.293 -1.395 1 78.5 53 LEU B O 1
ATOM 2934 N N . GLN B 1 54 ? 7.492 -6.543 -0.344 1 79.19 54 GLN B N 1
ATOM 2935 C CA . GLN B 1 54 ? 8.086 -7.871 -0.207 1 79.19 54 GLN B CA 1
ATOM 2936 C C . GLN B 1 54 ? 7.188 -8.797 0.606 1 79.19 54 GLN B C 1
ATOM 2938 O O . GLN B 1 54 ? 7.094 -9.992 0.315 1 79.19 54 GLN B O 1
ATOM 2943 N N . PHE B 1 55 ? 6.578 -8.242 1.538 1 83.25 55 PHE B N 1
ATOM 2944 C CA . PHE B 1 55 ? 5.672 -9.023 2.369 1 83.25 55 PHE B CA 1
ATOM 2945 C C . PHE B 1 55 ? 4.445 -9.453 1.574 1 83.25 55 PHE B C 1
ATOM 2947 O O . PHE B 1 55 ? 3.982 -10.586 1.695 1 83.25 55 PHE B O 1
ATOM 2954 N N . LEU B 1 56 ? 3.961 -8.586 0.806 1 86.56 56 LEU B N 1
ATOM 2955 C CA . LEU B 1 56 ? 2.797 -8.891 -0.018 1 86.56 56 LEU B CA 1
ATOM 2956 C C . LEU B 1 56 ? 3.119 -9.984 -1.033 1 86.56 56 LEU B C 1
ATOM 2958 O O . LEU B 1 56 ? 2.318 -10.898 -1.244 1 86.56 56 LEU B O 1
ATOM 2962 N N . VAL B 1 57 ? 4.223 -9.875 -1.606 1 90.19 57 VAL B N 1
ATOM 2963 C CA . VAL B 1 57 ? 4.652 -10.867 -2.586 1 90.19 57 VAL B CA 1
ATOM 2964 C C . VAL B 1 57 ? 4.809 -12.227 -1.91 1 90.19 57 VAL B C 1
ATOM 2966 O O . VAL B 1 57 ? 4.371 -13.25 -2.443 1 90.19 57 VAL B O 1
ATOM 2969 N N . LYS B 1 58 ? 5.43 -12.219 -0.775 1 89.81 58 LYS B N 1
ATOM 2970 C CA . LYS B 1 58 ? 5.621 -13.469 -0.038 1 89.81 58 LYS B CA 1
ATOM 2971 C C . LYS B 1 58 ? 4.285 -14.141 0.255 1 89.81 58 LYS B C 1
ATOM 2973 O O . LYS B 1 58 ? 4.137 -15.352 0.059 1 89.81 58 LYS B O 1
ATOM 2978 N N . VAL B 1 59 ? 3.363 -13.414 0.687 1 91.69 59 VAL B N 1
ATOM 2979 C CA . VAL B 1 59 ? 2.045 -13.953 1.006 1 91.69 59 VAL B CA 1
ATOM 2980 C C . VAL B 1 59 ? 1.383 -14.484 -0.263 1 91.69 59 VAL B C 1
ATOM 2982 O O . VAL B 1 59 ? 0.796 -15.57 -0.256 1 91.69 59 VAL B O 1
ATOM 2985 N N . ALA B 1 60 ? 1.474 -13.742 -1.293 1 94.62 60 ALA B N 1
ATOM 2986 C CA . ALA B 1 60 ? 0.885 -14.148 -2.564 1 94.62 60 ALA B CA 1
ATOM 2987 C C . ALA B 1 60 ? 1.491 -15.469 -3.049 1 94.62 60 ALA B C 1
ATOM 2989 O O . ALA B 1 60 ? 0.769 -16.375 -3.465 1 94.62 60 ALA B O 1
ATOM 2990 N N . VAL B 1 61 ? 2.756 -15.539 -2.977 1 94.38 61 VAL B N 1
ATOM 2991 C CA . VAL B 1 61 ? 3.471 -16.719 -3.451 1 94.38 61 VAL B CA 1
ATOM 2992 C C . VAL B 1 61 ? 3.113 -17.922 -2.58 1 94.38 61 VAL B C 1
ATOM 2994 O O . VAL B 1 61 ? 2.949 -19.031 -3.086 1 94.38 61 VAL B O 1
ATOM 2997 N N . LEU B 1 62 ? 2.98 -17.688 -1.337 1 95.25 62 LEU B N 1
ATOM 2998 C CA . LEU B 1 62 ? 2.586 -18.766 -0.436 1 95.25 62 LEU B CA 1
ATOM 2999 C C . LEU B 1 62 ? 1.169 -19.234 -0.744 1 95.25 62 LEU B C 1
ATOM 3001 O O . LEU B 1 62 ? 0.895 -20.438 -0.729 1 95.25 62 LEU B O 1
ATOM 3005 N N . CYS B 1 63 ? 0.285 -18.344 -1.004 1 94.75 63 CYS B N 1
ATOM 3006 C CA . CYS B 1 63 ? -1.072 -18.703 -1.396 1 94.75 63 CYS B CA 1
ATOM 3007 C C . CYS B 1 63 ? -1.071 -19.5 -2.699 1 94.75 63 CYS B C 1
ATOM 3009 O O . CYS B 1 63 ? -1.812 -20.469 -2.84 1 94.75 63 CYS B O 1
ATOM 3011 N N . MET B 1 64 ? -0.294 -19.078 -3.57 1 96.06 64 MET B N 1
ATOM 3012 C CA . MET B 1 64 ? -0.153 -19.797 -4.836 1 96.06 64 MET B CA 1
ATOM 3013 C C . MET B 1 64 ? 0.359 -21.219 -4.609 1 96.06 64 MET B C 1
ATOM 3015 O O . MET B 1 64 ? -0.127 -22.156 -5.23 1 96.06 64 MET B O 1
ATOM 3019 N N . PHE B 1 65 ? 1.318 -21.312 -3.768 1 96.12 65 PHE B N 1
ATOM 3020 C CA . PHE B 1 65 ? 1.889 -22.609 -3.467 1 96.12 65 PHE B CA 1
ATOM 3021 C C . PHE B 1 65 ? 0.823 -23.562 -2.92 1 96.12 65 PHE B C 1
ATOM 3023 O O . PHE B 1 65 ? 0.739 -24.719 -3.334 1 96.12 65 PHE B O 1
ATOM 3030 N N . ILE B 1 66 ? 0.054 -23.094 -2.039 1 95.81 66 ILE B N 1
ATOM 3031 C CA . ILE B 1 66 ? -1.011 -23.906 -1.451 1 95.81 66 ILE B CA 1
ATOM 3032 C C . ILE B 1 66 ? -2.002 -24.312 -2.537 1 95.81 66 ILE B C 1
ATOM 3034 O O . ILE B 1 66 ? -2.377 -25.484 -2.629 1 95.81 66 ILE B O 1
ATOM 3038 N N . SER B 1 67 ? -2.385 -23.406 -3.295 1 95.06 67 SER B N 1
ATOM 3039 C CA . SER B 1 67 ? -3.359 -23.672 -4.348 1 95.06 67 SER B CA 1
ATOM 3040 C C . SER B 1 67 ? -2.826 -24.688 -5.352 1 95.06 67 SER B C 1
ATOM 3042 O O . SER B 1 67 ? -3.539 -25.609 -5.742 1 95.06 67 SER B O 1
ATOM 3044 N N . MET B 1 68 ? -1.591 -24.516 -5.715 1 95.56 68 MET B N 1
ATOM 3045 C CA . MET B 1 68 ? -0.995 -25.406 -6.699 1 95.56 68 MET B CA 1
ATOM 3046 C C . MET B 1 68 ? -0.852 -26.812 -6.137 1 95.56 68 MET B C 1
ATOM 3048 O O . MET B 1 68 ? -1.07 -27.797 -6.848 1 95.56 68 MET B O 1
ATOM 3052 N N . THR B 1 69 ? -0.491 -26.859 -4.949 1 94.94 69 THR B N 1
ATOM 3053 C CA . THR B 1 69 ? -0.353 -28.172 -4.316 1 94.94 69 THR B CA 1
ATOM 3054 C C . THR B 1 69 ? -1.705 -28.875 -4.219 1 94.94 69 THR B C 1
ATOM 3056 O O . THR B 1 69 ? -1.826 -30.047 -4.559 1 94.94 69 THR B O 1
ATOM 3059 N N . LEU B 1 70 ? -2.691 -28.141 -3.785 1 94.25 70 LEU B N 1
ATOM 3060 C CA . LEU B 1 70 ? -4.035 -28.719 -3.701 1 94.25 70 LEU B CA 1
ATOM 3061 C C . LEU B 1 70 ? -4.516 -29.172 -5.07 1 94.25 70 LEU B C 1
ATOM 3063 O O . LEU B 1 70 ? -5.047 -30.281 -5.207 1 94.25 70 LEU B O 1
ATOM 3067 N N . ALA B 1 71 ? -4.301 -28.406 -6.059 1 93.62 71 ALA B N 1
ATOM 3068 C CA . ALA B 1 71 ? -4.738 -28.734 -7.414 1 93.62 71 ALA B CA 1
ATOM 3069 C C . ALA B 1 71 ? -3.967 -29.938 -7.953 1 93.62 71 ALA B C 1
ATOM 3071 O O . ALA B 1 71 ? -4.531 -30.781 -8.656 1 93.62 71 ALA B O 1
ATOM 3072 N N . SER B 1 72 ? -2.684 -29.984 -7.66 1 92.19 72 SER B N 1
ATOM 3073 C CA . SER B 1 72 ? -1.855 -31.078 -8.141 1 92.19 72 SER B CA 1
ATOM 3074 C C . SER B 1 72 ? -2.357 -32.406 -7.621 1 92.19 72 SER B C 1
ATOM 3076 O O . SER B 1 72 ? -2.477 -33.375 -8.383 1 92.19 72 SER B O 1
ATOM 3078 N N . PHE B 1 73 ? -2.785 -32.469 -6.402 1 91.19 73 PHE B N 1
ATOM 3079 C CA . PHE B 1 73 ? -3.164 -33.75 -5.789 1 91.19 73 PHE B CA 1
ATOM 3080 C C . PHE B 1 73 ? -4.652 -34 -5.973 1 91.19 73 PHE B C 1
ATOM 3082 O O . PHE B 1 73 ? -5.059 -35.156 -6.191 1 91.19 73 PHE B O 1
ATOM 3089 N N . LEU B 1 74 ? -5.426 -33 -5.934 1 92.69 74 LEU B N 1
ATOM 3090 C CA . LEU B 1 74 ? -6.871 -33.188 -5.875 1 92.69 74 LEU B CA 1
ATOM 3091 C C . LEU B 1 74 ? -7.488 -33.094 -7.27 1 92.69 74 LEU B C 1
ATOM 3093 O O . LEU B 1 74 ? -8.625 -33.531 -7.477 1 92.69 74 LEU B O 1
ATOM 3097 N N . PHE B 1 75 ? -6.754 -32.625 -8.211 1 92.25 75 PHE B N 1
ATOM 3098 C CA . PHE B 1 75 ? -7.359 -32.406 -9.516 1 92.25 75 PHE B CA 1
ATOM 3099 C C . PHE B 1 75 ? -6.5 -33 -10.625 1 92.25 75 PHE B C 1
ATOM 3101 O O . PHE B 1 75 ? -6.938 -33.875 -11.344 1 92.25 75 PHE B O 1
ATOM 3108 N N . ILE B 1 76 ? -5.223 -32.625 -10.727 1 90.69 76 ILE B N 1
ATOM 3109 C CA . ILE B 1 76 ? -4.359 -33 -11.844 1 90.69 76 ILE B CA 1
ATOM 3110 C C . ILE B 1 76 ? -3.984 -34.469 -11.734 1 90.69 76 ILE B C 1
ATOM 3112 O O . ILE B 1 76 ? -4.152 -35.219 -12.695 1 90.69 76 ILE B O 1
ATOM 3116 N N . GLN B 1 77 ? -3.568 -34.875 -10.523 1 89.31 77 GLN B N 1
ATOM 3117 C CA . GLN B 1 77 ? -3.086 -36.219 -10.344 1 89.31 77 GLN B CA 1
ATOM 3118 C C . GLN B 1 77 ? -4.047 -37.031 -9.484 1 89.31 77 GLN B C 1
ATOM 3120 O O . GLN B 1 77 ? -3.633 -37.969 -8.797 1 89.31 77 GLN B O 1
ATOM 3125 N N . ALA B 1 78 ? -5.281 -36.719 -9.492 1 88.38 78 ALA B N 1
ATOM 3126 C CA . ALA B 1 78 ? -6.246 -37.344 -8.586 1 88.38 78 ALA B CA 1
ATOM 3127 C C . ALA B 1 78 ? -6.336 -38.844 -8.844 1 88.38 78 ALA B C 1
ATOM 3129 O O . ALA B 1 78 ? -6.414 -39.625 -7.906 1 88.38 78 ALA B O 1
ATOM 3130 N N . LYS B 1 79 ? -6.23 -39.25 -10.094 1 86.12 79 LYS B N 1
ATOM 3131 C CA . LYS B 1 79 ? -6.402 -40.688 -10.438 1 86.12 79 LYS B CA 1
ATOM 3132 C C . LYS B 1 79 ? -5.148 -41.469 -10.102 1 86.12 79 LYS B C 1
ATOM 3134 O O . LYS B 1 79 ? -5.227 -42.688 -9.859 1 86.12 79 LYS B O 1
ATOM 3139 N N . GLU B 1 80 ? -4.016 -40.75 -10.023 1 83.06 80 GLU B N 1
ATOM 3140 C CA . GLU B 1 80 ? -2.762 -41.438 -9.711 1 83.06 80 GLU B CA 1
ATOM 3141 C C . GLU B 1 80 ? -2.508 -41.469 -8.211 1 83.06 80 GLU B C 1
ATOM 3143 O O . GLU B 1 80 ? -1.872 -42.406 -7.703 1 83.06 80 GLU B O 1
ATOM 3148 N N . VAL B 1 81 ? -2.951 -40.531 -7.543 1 82.31 81 VAL B N 1
ATOM 3149 C CA . VAL B 1 81 ? -2.65 -40.375 -6.121 1 82.31 81 VAL B CA 1
ATOM 3150 C C . VAL B 1 81 ? -3.615 -41.219 -5.293 1 82.31 81 VAL B C 1
ATOM 3152 O O . VAL B 1 81 ? -3.211 -41.875 -4.32 1 82.31 81 VAL B O 1
ATOM 3155 N N . PHE B 1 82 ? -4.867 -41.219 -5.73 1 87.19 82 PHE B N 1
ATOM 3156 C CA . PHE B 1 82 ? -5.867 -41.969 -4.965 1 87.19 82 PHE B CA 1
ATOM 3157 C C . PHE B 1 82 ? -6.062 -43.375 -5.531 1 87.19 82 PHE B C 1
ATOM 3159 O O . PHE B 1 82 ? -6.445 -43.531 -6.695 1 87.19 82 PHE B O 1
ATOM 3166 N N . THR B 1 83 ? -5.793 -44.312 -4.738 1 84.56 83 THR B N 1
ATOM 3167 C CA . THR B 1 83 ? -5.926 -45.688 -5.137 1 84.56 83 THR B CA 1
ATOM 3168 C C . THR B 1 83 ? -7.387 -46.125 -5.086 1 84.56 83 THR B C 1
ATOM 3170 O O . THR B 1 83 ? -7.801 -47 -5.844 1 84.56 83 THR B O 1
ATOM 3173 N N . ASN B 1 84 ? -8.125 -45.5 -4.145 1 86.88 84 ASN B N 1
ATOM 3174 C CA . ASN B 1 84 ? -9.547 -45.812 -4.039 1 86.88 84 ASN B CA 1
ATOM 3175 C C . ASN B 1 84 ? -10.336 -45.188 -5.18 1 86.88 84 ASN B C 1
ATOM 3177 O O . ASN B 1 84 ? -10.266 -43.969 -5.398 1 86.88 84 ASN B O 1
ATOM 3181 N N . THR B 1 85 ? -11.102 -46 -5.875 1 86.12 85 THR B N 1
ATOM 3182 C CA . THR B 1 85 ? -11.812 -45.594 -7.078 1 86.12 85 THR B CA 1
ATOM 3183 C C . THR B 1 85 ? -12.852 -44.531 -6.75 1 86.12 85 THR B C 1
ATOM 3185 O O . THR B 1 85 ? -13.062 -43.594 -7.531 1 86.12 85 THR B O 1
ATOM 3188 N N . ILE B 1 86 ? -13.422 -44.562 -5.578 1 88.25 86 ILE B N 1
ATOM 3189 C CA . ILE B 1 86 ? -14.43 -43.562 -5.199 1 88.25 86 ILE B CA 1
ATOM 3190 C C . ILE B 1 86 ? -13.781 -42.219 -5.008 1 88.25 86 ILE B C 1
ATOM 3192 O O . ILE B 1 86 ? -14.242 -41.219 -5.562 1 88.25 86 ILE B O 1
ATOM 3196 N N . LEU B 1 87 ? -12.719 -42.219 -4.312 1 86.38 87 LEU B N 1
ATOM 3197 C CA . LEU B 1 87 ? -12.039 -40.969 -4.031 1 86.38 87 LEU B CA 1
ATOM 3198 C C . LEU B 1 87 ? -11.422 -40.375 -5.297 1 86.38 87 LEU B C 1
ATOM 3200 O O . LEU B 1 87 ? -11.406 -39.156 -5.48 1 86.38 87 LEU B O 1
ATOM 3204 N N . SER B 1 88 ? -10.961 -41.281 -6.156 1 87.81 88 SER B N 1
ATOM 3205 C CA . SER B 1 88 ? -10.328 -40.844 -7.395 1 87.81 88 SER B CA 1
ATOM 3206 C C . SER B 1 88 ? -11.344 -40.188 -8.344 1 87.81 88 SER B C 1
ATOM 3208 O O . SER B 1 88 ? -11 -39.312 -9.133 1 87.81 88 SER B O 1
ATOM 3210 N N . ASP B 1 89 ? -12.539 -40.594 -8.219 1 88.94 89 ASP B N 1
ATOM 3211 C CA . ASP B 1 89 ? -13.562 -40.062 -9.102 1 88.94 89 ASP B CA 1
ATOM 3212 C C . ASP B 1 89 ? -14.211 -38.812 -8.508 1 88.94 89 ASP B C 1
ATOM 3214 O O . ASP B 1 89 ? -14.594 -37.875 -9.234 1 88.94 89 ASP B O 1
ATOM 3218 N N . ILE B 1 90 ? -14.242 -38.75 -7.211 1 90.19 90 ILE B N 1
ATOM 3219 C CA . ILE B 1 90 ? -14.977 -37.656 -6.547 1 90.19 90 ILE B CA 1
ATOM 3220 C C . ILE B 1 90 ? -14.07 -36.438 -6.391 1 90.19 90 ILE B C 1
ATOM 3222 O O . ILE B 1 90 ? -14.547 -35.312 -6.422 1 90.19 90 ILE B O 1
ATOM 3226 N N . SER B 1 91 ? -12.82 -36.625 -6.242 1 92.06 91 SER B N 1
ATOM 3227 C CA . SER B 1 91 ? -11.891 -35.562 -5.906 1 92.06 91 SER B CA 1
ATOM 3228 C C . SER B 1 91 ? -11.875 -34.469 -6.984 1 92.06 91 SER B C 1
ATOM 3230 O O . SER B 1 91 ? -12.023 -33.281 -6.691 1 92.06 91 SER B O 1
ATOM 3232 N N . PRO B 1 92 ? -11.766 -34.875 -8.281 1 91.06 92 PRO B N 1
ATOM 3233 C CA . PRO B 1 92 ? -11.773 -33.812 -9.312 1 91.06 92 PRO B CA 1
ATOM 3234 C C . PRO B 1 92 ? -13.094 -33.062 -9.367 1 91.06 92 PRO B C 1
ATOM 3236 O O . PRO B 1 92 ? -13.094 -31.844 -9.617 1 91.06 92 PRO B O 1
ATOM 3239 N N . ALA B 1 93 ? -14.203 -33.719 -9.109 1 92.38 93 ALA B N 1
ATOM 3240 C CA . ALA B 1 93 ? -15.508 -33.062 -9.102 1 92.38 93 ALA B CA 1
ATOM 3241 C C . ALA B 1 93 ? -15.625 -32.062 -7.945 1 92.38 93 ALA B C 1
ATOM 3243 O O . ALA B 1 93 ? -16.109 -30.953 -8.117 1 92.38 93 ALA B O 1
ATOM 3244 N N . VAL B 1 94 ? -15.18 -32.531 -6.809 1 92.88 94 VAL B N 1
ATOM 3245 C CA . VAL B 1 94 ? -15.227 -31.672 -5.629 1 92.88 94 VAL B CA 1
ATOM 3246 C C . VAL B 1 94 ? -14.352 -30.438 -5.848 1 92.88 94 VAL B C 1
ATOM 3248 O O . VAL B 1 94 ? -14.742 -29.312 -5.492 1 92.88 94 VAL B O 1
ATOM 3251 N N . PHE B 1 95 ? -13.203 -30.625 -6.449 1 93.38 95 PHE B N 1
ATOM 3252 C CA . PHE B 1 95 ? -12.305 -29.516 -6.711 1 93.38 95 PHE B CA 1
ATOM 3253 C C . PHE B 1 95 ? -12.914 -28.547 -7.719 1 93.38 95 PHE B C 1
ATOM 3255 O O . PHE B 1 95 ? -12.75 -27.328 -7.602 1 93.38 95 PHE B O 1
ATOM 3262 N N . SER B 1 96 ? -13.641 -29.062 -8.68 1 92.69 96 SER B N 1
ATOM 3263 C CA . SER B 1 96 ? -14.305 -28.219 -9.672 1 92.69 96 SER B CA 1
ATOM 3264 C C . SER B 1 96 ? -15.414 -27.391 -9.039 1 92.69 96 SER B C 1
ATOM 3266 O O . SER B 1 96 ? -15.555 -26.203 -9.328 1 92.69 96 SER B O 1
ATOM 3268 N N . ILE B 1 97 ? -16.109 -28.016 -8.18 1 93.88 97 ILE B N 1
ATOM 3269 C CA . ILE B 1 97 ? -17.141 -27.281 -7.457 1 93.88 97 ILE B CA 1
ATOM 3270 C C . ILE B 1 97 ? -16.516 -26.203 -6.598 1 93.88 97 ILE B C 1
ATOM 3272 O O . ILE B 1 97 ? -17.016 -25.078 -6.539 1 93.88 97 ILE B O 1
ATOM 3276 N N . PHE B 1 98 ? -15.445 -26.594 -5.977 1 93.62 98 PHE B N 1
ATOM 3277 C CA . PHE B 1 98 ? -14.711 -25.641 -5.156 1 93.62 98 PHE B CA 1
ATOM 3278 C C . PHE B 1 98 ? -14.234 -24.453 -5.996 1 93.62 98 PHE B C 1
ATOM 3280 O O . PHE B 1 98 ? -14.305 -23.312 -5.551 1 93.62 98 PHE B O 1
ATOM 3287 N N . THR B 1 99 ? -13.781 -24.719 -7.156 1 93.19 99 THR B N 1
ATOM 3288 C CA . THR B 1 99 ? -13.312 -23.672 -8.062 1 93.19 99 THR B CA 1
ATOM 3289 C C . THR B 1 99 ? -14.469 -22.75 -8.453 1 93.19 99 THR B C 1
ATOM 3291 O O . THR B 1 99 ? -14.297 -21.531 -8.523 1 93.19 99 THR B O 1
ATOM 3294 N N . VAL B 1 100 ? -15.617 -23.281 -8.688 1 92.5 100 VAL B N 1
ATOM 3295 C CA . VAL B 1 100 ? -16.797 -22.484 -9.031 1 92.5 100 VAL B CA 1
ATOM 3296 C C . VAL B 1 100 ? -17.156 -21.578 -7.863 1 92.5 100 VAL B C 1
ATOM 3298 O O . VAL B 1 100 ? -17.5 -20.406 -8.062 1 92.5 100 VAL B O 1
ATOM 3301 N N . ILE B 1 101 ? -17.062 -22.109 -6.707 1 91.69 101 ILE B N 1
ATOM 3302 C CA . ILE B 1 101 ? -17.312 -21.312 -5.512 1 91.69 101 ILE B CA 1
ATOM 3303 C C . ILE B 1 101 ? -16.312 -20.172 -5.418 1 91.69 101 ILE B C 1
ATOM 3305 O O . ILE B 1 101 ? -16.672 -19.031 -5.102 1 91.69 101 ILE B O 1
ATOM 3309 N N . CYS B 1 102 ? -15.062 -20.469 -5.699 1 90.5 102 CYS B N 1
ATOM 3310 C CA . CYS B 1 102 ? -14.031 -19.438 -5.688 1 90.5 102 CYS B CA 1
ATOM 3311 C C . CYS B 1 102 ? -14.336 -18.359 -6.707 1 90.5 102 CYS B C 1
ATOM 3313 O O . CYS B 1 102 ? -14.141 -17.172 -6.434 1 90.5 102 CYS B O 1
ATOM 3315 N N . ILE B 1 103 ? -14.82 -18.719 -7.863 1 90.06 103 ILE B N 1
ATOM 3316 C CA . ILE B 1 103 ? -15.164 -17.766 -8.906 1 90.06 103 ILE B CA 1
ATOM 3317 C C . ILE B 1 103 ? -16.297 -16.859 -8.43 1 90.06 103 ILE B C 1
ATOM 3319 O O . ILE B 1 103 ? -16.234 -15.641 -8.57 1 90.06 103 ILE B O 1
ATOM 3323 N N . PHE B 1 104 ? -17.234 -17.453 -7.801 1 88.5 104 PHE B N 1
ATOM 3324 C CA . PHE B 1 104 ? -18.375 -16.688 -7.301 1 88.5 104 PHE B CA 1
ATOM 3325 C C . PHE B 1 104 ? -17.953 -15.75 -6.18 1 88.5 104 PHE B C 1
ATOM 3327 O O . PHE B 1 104 ? -18.391 -14.602 -6.125 1 88.5 104 PHE B O 1
ATOM 3334 N N . MET B 1 105 ? -17.125 -16.234 -5.359 1 85.75 105 MET B N 1
ATOM 3335 C CA . MET B 1 105 ? -16.656 -15.422 -4.246 1 85.75 105 MET B CA 1
ATOM 3336 C C . MET B 1 105 ? -15.859 -14.219 -4.75 1 85.75 105 MET B C 1
ATOM 3338 O O . MET B 1 105 ? -16 -13.109 -4.234 1 85.75 105 MET B O 1
ATOM 3342 N N . THR B 1 106 ? -15.016 -14.469 -5.66 1 81.88 106 THR B N 1
ATOM 3343 C CA . THR B 1 106 ? -14.227 -13.383 -6.238 1 81.88 106 THR B CA 1
ATOM 3344 C C . THR B 1 106 ? -15.133 -12.352 -6.895 1 81.88 106 THR B C 1
ATOM 3346 O O . THR B 1 106 ? -14.938 -11.141 -6.719 1 81.88 106 THR B O 1
ATOM 3349 N N . TYR B 1 107 ? -16.109 -12.805 -7.559 1 76.75 107 TYR B N 1
ATOM 3350 C CA . TYR B 1 107 ? -17.047 -11.914 -8.234 1 76.75 107 TYR B CA 1
ATOM 3351 C C . TYR B 1 107 ? -17.828 -11.07 -7.23 1 76.75 107 TYR B C 1
ATOM 3353 O O . TYR B 1 107 ? -17.969 -9.852 -7.414 1 76.75 107 TYR B O 1
ATOM 3361 N N . THR B 1 108 ? -18.203 -11.625 -6.215 1 77.44 108 THR B N 1
ATOM 3362 C CA . THR B 1 108 ? -18.984 -10.906 -5.223 1 77.44 108 THR B CA 1
ATOM 3363 C C . THR B 1 108 ? -18.125 -9.93 -4.438 1 77.44 108 THR B C 1
ATOM 3365 O O . THR B 1 108 ? -18.562 -8.828 -4.117 1 77.44 108 THR B O 1
ATOM 3368 N N . LYS B 1 109 ? -17 -10.328 -4.148 1 73 109 LYS B N 1
ATOM 3369 C CA . LYS B 1 109 ? -16.109 -9.461 -3.381 1 73 109 LYS B CA 1
ATOM 3370 C C . LYS B 1 109 ? -15.648 -8.273 -4.215 1 73 109 LYS B C 1
ATOM 3372 O O . LYS B 1 109 ? -15.438 -7.18 -3.684 1 73 109 LYS B O 1
ATOM 3377 N N . ILE B 1 110 ? -15.406 -8.531 -5.434 1 65.44 110 ILE B N 1
ATOM 3378 C CA . ILE B 1 110 ? -14.992 -7.449 -6.32 1 65.44 110 ILE B CA 1
ATOM 3379 C C . ILE B 1 110 ? -16.156 -6.508 -6.578 1 65.44 110 ILE B C 1
ATOM 3381 O O . ILE B 1 110 ? -16 -5.285 -6.586 1 65.44 110 ILE B O 1
ATOM 3385 N N . ILE B 1 111 ? -17.281 -6.996 -6.762 1 55.34 111 ILE B N 1
ATOM 3386 C CA . ILE B 1 111 ? -18.453 -6.191 -7.051 1 55.34 111 ILE B CA 1
ATOM 3387 C C . ILE B 1 111 ? -18.969 -5.531 -5.77 1 55.34 111 ILE B C 1
ATOM 3389 O O . ILE B 1 111 ? -19.328 -4.352 -5.77 1 55.34 111 ILE B O 1
ATOM 3393 N N . LYS B 1 112 ? -19.156 -6.281 -4.793 1 55.09 112 LYS B N 1
ATOM 3394 C CA . LYS B 1 112 ? -19.688 -5.715 -3.557 1 55.09 112 LYS B CA 1
ATOM 3395 C C . LYS B 1 112 ? -18.719 -4.707 -2.949 1 55.09 112 LYS B C 1
ATOM 3397 O O . LYS B 1 112 ? -19.141 -3.713 -2.355 1 55.09 112 LYS B O 1
ATOM 3402 N N . LYS B 1 113 ? -17.5 -5.043 -2.795 1 55.53 113 LYS B N 1
ATOM 3403 C CA . LYS B 1 113 ? -16.578 -4.141 -2.109 1 55.53 113 LYS B CA 1
ATOM 3404 C C . LYS B 1 113 ? -16.422 -2.828 -2.871 1 55.53 113 LYS B C 1
ATOM 3406 O O . LYS B 1 113 ? -16.109 -1.794 -2.279 1 55.53 113 LYS B O 1
ATOM 3411 N N . GLY B 1 114 ? -16.562 -2.857 -4.359 1 50.88 114 GLY B N 1
ATOM 3412 C CA . GLY B 1 114 ? -16.703 -1.545 -4.973 1 50.88 114 GLY B CA 1
ATOM 3413 C C . GLY B 1 114 ? -17.766 -0.694 -4.316 1 50.88 114 GLY B C 1
ATOM 3414 O O . GLY B 1 114 ? -17.625 0.524 -4.207 1 50.88 114 GLY B O 1
ATOM 3415 N N . ASN B 1 115 ? -18.953 -1.392 -4.324 1 45 115 ASN B N 1
ATOM 3416 C CA . ASN B 1 115 ? -20.094 -0.614 -3.85 1 45 115 ASN B CA 1
ATOM 3417 C C . ASN B 1 115 ? -20.062 -0.443 -2.334 1 45 115 ASN B C 1
ATOM 3419 O O . ASN B 1 115 ? -20.656 0.494 -1.799 1 45 115 ASN B O 1
ATOM 3423 N N . LYS B 1 116 ? -20 -1.69 -1.66 1 44.78 116 LYS B N 1
ATOM 3424 C CA . LYS B 1 116 ? -20.391 -1.623 -0.255 1 44.78 116 LYS B CA 1
ATOM 3425 C C . LYS B 1 116 ? -19.453 -0.718 0.537 1 44.78 116 LYS B C 1
ATOM 3427 O O . LYS B 1 116 ? -18.234 -0.757 0.345 1 44.78 116 LYS B O 1
ATOM 3432 N N . ASN B 1 117 ? -20.047 0.075 1.434 1 46.41 117 ASN B N 1
ATOM 3433 C CA . ASN B 1 117 ? -19.906 0.925 2.611 1 46.41 117 ASN B CA 1
ATOM 3434 C C . ASN B 1 117 ? -18.828 0.407 3.551 1 46.41 117 ASN B C 1
ATOM 3436 O O . ASN B 1 117 ? -18.797 -0.779 3.881 1 46.41 117 ASN B O 1
ATOM 3440 N N . LYS B 1 118 ? -17.672 1.023 3.479 1 53.88 118 LYS B N 1
ATOM 3441 C CA . LYS B 1 118 ? -16.844 1.002 4.684 1 53.88 118 LYS B CA 1
ATOM 3442 C C . LYS B 1 118 ? -17.656 0.554 5.895 1 53.88 118 LYS B C 1
ATOM 3444 O O . LYS B 1 118 ? -18.656 1.191 6.254 1 53.88 118 LYS B O 1
ATOM 3449 N N . GLY B 1 119 ? -17.781 -0.792 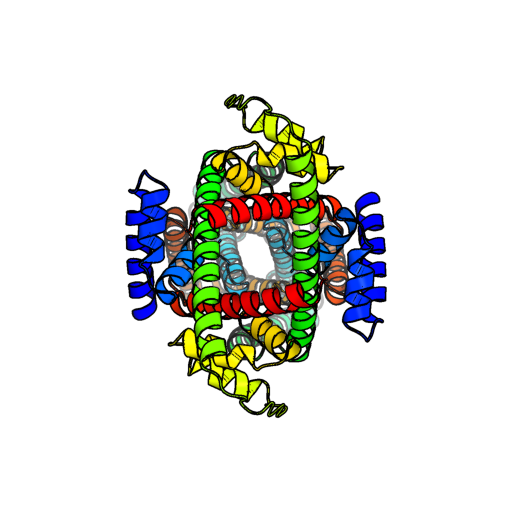6.07 1 58.78 119 GLY B N 1
ATOM 3450 C CA . GLY B 1 119 ? -18.531 -1.182 7.254 1 58.78 119 GLY B CA 1
ATOM 3451 C C . GLY B 1 119 ? -18.516 -0.129 8.344 1 58.78 119 GLY B C 1
ATOM 3452 O O . GLY B 1 119 ? -17.5 0.551 8.547 1 58.78 119 GLY B O 1
ATOM 3453 N N . LYS B 1 120 ? -19.656 0.266 8.828 1 69.5 120 LYS B N 1
ATOM 3454 C CA . LYS B 1 120 ? -19.844 1.277 9.859 1 69.5 120 LYS B CA 1
ATOM 3455 C C . LYS B 1 120 ? -18.844 1.101 11 1 69.5 120 LYS B C 1
ATOM 3457 O O . LYS B 1 120 ? -18.281 2.08 11.5 1 69.5 120 LYS B O 1
ATOM 3462 N N . ALA B 1 121 ? -18.578 -0.178 11.305 1 72.06 121 ALA B N 1
ATOM 3463 C CA . ALA B 1 121 ? -17.672 -0.426 12.422 1 72.06 121 ALA B CA 1
ATOM 3464 C C . ALA B 1 121 ? -16.234 -0.057 12.07 1 72.06 121 ALA B C 1
ATOM 3466 O O . ALA B 1 121 ? -15.531 0.554 12.875 1 72.06 121 ALA B O 1
ATOM 3467 N N . SER B 1 122 ? -15.906 -0.351 10.867 1 75.75 122 SER B N 1
ATOM 3468 C CA . SER B 1 122 ? -14.555 -0.031 10.422 1 75.75 122 SER B CA 1
ATOM 3469 C C . SER B 1 122 ? -14.367 1.473 10.25 1 75.75 122 SER B C 1
ATOM 3471 O O . SER B 1 122 ? -13.312 2.016 10.578 1 75.75 122 SER B O 1
ATOM 3473 N N . LEU B 1 123 ? -15.414 2.078 9.93 1 80.06 123 LEU B N 1
ATOM 3474 C CA . LEU B 1 123 ? -15.359 3.525 9.742 1 80.06 123 LEU B CA 1
ATOM 3475 C C . LEU B 1 123 ? -15.219 4.242 11.078 1 80.06 123 LEU B C 1
ATOM 3477 O O . LEU B 1 123 ? -14.469 5.211 11.195 1 80.06 123 LEU B O 1
ATOM 3481 N N . ASN B 1 124 ? -15.891 3.715 12.062 1 81.44 124 ASN B N 1
ATOM 3482 C CA . ASN B 1 124 ? -15.82 4.316 13.391 1 81.44 124 ASN B CA 1
ATOM 3483 C C . ASN B 1 124 ? -14.438 4.141 14.008 1 81.44 124 ASN B C 1
ATOM 3485 O O . ASN B 1 124 ? -13.914 5.059 14.641 1 81.44 124 ASN B O 1
ATOM 3489 N N . GLN B 1 125 ? -13.961 2.965 13.844 1 81.12 125 GLN B N 1
ATOM 3490 C CA . GLN B 1 125 ? -12.625 2.719 14.383 1 81.12 125 GLN B CA 1
ATOM 3491 C C . GLN B 1 125 ? -11.586 3.613 13.711 1 81.12 125 GLN B C 1
ATOM 3493 O O . GLN B 1 125 ? -10.734 4.199 14.383 1 81.12 125 GLN B O 1
ATOM 3498 N N . ARG B 1 126 ? -11.75 3.789 12.5 1 84.94 126 ARG B N 1
ATOM 3499 C CA . ARG B 1 126 ? -10.82 4.629 11.758 1 84.94 126 ARG B CA 1
ATOM 3500 C C . ARG B 1 126 ? -10.977 6.094 12.148 1 84.94 126 ARG B C 1
ATOM 3502 O O . ARG B 1 126 ? -9.984 6.828 12.219 1 84.94 126 ARG B O 1
ATOM 3509 N N . SER B 1 127 ? -12.156 6.426 12.305 1 87 127 SER B N 1
ATOM 3510 C CA . SER B 1 127 ? -12.43 7.801 12.719 1 87 127 SER B CA 1
ATOM 3511 C C . SER B 1 127 ? -11.766 8.117 14.055 1 87 127 SER B C 1
ATOM 3513 O O . SER B 1 127 ? -11.203 9.203 14.234 1 87 127 SER B O 1
ATOM 3515 N N . GLU B 1 128 ? -11.805 7.191 14.914 1 86.31 128 GLU B N 1
ATOM 3516 C CA . GLU B 1 128 ? -11.188 7.387 16.219 1 86.31 128 GLU B CA 1
ATOM 3517 C C . GLU B 1 128 ? -9.672 7.492 16.109 1 86.31 128 GLU B C 1
ATOM 3519 O O . GLU B 1 128 ? -9.047 8.312 16.781 1 86.31 128 GLU B O 1
ATOM 3524 N N . PHE B 1 129 ? -9.117 6.703 15.289 1 87 129 PHE B N 1
ATOM 3525 C CA . PHE B 1 129 ? -7.672 6.723 15.102 1 87 129 PHE B CA 1
ATOM 3526 C C . PHE B 1 129 ? -7.23 8.039 14.477 1 87 129 PHE B C 1
ATOM 3528 O O . PHE B 1 129 ? -6.207 8.609 14.867 1 87 129 PHE B O 1
ATOM 3535 N N . TYR B 1 130 ? -8 8.492 13.633 1 87.56 130 TYR B N 1
ATOM 3536 C CA . TYR B 1 130 ? -7.672 9.758 12.977 1 87.56 130 TYR B CA 1
ATOM 3537 C C . TYR B 1 130 ? -7.742 10.914 13.961 1 87.56 130 TYR B C 1
ATOM 3539 O O . TYR B 1 130 ? -6.895 11.812 13.938 1 87.56 130 TYR B O 1
ATOM 3547 N N . GLU B 1 131 ? -8.742 10.828 14.727 1 89.38 131 GLU B N 1
ATOM 3548 C CA . GLU B 1 131 ? -8.891 11.883 15.727 1 89.38 131 GLU B CA 1
ATOM 3549 C C . GLU B 1 131 ? -7.707 11.914 16.688 1 89.38 131 GLU B C 1
ATOM 3551 O O . GLU B 1 131 ? -7.145 12.977 16.953 1 89.38 131 GLU B O 1
ATOM 3556 N N . LYS B 1 132 ? -7.391 10.773 17.125 1 89.94 132 LYS B N 1
ATOM 3557 C CA . LYS B 1 132 ? -6.27 10.688 18.062 1 89.94 132 LYS B CA 1
ATOM 3558 C C . LYS B 1 132 ? -4.965 11.109 17.391 1 89.94 132 LYS B C 1
ATOM 3560 O O . LYS B 1 132 ? -4.145 11.805 18 1 89.94 132 LYS B O 1
ATOM 3565 N N . ASN B 1 133 ? -4.805 10.688 16.203 1 91.75 133 ASN B N 1
ATOM 3566 C CA . ASN B 1 133 ? -3.596 11.031 15.469 1 91.75 133 ASN B CA 1
ATOM 3567 C C . ASN B 1 133 ? -3.479 12.539 15.25 1 91.75 133 ASN B C 1
ATOM 3569 O O . ASN B 1 133 ? -2.395 13.109 15.398 1 91.75 133 ASN B O 1
ATOM 3573 N N . LYS B 1 134 ? -4.52 13.125 14.945 1 91.81 134 LYS B N 1
ATOM 3574 C CA . LYS B 1 134 ? -4.523 14.562 14.719 1 91.81 134 LYS B CA 1
ATOM 3575 C C . LYS B 1 134 ? -4.242 15.32 16.016 1 91.81 134 LYS B C 1
ATOM 3577 O O . LYS B 1 134 ? -3.496 16.297 16.016 1 91.81 134 LYS B O 1
ATOM 3582 N N . LEU B 1 135 ? -4.895 14.867 17.016 1 92.88 135 LEU B N 1
ATOM 3583 C CA . LEU B 1 135 ? -4.668 15.484 18.312 1 92.88 135 LEU B CA 1
ATOM 3584 C C . LEU B 1 135 ? -3.201 15.383 18.719 1 92.88 135 LEU B C 1
ATOM 3586 O O . LEU B 1 135 ? -2.6 16.375 19.141 1 92.88 135 LEU B O 1
ATOM 3590 N N . ILE B 1 136 ? -2.664 14.25 18.578 1 94.44 136 ILE B N 1
ATOM 3591 C CA . ILE B 1 136 ? -1.266 14.023 18.922 1 94.44 136 ILE B CA 1
ATOM 3592 C C . ILE B 1 136 ? -0.367 14.914 18.062 1 94.44 136 ILE B C 1
ATOM 3594 O O . ILE B 1 136 ? 0.586 15.516 18.562 1 94.44 136 ILE B O 1
ATOM 3598 N N . ASN B 1 137 ? -0.698 14.977 16.828 1 93.62 137 ASN B N 1
ATOM 3599 C CA . ASN B 1 137 ? 0.085 15.805 15.914 1 93.62 137 ASN B CA 1
ATOM 3600 C C . ASN B 1 137 ? 0.059 17.281 16.328 1 93.62 137 ASN B C 1
ATOM 3602 O O . ASN B 1 137 ? 1.083 17.953 16.281 1 93.62 137 ASN B O 1
ATOM 3606 N N . THR B 1 138 ? -1.028 17.766 16.703 1 93.31 138 THR B N 1
ATOM 3607 C CA . THR B 1 138 ? -1.159 19.156 17.109 1 93.31 138 THR B CA 1
ATOM 3608 C C . THR B 1 138 ? -0.375 19.406 18.406 1 93.31 138 THR B C 1
ATOM 3610 O O . THR B 1 138 ? 0.267 20.453 18.547 1 93.31 138 THR B O 1
ATOM 3613 N N . ILE B 1 139 ? -0.452 18.516 19.312 1 94.06 139 ILE B N 1
ATOM 3614 C CA . ILE B 1 139 ? 0.288 18.641 20.562 1 94.06 139 ILE B CA 1
ATOM 3615 C C . ILE B 1 139 ? 1.787 18.672 20.266 1 94.06 139 ILE B C 1
ATOM 3617 O O . ILE B 1 139 ? 2.52 19.484 20.844 1 94.06 139 ILE B O 1
ATOM 3621 N N . LEU B 1 140 ? 2.205 17.766 19.422 1 94.31 140 LEU B N 1
ATOM 3622 C CA . LEU B 1 140 ? 3.613 17.719 19.047 1 94.31 140 LEU B CA 1
ATOM 3623 C C . LEU B 1 140 ? 4.059 19.047 18.438 1 94.31 140 LEU B C 1
ATOM 3625 O O . LEU B 1 140 ? 5.133 19.547 18.75 1 94.31 140 LEU B O 1
ATOM 3629 N N . TYR B 1 141 ? 3.262 19.578 17.562 1 93.31 141 TYR B N 1
ATOM 3630 C CA . TYR B 1 141 ? 3.598 20.844 16.922 1 93.31 141 TYR B CA 1
ATOM 3631 C C . TYR B 1 141 ? 3.725 21.969 17.938 1 93.31 141 TYR B C 1
ATOM 3633 O O . TYR B 1 141 ? 4.613 22.812 17.828 1 93.31 141 TYR B O 1
ATOM 3641 N N . LYS B 1 142 ? 2.893 21.938 18.875 1 92.19 142 LYS B N 1
ATOM 3642 C CA . LYS B 1 142 ? 2.977 22.953 19.922 1 92.19 142 LYS B CA 1
ATOM 3643 C C . LYS B 1 142 ? 4.262 22.781 20.734 1 92.19 142 LYS B C 1
ATOM 3645 O O . LYS B 1 142 ? 4.918 23.781 21.062 1 92.19 142 LYS B O 1
ATOM 3650 N N . LYS B 1 143 ? 4.574 21.625 21.062 1 90.62 143 LYS B N 1
ATOM 3651 C CA . LYS B 1 143 ? 5.809 21.375 21.797 1 90.62 143 LYS B CA 1
ATOM 3652 C C . LYS B 1 143 ? 7.031 21.812 21 1 90.62 143 LYS B C 1
ATOM 3654 O O . LYS B 1 143 ? 7.965 22.391 21.547 1 90.62 143 LYS B O 1
ATOM 3659 N N . TYR B 1 144 ? 7.012 21.469 19.75 1 91.75 144 TYR B N 1
ATOM 3660 C CA . TYR B 1 144 ? 8.117 21.875 18.891 1 91.75 144 TYR B CA 1
ATOM 3661 C C . TYR B 1 144 ? 8.227 23.391 18.812 1 91.75 144 TYR B C 1
ATOM 3663 O O . TYR B 1 144 ? 9.328 23.938 18.797 1 91.75 144 TYR B O 1
ATOM 3671 N N . LYS B 1 145 ? 7.141 24.047 18.75 1 90.81 145 LYS B N 1
ATOM 3672 C CA . LYS B 1 145 ? 7.129 25.516 18.719 1 90.81 145 LYS B CA 1
ATOM 3673 C C . LYS B 1 145 ? 7.715 26.109 20 1 90.81 145 LYS B C 1
ATOM 3675 O O . LYS B 1 145 ? 8.492 27.062 19.938 1 90.81 145 LYS B O 1
ATOM 3680 N N . MET B 1 146 ? 7.367 25.5 21.109 1 88.44 146 MET B N 1
ATOM 3681 C CA . MET B 1 146 ? 7.91 25.938 22.391 1 88.44 146 MET B CA 1
ATOM 3682 C C . MET B 1 146 ? 9.422 25.734 22.453 1 88.44 146 MET B C 1
ATOM 3684 O O . MET B 1 146 ? 10.148 26.609 22.922 1 88.44 146 MET B O 1
ATOM 3688 N N . ASP B 1 147 ? 9.859 24.688 21.906 1 86.56 147 ASP B N 1
ATOM 3689 C CA . ASP B 1 147 ? 11.289 24.391 21.891 1 86.56 147 ASP B CA 1
ATOM 3690 C C . ASP B 1 147 ? 12.031 25.328 20.938 1 86.56 147 ASP B C 1
ATOM 3692 O O . ASP B 1 147 ? 13.141 25.766 21.25 1 86.56 147 ASP B O 1
ATOM 3696 N N . GLN B 1 148 ? 11.469 25.547 19.812 1 86.56 148 GLN B N 1
ATOM 3697 C CA . GLN B 1 148 ? 12.07 26.453 18.828 1 86.56 148 GLN B CA 1
ATOM 3698 C C . GLN B 1 148 ? 12.227 27.859 19.391 1 86.56 148 GLN B C 1
ATOM 3700 O O . GLN B 1 148 ? 13.25 28.516 19.172 1 86.56 148 GLN B O 1
ATOM 3705 N N . GLN B 1 149 ? 11.258 28.312 20.094 1 84.31 149 GLN B N 1
ATOM 3706 C CA . GLN B 1 149 ? 11.32 29.641 20.719 1 84.31 149 GLN B CA 1
ATOM 3707 C C . GLN B 1 149 ? 12.406 29.688 21.781 1 84.31 149 GLN B C 1
ATOM 3709 O O . GLN B 1 149 ? 13.102 30.703 21.922 1 84.31 149 GLN B O 1
ATOM 3714 N N . ASN B 1 150 ? 12.609 28.578 22.375 1 79.5 150 ASN B N 1
ATOM 3715 C CA . ASN B 1 150 ? 13.641 28.516 23.406 1 79.5 150 ASN B CA 1
ATOM 3716 C C . ASN B 1 150 ? 15.039 28.5 22.797 1 79.5 150 ASN B C 1
ATOM 3718 O O . ASN B 1 150 ? 15.977 29.047 23.375 1 79.5 150 ASN B O 1
ATOM 3722 N N . ILE B 1 151 ? 15.18 27.875 21.672 1 77.25 151 ILE B N 1
ATOM 3723 C CA . ILE B 1 151 ? 16.469 27.812 20.984 1 77.25 151 ILE B CA 1
ATOM 3724 C C . ILE B 1 151 ? 16.812 29.172 20.406 1 77.25 151 ILE B C 1
ATOM 3726 O O . ILE B 1 151 ? 17.953 29.625 20.5 1 77.25 151 ILE B O 1
ATOM 3730 N N . GLN B 1 152 ? 15.914 29.812 19.656 1 71.94 152 GLN B N 1
ATOM 3731 C CA . GLN B 1 152 ? 16.141 31.125 19.062 1 71.94 152 GLN B CA 1
ATOM 3732 C C . GLN B 1 152 ? 16.453 32.156 20.125 1 71.94 152 GLN B C 1
ATOM 3734 O O . GLN B 1 152 ? 17.219 33.094 19.891 1 71.94 152 GLN B O 1
ATOM 3739 N N . ALA B 1 153 ? 15.93 31.969 21.266 1 61.66 153 ALA B N 1
ATOM 3740 C CA . ALA B 1 153 ? 16.203 32.906 22.359 1 61.66 153 ALA B CA 1
ATOM 3741 C C . ALA B 1 153 ? 17.625 32.75 22.875 1 61.66 153 ALA B C 1
ATOM 3743 O O . ALA B 1 153 ? 18.219 33.688 23.391 1 61.66 153 ALA B O 1
ATOM 3744 N N . ASN B 1 154 ? 18.109 31.531 22.734 1 56.47 154 ASN B N 1
ATOM 3745 C CA . ASN B 1 154 ? 19.438 31.281 23.266 1 56.47 154 ASN B CA 1
ATOM 3746 C C . ASN B 1 154 ? 20.5 31.359 22.188 1 56.47 154 ASN B C 1
ATOM 3748 O O . ASN B 1 154 ? 21.703 31.234 22.484 1 56.47 154 ASN B O 1
ATOM 3752 N N . LYS B 1 155 ? 20.234 31.047 20.984 1 57.75 155 LYS B N 1
ATOM 3753 C CA . LYS B 1 155 ? 21.234 31 19.922 1 57.75 155 LYS B CA 1
ATOM 3754 C C . LYS B 1 155 ? 21.766 32.406 19.594 1 57.75 155 LYS B C 1
ATOM 3756 O O . LYS B 1 155 ? 20.984 33.312 19.297 1 57.75 155 LYS B O 1
ATOM 3761 N N . HIS B 1 156 ? 22.781 32.625 20.188 1 44.44 156 HIS B N 1
ATOM 3762 C CA . HIS B 1 156 ? 23.719 33.531 19.516 1 44.44 156 HIS B CA 1
ATOM 3763 C C . HIS B 1 156 ? 23.859 33.188 18.031 1 44.44 156 HIS B C 1
ATOM 3765 O O . HIS B 1 156 ? 23.578 32.062 17.625 1 44.44 156 HIS B O 1
ATOM 3771 N N . THR B 1 157 ? 24.438 34.094 17.141 1 39.88 157 THR B N 1
ATOM 3772 C CA . THR B 1 157 ? 24.672 34.219 15.703 1 39.88 157 THR B CA 1
ATOM 3773 C C . THR B 1 157 ? 25.281 32.969 15.141 1 39.88 157 THR B C 1
ATOM 3775 O O . THR B 1 157 ? 26.5 32.781 15.148 1 39.88 157 THR B O 1
ATOM 3778 N N . ALA B 1 158 ? 24.969 31.875 15.523 1 39.34 158 ALA B N 1
ATOM 3779 C CA . ALA B 1 158 ? 25.859 30.859 14.969 1 39.34 158 ALA B CA 1
ATOM 3780 C C . ALA B 1 158 ? 25.922 30.953 13.445 1 39.34 158 ALA B C 1
ATOM 3782 O O . ALA B 1 158 ? 24.969 31.422 12.805 1 39.34 158 ALA B O 1
ATOM 3783 N N . SER B 1 159 ? 27.062 30.797 12.922 1 41.03 159 SER B N 1
ATOM 3784 C CA . SER B 1 159 ? 27.672 30.906 11.594 1 41.03 159 SER B CA 1
ATOM 3785 C C . SER B 1 159 ? 27 29.984 10.594 1 41.03 159 SER B C 1
ATOM 3787 O O . SER B 1 159 ? 26.656 28.844 10.922 1 41.03 159 SER B O 1
ATOM 3789 N N . ASP B 1 160 ? 26.297 30.547 9.656 1 42.28 160 ASP B N 1
ATOM 3790 C CA . ASP B 1 160 ? 25.797 30.094 8.367 1 42.28 160 ASP B CA 1
ATOM 3791 C C . ASP B 1 160 ? 26.75 29.078 7.742 1 42.28 160 ASP B C 1
ATOM 3793 O O . ASP B 1 160 ? 27.391 29.359 6.73 1 42.28 160 ASP B O 1
ATOM 3797 N N . ASN B 1 161 ? 27.578 28.469 8.484 1 42.66 161 ASN B N 1
ATOM 3798 C CA . ASN B 1 161 ? 28.422 27.641 7.629 1 42.66 161 ASN B CA 1
ATOM 3799 C C . ASN B 1 161 ? 27.609 26.672 6.781 1 42.66 161 ASN B C 1
ATOM 3801 O O . ASN B 1 161 ? 26.984 25.766 7.312 1 42.66 161 ASN B O 1
ATOM 3805 N N . GLU B 1 162 ? 27.062 27.141 5.695 1 47.16 162 GLU B N 1
ATOM 3806 C CA . GLU B 1 162 ? 26.5 26.5 4.508 1 47.16 162 GLU B CA 1
ATOM 3807 C C . GLU B 1 162 ? 27.328 25.281 4.105 1 47.16 162 GLU B C 1
ATOM 3809 O O . GLU B 1 162 ? 27.859 25.219 2.992 1 47.16 162 GLU B O 1
ATOM 3814 N N . ASP B 1 163 ? 28.125 24.734 4.93 1 47.44 163 ASP B N 1
ATOM 3815 C CA . ASP B 1 163 ? 28.922 23.703 4.285 1 47.44 163 ASP B CA 1
ATOM 3816 C C . ASP B 1 163 ? 28.047 22.609 3.678 1 47.44 163 ASP B C 1
ATOM 3818 O O . ASP B 1 163 ? 27.094 22.156 4.312 1 47.44 163 ASP B O 1
ATOM 3822 N N . SER B 1 164 ? 28.047 22.609 2.422 1 54.5 164 SER B N 1
ATOM 3823 C CA . SER B 1 164 ? 27.578 21.562 1.518 1 54.5 164 SER B CA 1
ATOM 3824 C C . SER B 1 164 ? 27.797 20.172 2.115 1 54.5 164 SER B C 1
ATOM 3826 O O . SER B 1 164 ? 28.828 19.562 1.894 1 54.5 164 SER B O 1
ATOM 3828 N N . MET B 1 165 ? 27.438 20 3.318 1 64.5 165 MET B N 1
ATOM 3829 C CA . MET B 1 165 ? 27.688 18.672 3.906 1 64.5 165 MET B CA 1
ATOM 3830 C C . MET B 1 165 ? 26.984 17.594 3.096 1 64.5 165 MET B C 1
ATOM 3832 O O . MET B 1 165 ? 25.938 17.828 2.504 1 64.5 165 MET B O 1
ATOM 3836 N N . ASN B 1 166 ? 27.734 16.609 2.822 1 82.69 166 ASN B N 1
ATOM 3837 C CA . ASN B 1 166 ? 27.312 15.359 2.191 1 82.69 166 ASN B CA 1
ATOM 3838 C C . ASN B 1 166 ? 26.094 14.766 2.877 1 82.69 166 ASN B C 1
ATOM 3840 O O . ASN B 1 166 ? 25.953 14.852 4.102 1 82.69 166 ASN B O 1
ATOM 3844 N N . PHE B 1 167 ? 25.031 14.539 2.186 1 86.81 167 PHE B N 1
ATOM 3845 C CA . PHE B 1 167 ? 23.781 13.977 2.67 1 86.81 167 PHE B CA 1
ATOM 3846 C C . PHE B 1 167 ? 24.047 12.867 3.682 1 86.81 167 PHE B C 1
ATOM 3848 O O . PHE B 1 167 ? 23.375 12.797 4.723 1 86.81 167 PHE B O 1
ATOM 3855 N N . SER B 1 168 ? 25.047 12.117 3.379 1 86 168 SER B N 1
ATOM 3856 C CA . SER B 1 168 ? 25.344 10.969 4.242 1 86 168 SER B CA 1
ATOM 3857 C C . SER B 1 168 ? 25.828 11.422 5.609 1 86 168 SER B C 1
ATOM 3859 O O . SER B 1 168 ? 25.5 10.812 6.629 1 86 168 SER B O 1
ATOM 3861 N N . ALA B 1 169 ? 26.562 12.445 5.629 1 87.94 169 ALA B N 1
ATOM 3862 C CA . ALA B 1 169 ? 27.078 12.969 6.891 1 87.94 169 ALA B CA 1
ATOM 3863 C C . ALA B 1 169 ? 25.953 13.547 7.746 1 87.94 169 ALA B C 1
ATOM 3865 O O . ALA B 1 169 ? 25.906 13.312 8.953 1 87.94 169 ALA B O 1
ATOM 3866 N N . VAL B 1 170 ? 25.094 14.242 7.094 1 88.75 170 VAL B N 1
ATOM 3867 C CA . VAL B 1 170 ? 23.969 14.852 7.801 1 88.75 170 VAL B CA 1
ATOM 3868 C C . VAL B 1 170 ? 23.062 13.758 8.344 1 88.75 170 VAL B C 1
ATOM 3870 O O . VAL B 1 170 ? 22.609 13.828 9.484 1 88.75 170 VAL B O 1
ATOM 3873 N N . LEU B 1 171 ? 22.859 12.766 7.508 1 89.25 171 LEU B N 1
ATOM 3874 C CA . LEU B 1 171 ? 22 11.656 7.902 1 89.25 171 LEU B CA 1
ATOM 3875 C C . LEU B 1 171 ? 22.562 10.945 9.125 1 89.25 171 LEU B C 1
ATOM 3877 O O . LEU B 1 171 ? 21.828 10.648 10.078 1 89.25 171 LEU B O 1
ATOM 3881 N N . ASN B 1 172 ? 23.797 10.68 9.086 1 87.69 172 ASN B N 1
ATOM 3882 C CA . ASN B 1 172 ? 24.438 9.992 10.211 1 87.69 172 ASN B CA 1
ATOM 3883 C C . ASN B 1 172 ? 24.359 10.82 11.484 1 87.69 172 ASN B C 1
ATOM 3885 O O . ASN B 1 172 ? 24.156 10.281 12.57 1 87.69 172 ASN B O 1
ATOM 3889 N N . HIS B 1 173 ? 24.516 12.031 11.328 1 88.38 173 HIS B N 1
ATOM 3890 C CA . HIS B 1 173 ? 24.438 12.914 12.484 1 88.38 173 HIS B CA 1
ATOM 3891 C C . HIS B 1 173 ? 23.016 12.938 13.062 1 88.38 173 HIS B C 1
ATOM 3893 O O . HIS B 1 173 ? 22.828 12.906 14.281 1 88.38 173 HIS B O 1
ATOM 3899 N N . VAL B 1 174 ? 22.047 13.039 12.188 1 88.88 174 VAL B N 1
ATOM 3900 C CA . VAL B 1 174 ? 20.656 13.078 12.609 1 88.88 174 VAL B CA 1
ATOM 3901 C C . VAL B 1 174 ? 20.312 11.789 13.352 1 88.88 174 VAL B C 1
ATOM 3903 O O . VAL B 1 174 ? 19.609 11.828 14.375 1 88.88 174 VAL B O 1
ATOM 3906 N N . LEU B 1 175 ? 20.812 10.711 12.883 1 86 175 LEU B N 1
ATOM 3907 C CA . LEU B 1 175 ? 20.516 9.414 13.484 1 86 175 LEU B CA 1
ATOM 3908 C C . LEU B 1 175 ? 21.203 9.281 14.844 1 86 175 LEU B C 1
ATOM 3910 O O . LEU B 1 175 ? 20.719 8.562 15.719 1 86 175 LEU B O 1
ATOM 3914 N N . THR B 1 176 ? 22.25 10.031 15.016 1 81.06 176 THR B N 1
ATOM 3915 C CA . THR B 1 176 ? 23.016 9.953 16.266 1 81.06 176 THR B CA 1
ATOM 3916 C C . THR B 1 176 ? 22.406 10.875 17.312 1 81.06 176 THR B C 1
ATOM 3918 O O . THR B 1 176 ? 22.328 10.508 18.5 1 81.06 176 THR B O 1
ATOM 3921 N N . ILE B 1 177 ? 21.984 12.016 16.906 1 74.12 177 ILE B N 1
ATOM 3922 C CA . ILE B 1 177 ? 21.484 13.008 17.844 1 74.12 177 ILE B CA 1
ATOM 3923 C C . ILE B 1 177 ? 19.984 12.773 18.094 1 74.12 177 ILE B C 1
ATOM 3925 O O . ILE B 1 177 ? 19.359 13.516 18.859 1 74.12 177 ILE B O 1
ATOM 3929 N N . SER B 1 178 ? 19.406 11.812 17.672 1 65.69 178 SER B N 1
ATOM 3930 C CA . SER B 1 178 ? 17.969 11.57 17.562 1 65.69 178 SER B CA 1
ATOM 3931 C C . SER B 1 178 ? 17.328 11.469 18.938 1 65.69 178 SER B C 1
ATOM 3933 O O . SER B 1 178 ? 16.125 11.711 19.094 1 65.69 178 SER B O 1
ATOM 3935 N N . LYS B 1 179 ? 18 11.359 19.875 1 70.69 179 LYS B N 1
ATOM 3936 C CA . LYS B 1 179 ? 17.344 11.07 21.141 1 70.69 179 LYS B CA 1
ATOM 3937 C C . LYS B 1 179 ? 16.906 12.359 21.844 1 70.69 179 LYS B C 1
ATOM 3939 O O . LYS B 1 179 ? 16.016 12.344 22.688 1 70.69 179 LYS B O 1
ATOM 3944 N N . ASN B 1 180 ? 17.406 13.484 21.406 1 78.19 180 ASN B N 1
ATOM 3945 C CA . ASN B 1 180 ? 17.031 14.766 22 1 78.19 180 ASN B CA 1
ATOM 3946 C C . ASN B 1 180 ? 16.328 15.664 20.984 1 78.19 180 ASN B C 1
ATOM 3948 O O . ASN B 1 180 ? 16.938 16.125 20.016 1 78.19 180 ASN B O 1
ATOM 3952 N N . ASP B 1 181 ? 15.102 16.047 21.297 1 81.62 181 ASP B N 1
ATOM 3953 C CA . ASP B 1 181 ? 14.281 16.812 20.359 1 81.62 181 ASP B CA 1
ATOM 3954 C C . ASP B 1 181 ? 14.844 18.219 20.156 1 81.62 181 ASP B C 1
ATOM 3956 O O . ASP B 1 181 ? 14.859 18.734 19.047 1 81.62 181 ASP B O 1
ATOM 3960 N N . LYS B 1 182 ? 15.344 18.703 21.234 1 82.81 182 LYS B N 1
ATOM 3961 C CA . LYS B 1 182 ? 15.852 20.078 21.156 1 82.81 182 LYS B CA 1
ATOM 3962 C C . LYS B 1 182 ? 17.078 20.156 20.25 1 82.81 182 LYS B C 1
ATOM 3964 O O . LYS B 1 182 ? 17.188 21.047 19.406 1 82.81 182 LYS B O 1
ATOM 3969 N N . GLU B 1 183 ? 17.922 19.188 20.438 1 85.75 183 GLU B N 1
ATOM 3970 C CA . GLU B 1 183 ? 19.141 19.156 19.641 1 85.75 183 GLU B CA 1
ATOM 3971 C C . GLU B 1 183 ? 18.828 18.859 18.172 1 85.75 183 GLU B C 1
ATOM 3973 O O . GLU B 1 183 ? 19.438 19.438 17.266 1 85.75 183 GLU B O 1
ATOM 3978 N N . LEU B 1 184 ? 17.906 18.016 18.031 1 90.31 184 LEU B N 1
ATOM 3979 C CA . LEU B 1 184 ? 17.5 17.656 16.672 1 90.31 184 LEU B CA 1
ATOM 3980 C C . LEU B 1 184 ? 16.875 18.844 15.961 1 90.31 184 LEU B C 1
ATOM 3982 O O . LEU B 1 184 ? 17.219 19.156 14.82 1 90.31 184 LEU B O 1
ATOM 3986 N N . LEU B 1 185 ? 15.984 19.484 16.641 1 90.88 185 LEU B N 1
ATOM 3987 C CA . LEU B 1 185 ? 15.305 20.656 16.078 1 90.88 185 LEU B CA 1
ATOM 3988 C C . LEU B 1 185 ? 16.312 21.75 15.734 1 90.88 185 LEU B C 1
ATOM 3990 O O . LEU B 1 185 ? 16.234 22.344 14.656 1 90.88 185 LEU B O 1
ATOM 3994 N N . GLY B 1 186 ? 17.203 21.984 16.609 1 87.31 186 GLY B N 1
ATOM 3995 C CA . GLY B 1 186 ? 18.219 23 16.359 1 87.31 186 GLY B CA 1
ATOM 3996 C C . GLY B 1 186 ? 19.109 22.672 15.188 1 87.31 186 GLY B C 1
ATOM 3997 O O . GLY B 1 186 ? 19.422 23.547 14.375 1 87.31 186 GLY B O 1
ATOM 3998 N N . TYR B 1 187 ? 19.5 21.453 15.086 1 88.94 187 TYR B N 1
ATOM 3999 C CA . TYR B 1 187 ? 20.375 21.016 14.008 1 88.94 187 TYR B CA 1
ATOM 4000 C C . TYR B 1 187 ? 19.656 21.062 12.664 1 88.94 187 TYR B C 1
ATOM 4002 O O . TYR B 1 187 ? 20.219 21.562 11.68 1 88.94 187 TYR B O 1
ATOM 4010 N N . LEU B 1 188 ? 18.469 20.609 12.625 1 91.5 188 LEU B N 1
ATOM 4011 C CA . LEU B 1 188 ? 17.719 20.547 11.375 1 91.5 188 LEU B CA 1
ATOM 4012 C C . LEU B 1 188 ? 17.297 21.938 10.922 1 91.5 188 LEU B C 1
ATOM 4014 O O . LEU B 1 188 ? 17.203 22.203 9.727 1 91.5 188 LEU B O 1
ATOM 4018 N N . ASP B 1 189 ? 17.109 22.812 11.812 1 90.5 189 ASP B N 1
ATOM 4019 C CA . ASP B 1 189 ? 16.672 24.172 11.508 1 90.5 189 ASP B CA 1
ATOM 4020 C C . ASP B 1 189 ? 17.75 24.938 10.742 1 90.5 189 ASP B C 1
ATOM 4022 O O . ASP B 1 189 ? 17.453 25.906 10.031 1 90.5 189 ASP B O 1
ATOM 4026 N N . THR B 1 190 ? 18.969 24.484 10.906 1 88.25 190 THR B N 1
ATOM 4027 C CA . THR B 1 190 ? 20.078 25.172 10.242 1 88.25 190 THR B CA 1
ATOM 4028 C C . THR B 1 190 ? 20.297 24.609 8.836 1 88.25 190 THR B C 1
ATOM 4030 O O . THR B 1 190 ? 21.078 25.156 8.062 1 88.25 190 THR B O 1
ATOM 4033 N N . ARG B 1 191 ? 19.625 23.641 8.477 1 90.25 191 ARG B N 1
ATOM 4034 C CA . ARG B 1 191 ? 19.812 23.016 7.176 1 90.25 191 ARG B CA 1
ATOM 4035 C C . ARG B 1 191 ? 18.891 23.641 6.125 1 90.25 191 ARG B C 1
ATOM 4037 O O . ARG B 1 191 ? 17.859 24.203 6.457 1 90.25 191 ARG B O 1
ATOM 4044 N N . ASP B 1 192 ? 19.312 23.531 4.938 1 88.38 192 ASP B N 1
ATOM 4045 C CA . ASP B 1 192 ? 18.516 24.109 3.861 1 88.38 192 ASP B CA 1
ATOM 4046 C C . ASP B 1 192 ? 17.297 23.234 3.549 1 88.38 192 ASP B C 1
ATOM 4048 O O . ASP B 1 192 ? 17.234 22.078 3.967 1 88.38 192 ASP B O 1
ATOM 4052 N N . ASN B 1 193 ? 16.359 23.766 2.775 1 87.19 193 ASN B N 1
ATOM 4053 C CA . ASN B 1 193 ? 15.109 23.094 2.463 1 87.19 193 ASN B CA 1
ATOM 4054 C C . ASN B 1 193 ? 15.328 21.859 1.61 1 87.19 193 ASN B C 1
ATOM 4056 O O . ASN B 1 193 ? 14.641 20.844 1.782 1 87.19 193 ASN B O 1
ATOM 4060 N N . ALA B 1 194 ? 16.281 21.938 0.773 1 85.38 194 ALA B N 1
ATOM 4061 C CA . ALA B 1 194 ? 16.562 20.797 -0.087 1 85.38 194 ALA B CA 1
ATOM 4062 C C . ALA B 1 194 ? 17.047 19.609 0.732 1 85.38 194 ALA B C 1
ATOM 4064 O O . ALA B 1 194 ? 16.609 18.469 0.505 1 85.38 194 ALA B O 1
ATOM 4065 N N . MET B 1 195 ? 17.875 19.891 1.64 1 89.5 195 MET B N 1
ATOM 4066 C CA . MET B 1 195 ? 18.391 18.844 2.508 1 89.5 195 MET B CA 1
ATOM 4067 C C . MET B 1 195 ? 17.297 18.25 3.377 1 89.5 195 MET B C 1
ATOM 4069 O O . MET B 1 195 ? 17.219 17.047 3.555 1 89.5 195 MET B O 1
ATOM 4073 N N . LEU B 1 196 ? 16.453 19.094 3.879 1 93.06 196 LEU B N 1
ATOM 4074 C CA . LEU B 1 196 ? 15.352 18.641 4.715 1 93.06 196 LEU B CA 1
ATOM 4075 C C . LEU B 1 196 ? 14.398 17.766 3.918 1 93.06 196 LEU B C 1
ATOM 4077 O O . LEU B 1 196 ? 13.93 16.734 4.418 1 93.06 196 LEU B O 1
ATOM 4081 N N . SER B 1 197 ? 14.195 18.141 2.719 1 89.75 197 SER B N 1
ATOM 4082 C CA . SER B 1 197 ? 13.305 17.344 1.871 1 89.75 197 SER B CA 1
ATOM 4083 C C . SER B 1 197 ? 13.922 16 1.519 1 89.75 197 SER B C 1
ATOM 4085 O O . SER B 1 197 ? 13.219 15 1.413 1 89.75 197 SER B O 1
ATOM 4087 N N . GLN B 1 198 ? 15.234 16.047 1.37 1 89.81 198 GLN B N 1
ATOM 4088 C CA . GLN B 1 198 ? 15.922 14.789 1.11 1 89.81 198 GLN B CA 1
ATOM 4089 C C . GLN B 1 198 ? 15.859 13.867 2.326 1 89.81 198 GLN B C 1
ATOM 4091 O O . GLN B 1 198 ? 15.672 12.664 2.186 1 89.81 198 GLN B O 1
ATOM 4096 N N . LEU B 1 199 ? 16.031 14.5 3.422 1 91.19 199 LEU B N 1
ATOM 4097 C CA . LEU B 1 199 ? 15.93 13.719 4.648 1 91.19 199 LEU B CA 1
ATOM 4098 C C . LEU B 1 199 ? 14.523 13.156 4.828 1 91.19 199 LEU B C 1
ATOM 4100 O O . LEU B 1 199 ? 14.359 11.992 5.207 1 91.19 199 LEU B O 1
ATOM 4104 N N . LYS B 1 200 ? 13.578 13.953 4.559 1 92.62 200 LYS B N 1
ATOM 4105 C CA . LYS B 1 200 ? 12.203 13.484 4.656 1 92.62 200 LYS B CA 1
ATOM 4106 C C . LYS B 1 200 ? 11.945 12.32 3.709 1 92.62 200 LYS B C 1
ATOM 4108 O O . LYS B 1 200 ? 11.281 11.344 4.078 1 92.62 200 LYS B O 1
ATOM 4113 N N . ALA B 1 201 ? 12.461 12.438 2.551 1 87.75 201 ALA B N 1
ATOM 4114 C CA . ALA B 1 201 ? 12.312 11.359 1.575 1 87.75 201 ALA B CA 1
ATOM 4115 C C . ALA B 1 201 ? 12.977 10.078 2.066 1 87.75 201 ALA B C 1
ATOM 4117 O O . ALA B 1 201 ? 12.445 8.984 1.881 1 87.75 201 ALA B O 1
ATOM 4118 N N . TYR B 1 202 ? 14.086 10.242 2.666 1 86.75 202 TYR B N 1
ATOM 4119 C CA . TYR B 1 202 ? 14.812 9.086 3.188 1 86.75 202 TYR B CA 1
ATOM 4120 C C . TYR B 1 202 ? 14.008 8.398 4.289 1 86.75 202 TYR B C 1
ATOM 4122 O O . TYR B 1 202 ? 13.953 7.164 4.344 1 86.75 202 TYR B O 1
ATOM 4130 N N . PHE B 1 203 ? 13.406 9.094 5.117 1 89.06 203 PHE B N 1
ATOM 4131 C CA . PHE B 1 203 ? 12.703 8.531 6.27 1 89.06 203 PHE B CA 1
ATOM 4132 C C . PHE B 1 203 ? 11.305 8.078 5.879 1 89.06 203 PHE B C 1
ATOM 4134 O O . PHE B 1 203 ? 10.609 7.438 6.672 1 89.06 203 PHE B O 1
ATOM 4141 N N . SER B 1 204 ? 10.875 8.484 4.742 1 85.75 204 SER B N 1
ATOM 4142 C CA . SER B 1 204 ? 9.57 8.047 4.273 1 85.75 204 SER B CA 1
ATOM 4143 C C . SER B 1 204 ? 9.633 6.641 3.688 1 85.75 204 SER B C 1
ATOM 4145 O O . SER B 1 204 ? 10.711 6.156 3.342 1 85.75 204 SER B O 1
ATOM 4147 N N . THR B 1 205 ? 8.461 6 3.746 1 77 205 THR B N 1
ATOM 4148 C CA . THR B 1 205 ? 8.398 4.648 3.209 1 77 205 THR B CA 1
ATOM 4149 C C . THR B 1 205 ? 8.617 4.652 1.698 1 77 205 THR B C 1
ATOM 4151 O O . THR B 1 205 ? 8.25 5.613 1.017 1 77 205 THR B O 1
ATOM 4154 N N . ARG B 1 206 ? 9.273 3.605 1.23 1 72.5 206 ARG B N 1
ATOM 4155 C CA . ARG B 1 206 ? 9.523 3.479 -0.202 1 72.5 206 ARG B CA 1
ATOM 4156 C C . ARG B 1 206 ? 8.219 3.309 -0.971 1 72.5 206 ARG B C 1
ATOM 4158 O O . ARG B 1 206 ? 7.367 2.502 -0.59 1 72.5 206 ARG B O 1
ATOM 4165 N N . PRO B 1 207 ? 8.18 4.168 -1.963 1 70.88 207 PRO B N 1
ATOM 4166 C CA . PRO B 1 207 ? 6.953 4.047 -2.758 1 70.88 207 PRO B CA 1
ATOM 4167 C C . PRO B 1 207 ? 6.824 2.691 -3.443 1 70.88 207 PRO B C 1
ATOM 4169 O O . PRO B 1 207 ? 7.828 2.02 -3.686 1 70.88 207 PRO B O 1
ATOM 4172 N N . PHE B 1 208 ? 5.664 2.295 -3.68 1 73.06 208 PHE B N 1
ATOM 4173 C CA . PHE B 1 208 ? 5.355 1.062 -4.395 1 73.06 208 PHE B CA 1
ATOM 4174 C C . PHE B 1 208 ? 5.844 1.133 -5.836 1 73.06 208 PHE B C 1
ATOM 4176 O O . PHE B 1 208 ? 5.641 2.139 -6.516 1 73.06 208 PHE B O 1
ATOM 4183 N N . SER B 1 209 ? 6.684 0.176 -6.195 1 78.31 209 SER B N 1
ATOM 4184 C CA . SER B 1 209 ? 7.133 0.062 -7.578 1 78.31 209 SER B CA 1
ATOM 4185 C C . SER B 1 209 ? 6.438 -1.095 -8.289 1 78.31 209 SER B C 1
ATOM 4187 O O . SER B 1 209 ? 6.648 -2.26 -7.945 1 78.31 209 SER B O 1
ATOM 4189 N N . LEU B 1 210 ? 5.68 -0.775 -9.32 1 82.62 210 LEU B N 1
ATOM 4190 C CA . LEU B 1 210 ? 4.922 -1.781 -10.055 1 82.62 210 LEU B CA 1
ATOM 4191 C C . LEU B 1 210 ? 5.855 -2.744 -10.773 1 82.62 210 LEU B C 1
ATOM 4193 O O . LEU B 1 210 ? 5.66 -3.961 -10.727 1 82.62 210 LEU B O 1
ATOM 4197 N N . PRO B 1 211 ? 6.875 -2.18 -11.438 1 82.06 211 PRO B N 1
ATOM 4198 C CA . PRO B 1 211 ? 7.777 -3.117 -12.109 1 82.06 211 PRO B CA 1
ATOM 4199 C C . PRO B 1 211 ? 8.461 -4.078 -11.141 1 82.06 211 PRO B C 1
ATOM 4201 O O . PRO B 1 211 ? 8.641 -5.254 -11.461 1 82.06 211 PRO B O 1
ATOM 4204 N N . HIS B 1 212 ? 8.82 -3.549 -10.039 1 84.25 212 HIS B N 1
ATOM 4205 C CA . HIS B 1 212 ? 9.438 -4.402 -9.031 1 84.25 212 HIS B CA 1
ATOM 4206 C C . HIS B 1 212 ? 8.453 -5.453 -8.523 1 84.25 212 HIS B C 1
ATOM 4208 O O . HIS B 1 212 ? 8.82 -6.621 -8.352 1 84.25 212 HIS B O 1
ATOM 4214 N N . TYR B 1 213 ? 7.27 -5.102 -8.266 1 87.88 213 TYR B N 1
ATOM 4215 C CA . TYR B 1 213 ? 6.223 -6.012 -7.828 1 87.88 213 TYR B CA 1
ATOM 4216 C C . TYR B 1 213 ? 5.977 -7.102 -8.867 1 87.88 213 TYR B C 1
ATOM 4218 O O . TYR B 1 213 ? 5.938 -8.289 -8.531 1 87.88 213 TYR B O 1
ATOM 4226 N N . MET B 1 214 ? 5.891 -6.707 -10.094 1 90.5 214 MET B N 1
ATOM 4227 C CA . MET B 1 214 ? 5.617 -7.641 -11.188 1 90.5 214 MET B CA 1
ATOM 4228 C C . MET B 1 214 ? 6.758 -8.633 -11.344 1 90.5 214 MET B C 1
ATOM 4230 O O . MET B 1 214 ? 6.523 -9.828 -11.547 1 90.5 214 MET B O 1
ATOM 4234 N N . SER B 1 215 ? 7.914 -8.109 -11.312 1 90.25 215 SER B N 1
ATOM 4235 C CA . SER B 1 215 ? 9.07 -8.984 -11.469 1 90.25 215 SER B CA 1
ATOM 4236 C C . SER B 1 215 ? 9.133 -10.031 -10.359 1 90.25 215 SER B C 1
ATOM 4238 O O . SER B 1 215 ? 9.375 -11.211 -10.625 1 90.25 215 SER B O 1
ATOM 4240 N N . LEU B 1 216 ? 8.883 -9.672 -9.18 1 91.31 216 LEU B N 1
ATOM 4241 C CA . LEU B 1 216 ? 8.93 -10.602 -8.055 1 91.31 216 LEU B CA 1
ATOM 4242 C C . LEU B 1 216 ? 7.793 -11.617 -8.133 1 91.31 216 LEU B C 1
ATOM 4244 O O . LEU B 1 216 ? 7.984 -12.797 -7.844 1 91.31 216 LEU B O 1
ATOM 4248 N N . MET B 1 217 ? 6.695 -11.094 -8.5 1 93.69 217 MET B N 1
ATOM 4249 C CA . MET B 1 217 ? 5.547 -11.984 -8.625 1 93.69 217 MET B CA 1
ATOM 4250 C C . MET B 1 217 ? 5.785 -13.023 -9.719 1 93.69 217 MET B C 1
ATOM 4252 O O . MET B 1 217 ? 5.449 -14.195 -9.547 1 93.69 217 MET B O 1
ATOM 4256 N N . PHE B 1 218 ? 6.332 -12.594 -10.797 1 94.06 218 PHE B N 1
ATOM 4257 C CA . PHE B 1 218 ? 6.613 -13.492 -11.914 1 94.06 218 PHE B CA 1
ATOM 4258 C C . PHE B 1 218 ? 7.648 -14.539 -11.523 1 94.06 218 PHE B C 1
ATOM 4260 O O . PHE B 1 218 ? 7.438 -15.734 -11.719 1 94.06 218 PHE B O 1
ATOM 4267 N N . CYS B 1 219 ? 8.703 -14.07 -10.961 1 93.38 219 CYS B N 1
ATOM 4268 C CA . CYS B 1 219 ? 9.75 -14.984 -10.531 1 93.38 219 CYS B CA 1
ATOM 4269 C C . CYS B 1 219 ? 9.234 -15.945 -9.461 1 93.38 219 CYS B C 1
ATOM 4271 O O . CYS B 1 219 ? 9.5 -17.141 -9.523 1 93.38 219 CYS B O 1
ATOM 4273 N N . GLY B 1 220 ? 8.539 -15.352 -8.508 1 93.62 220 GLY B N 1
ATOM 4274 C CA . GLY B 1 220 ? 7.953 -16.203 -7.477 1 93.62 220 GLY B CA 1
ATOM 4275 C C . GLY B 1 220 ? 7.023 -17.266 -8.039 1 93.62 220 GLY B C 1
ATOM 4276 O O . GLY B 1 220 ? 7.047 -18.406 -7.594 1 93.62 220 GLY B O 1
ATOM 4277 N N . SER B 1 221 ? 6.258 -16.906 -8.984 1 95.12 221 SER B N 1
ATOM 4278 C CA . SER B 1 221 ? 5.324 -17.844 -9.602 1 95.12 221 SER B CA 1
ATOM 4279 C C . SER B 1 221 ? 6.066 -18.953 -10.344 1 95.12 221 SER B C 1
ATOM 4281 O O . SER B 1 221 ? 5.68 -20.125 -10.273 1 95.12 221 SER B O 1
ATOM 4283 N N . ILE B 1 222 ? 7.109 -18.594 -11.047 1 95.44 222 ILE B N 1
ATOM 4284 C CA . ILE B 1 222 ? 7.898 -19.562 -11.797 1 95.44 222 ILE B CA 1
ATOM 4285 C C . ILE B 1 222 ? 8.5 -20.594 -10.836 1 95.44 222 ILE B C 1
ATOM 4287 O O . ILE B 1 222 ? 8.453 -21.797 -11.086 1 95.44 222 ILE B O 1
ATOM 4291 N N . ILE B 1 223 ? 8.977 -20.094 -9.773 1 94.38 223 ILE B N 1
ATOM 4292 C CA . ILE B 1 223 ? 9.617 -20.969 -8.789 1 94.38 223 ILE B CA 1
ATOM 4293 C C . ILE B 1 223 ? 8.586 -21.922 -8.203 1 94.38 223 ILE B C 1
ATOM 4295 O O . ILE B 1 223 ? 8.844 -23.125 -8.07 1 94.38 223 ILE B O 1
ATOM 4299 N N . VAL B 1 224 ? 7.434 -21.438 -7.883 1 94.81 224 VAL B N 1
ATOM 4300 C CA . VAL B 1 224 ? 6.387 -22.234 -7.266 1 94.81 224 VAL B CA 1
ATOM 4301 C C . VAL B 1 224 ? 5.922 -23.312 -8.242 1 94.81 224 VAL B C 1
ATOM 4303 O O . VAL B 1 224 ? 5.793 -24.484 -7.875 1 94.81 224 VAL B O 1
ATOM 4306 N N . VAL B 1 225 ? 5.652 -22.922 -9.469 1 94.56 225 VAL B N 1
ATOM 4307 C CA . VAL B 1 225 ? 5.152 -23.875 -10.453 1 94.56 225 VAL B CA 1
ATOM 4308 C C . VAL B 1 225 ? 6.199 -24.953 -10.711 1 94.56 225 VAL B C 1
ATOM 4310 O O . VAL B 1 225 ? 5.875 -26.141 -10.797 1 94.56 225 VAL B O 1
ATOM 4313 N N . TYR B 1 226 ? 7.414 -24.547 -10.812 1 94.19 226 TYR B N 1
ATOM 4314 C CA . TYR B 1 226 ? 8.508 -25.484 -11.039 1 94.19 226 TYR B CA 1
ATOM 4315 C C . TYR B 1 226 ? 8.633 -26.469 -9.891 1 94.19 226 TYR B C 1
ATOM 4317 O O . TYR B 1 226 ? 8.648 -27.688 -10.102 1 94.19 226 TYR B O 1
ATOM 4325 N N . ALA B 1 227 ? 8.664 -25.969 -8.703 1 93.5 227 ALA B N 1
ATOM 4326 C CA . ALA B 1 227 ? 8.852 -26.797 -7.52 1 93.5 227 ALA B CA 1
ATOM 4327 C C . ALA B 1 227 ? 7.664 -27.75 -7.32 1 93.5 227 ALA B C 1
ATOM 4329 O O . ALA B 1 227 ? 7.848 -28.938 -7.062 1 93.5 227 ALA B O 1
ATOM 4330 N N . THR B 1 228 ? 6.488 -27.234 -7.434 1 94.12 228 THR B N 1
ATOM 4331 C CA . THR B 1 228 ? 5.309 -28.062 -7.184 1 94.12 228 THR B CA 1
ATOM 4332 C C . THR B 1 228 ? 5.148 -29.125 -8.266 1 94.12 228 THR B C 1
ATOM 4334 O O . THR B 1 228 ? 4.805 -30.266 -7.973 1 94.12 228 THR B O 1
ATOM 4337 N N . SER B 1 229 ? 5.379 -28.734 -9.508 1 92.25 229 SER B N 1
ATOM 4338 C CA . SER B 1 229 ? 5.254 -29.719 -10.586 1 92.25 229 SER B CA 1
ATOM 4339 C C . SER B 1 229 ? 6.309 -30.812 -10.469 1 92.25 229 SER B C 1
ATOM 4341 O O . SER B 1 229 ? 6.023 -31.984 -10.719 1 92.25 229 SER B O 1
ATOM 4343 N N . LEU B 1 230 ? 7.469 -30.438 -10.086 1 91.62 230 LEU B N 1
ATOM 4344 C CA . LEU B 1 230 ? 8.555 -31.406 -9.945 1 91.62 230 LEU B CA 1
ATOM 4345 C C . LEU B 1 230 ? 8.305 -32.344 -8.758 1 91.62 230 LEU B C 1
ATOM 4347 O O . LEU B 1 230 ? 8.359 -33.562 -8.891 1 91.62 230 LEU B O 1
ATOM 4351 N N . PHE B 1 231 ? 7.918 -31.828 -7.648 1 92.44 231 PHE B N 1
ATOM 4352 C CA . PHE B 1 231 ? 7.809 -32.594 -6.41 1 92.44 231 PHE B CA 1
ATOM 4353 C C . PHE B 1 231 ? 6.512 -33.406 -6.379 1 92.44 231 PHE B C 1
ATOM 4355 O O . PHE B 1 231 ? 6.43 -34.406 -5.707 1 92.44 231 PHE B O 1
ATOM 4362 N N . SER B 1 232 ? 5.5 -32.969 -7.031 1 90.81 232 SER B N 1
ATOM 4363 C CA . SER B 1 232 ? 4.23 -33.688 -7.035 1 90.81 232 SER B CA 1
ATOM 4364 C C . SER B 1 232 ? 4.27 -34.906 -7.98 1 90.81 232 SER B C 1
ATOM 4366 O O . SER B 1 232 ? 3.422 -35.781 -7.906 1 90.81 232 SER B O 1
ATOM 4368 N N . GLY B 1 233 ? 5.25 -34.875 -8.992 1 86.94 233 GLY B N 1
ATOM 4369 C CA . GLY B 1 233 ? 5.355 -35.969 -9.953 1 86.94 233 GLY B CA 1
ATOM 4370 C C . GLY B 1 233 ? 4.492 -35.781 -11.18 1 86.94 233 GLY B C 1
ATOM 4371 O O . GLY B 1 233 ? 4.184 -36.75 -11.891 1 86.94 233 GLY B O 1
ATOM 4372 N N . GLN B 1 234 ? 4.066 -34.594 -11.43 1 87.25 234 GLN B N 1
ATOM 4373 C CA . GLN B 1 234 ? 3.221 -34.281 -12.578 1 87.25 234 GLN B CA 1
ATOM 4374 C C . GLN B 1 234 ? 3.977 -34.469 -13.891 1 87.25 234 GLN B C 1
ATOM 4376 O O . GLN B 1 234 ? 3.363 -34.625 -14.945 1 87.25 234 GLN B O 1
ATOM 4381 N N . ILE B 1 235 ? 5.262 -34.469 -13.789 1 86.81 235 ILE B N 1
ATOM 4382 C CA . ILE B 1 235 ? 6.094 -34.562 -14.984 1 86.81 235 ILE B CA 1
ATOM 4383 C C . ILE B 1 235 ? 6.352 -36.031 -15.305 1 86.81 235 ILE B C 1
ATOM 4385 O O . ILE B 1 235 ? 7.09 -36.719 -14.586 1 86.81 235 ILE B O 1
ATOM 4389 N N . ASN B 1 236 ? 5.828 -36.531 -16.344 1 83.25 236 ASN B N 1
ATOM 4390 C CA . ASN B 1 236 ? 5.828 -37.938 -16.688 1 83.25 236 ASN B CA 1
ATOM 4391 C C . ASN B 1 236 ? 7.207 -38.406 -17.125 1 83.25 236 ASN B C 1
ATOM 4393 O O . ASN B 1 236 ? 7.551 -39.594 -16.969 1 83.25 236 ASN B O 1
ATOM 4397 N N . TYR B 1 237 ? 7.98 -37.531 -17.672 1 84.25 237 TYR B N 1
ATOM 4398 C CA . TYR B 1 237 ? 9.25 -37.969 -18.234 1 84.25 237 TYR B CA 1
ATOM 4399 C C . TYR B 1 237 ? 10.375 -37.875 -17.219 1 84.25 237 TYR B C 1
ATOM 4401 O O . TYR B 1 237 ? 11.523 -38.219 -17.516 1 84.25 237 TYR B O 1
ATOM 4409 N N . ILE B 1 238 ? 10.086 -37.406 -16.078 1 85.06 238 ILE B N 1
ATOM 4410 C CA . ILE B 1 238 ? 11.055 -37.375 -14.992 1 85.06 238 ILE B CA 1
ATOM 4411 C C . ILE B 1 238 ? 10.609 -38.281 -13.859 1 85.06 238 ILE B C 1
ATOM 4413 O O . ILE B 1 238 ? 9.492 -38.156 -13.352 1 85.06 238 ILE B O 1
ATOM 4417 N N . ASP B 1 239 ? 11.422 -39.25 -13.523 1 84.06 239 ASP B N 1
ATOM 4418 C CA . ASP B 1 239 ? 11.117 -40.125 -12.398 1 84.06 239 ASP B CA 1
ATOM 4419 C C . ASP B 1 239 ? 11.5 -39.469 -11.07 1 84.06 239 ASP B C 1
ATOM 4421 O O . ASP B 1 239 ? 12.688 -39.312 -10.773 1 84.06 239 ASP B O 1
ATOM 4425 N N . ILE B 1 240 ? 10.555 -39.031 -10.438 1 83.06 240 ILE B N 1
ATOM 4426 C CA . ILE B 1 240 ? 10.797 -38.375 -9.148 1 83.06 240 ILE B CA 1
ATOM 4427 C C . ILE B 1 240 ? 10.492 -39.344 -8.016 1 83.06 240 ILE B C 1
ATOM 4429 O O . ILE B 1 240 ? 9.422 -39.969 -7.988 1 83.06 240 ILE B O 1
ATOM 4433 N N . PRO B 1 241 ? 11.5 -39.5 -7.137 1 88.06 241 PRO B N 1
ATOM 4434 C CA . PRO B 1 241 ? 11.266 -40.375 -5.973 1 88.06 241 PRO B CA 1
ATOM 4435 C C . PRO B 1 241 ? 10.078 -39.906 -5.133 1 88.06 241 PRO B C 1
ATOM 4437 O O . PRO B 1 241 ? 9.805 -38.719 -5.027 1 88.06 241 PRO B O 1
ATOM 4440 N N . HIS B 1 242 ? 9.438 -40.844 -4.465 1 86.12 242 HIS B N 1
ATOM 4441 C CA . HIS B 1 242 ? 8.234 -40.594 -3.684 1 86.12 242 HIS B CA 1
ATOM 4442 C C . HIS B 1 242 ? 8.531 -39.688 -2.48 1 86.12 242 HIS B C 1
ATOM 4444 O O . HIS B 1 242 ? 7.625 -39.062 -1.942 1 86.12 242 HIS B O 1
ATOM 4450 N N . ILE B 1 243 ? 9.75 -39.656 -2.117 1 89.5 243 ILE B N 1
ATOM 4451 C CA . ILE B 1 243 ? 10.141 -38.875 -0.949 1 89.5 243 ILE B CA 1
ATOM 4452 C C . ILE B 1 243 ? 9.82 -37.406 -1.189 1 89.5 243 ILE B C 1
ATOM 4454 O O . ILE B 1 243 ? 9.516 -36.656 -0.248 1 89.5 243 ILE B O 1
ATOM 4458 N N . PHE B 1 244 ? 9.836 -36.969 -2.41 1 90.81 244 PHE B N 1
ATOM 4459 C CA . PHE B 1 244 ? 9.617 -35.562 -2.727 1 90.81 244 PHE B CA 1
ATOM 4460 C C . PHE B 1 244 ? 8.148 -35.188 -2.57 1 90.81 244 PHE B C 1
ATOM 4462 O O . PHE B 1 244 ? 7.82 -34.062 -2.252 1 90.81 244 PHE B O 1
ATOM 4469 N N . ILE B 1 245 ? 7.285 -36.156 -2.74 1 90.25 245 ILE B N 1
ATOM 4470 C CA . ILE B 1 245 ? 5.867 -35.906 -2.502 1 90.25 245 ILE B CA 1
ATOM 4471 C C . ILE B 1 245 ? 5.633 -35.656 -1.018 1 90.25 245 ILE B C 1
ATOM 4473 O O . ILE B 1 245 ? 4.871 -34.75 -0.658 1 90.25 245 ILE B O 1
ATOM 4477 N N . PHE B 1 246 ? 6.32 -36.438 -0.211 1 90.94 246 PHE B N 1
ATOM 4478 C CA . PHE B 1 246 ? 6.203 -36.219 1.229 1 90.94 246 PHE B CA 1
ATOM 4479 C C . PHE B 1 246 ? 6.77 -34.875 1.64 1 90.94 246 PHE B C 1
ATOM 4481 O O . PHE B 1 246 ? 6.203 -34.188 2.498 1 90.94 246 PHE B O 1
ATOM 4488 N N . LEU B 1 247 ? 7.875 -34.531 1.029 1 93 247 LEU B N 1
ATOM 4489 C CA . LEU B 1 247 ? 8.469 -33.25 1.299 1 93 247 LEU B CA 1
ATOM 4490 C C . LEU B 1 247 ? 7.504 -32.125 0.925 1 93 247 LEU B C 1
ATOM 4492 O O . LEU B 1 247 ? 7.367 -31.141 1.665 1 93 247 LEU B O 1
ATOM 4496 N N . LEU B 1 248 ? 6.918 -32.281 -0.176 1 94 248 LEU B N 1
ATOM 4497 C CA . LEU B 1 248 ? 5.949 -31.281 -0.631 1 94 248 LEU B CA 1
ATOM 4498 C C . LEU B 1 248 ? 4.809 -31.141 0.371 1 94 248 LEU B C 1
ATOM 4500 O O . LEU B 1 248 ? 4.371 -30.016 0.665 1 94 248 LEU B O 1
ATOM 4504 N N . LEU B 1 249 ? 4.359 -32.188 0.929 1 92.94 249 LEU B N 1
ATOM 4505 C CA . LEU B 1 249 ? 3.256 -32.188 1.886 1 92.94 249 LEU B CA 1
ATOM 4506 C C . LEU B 1 249 ? 3.68 -31.5 3.188 1 92.94 249 LEU B C 1
ATOM 4508 O O . LEU B 1 249 ? 2.895 -30.766 3.797 1 92.94 249 LEU B O 1
ATOM 4512 N N . ILE B 1 250 ? 4.875 -31.734 3.564 1 94.62 250 ILE B N 1
ATOM 4513 C CA . ILE B 1 250 ? 5.387 -31.109 4.777 1 94.62 250 ILE B CA 1
ATOM 4514 C C . ILE B 1 250 ? 5.465 -29.594 4.582 1 94.62 250 ILE B C 1
ATOM 4516 O O . ILE B 1 250 ? 5.047 -28.828 5.453 1 94.62 250 ILE B O 1
ATOM 4520 N N . ILE B 1 251 ? 6.008 -29.188 3.438 1 94.56 251 ILE B N 1
ATOM 4521 C CA . ILE B 1 251 ? 6.109 -27.766 3.129 1 94.56 251 ILE B CA 1
ATOM 4522 C C . ILE B 1 251 ? 4.711 -27.141 3.072 1 94.56 251 ILE B C 1
ATOM 4524 O O . ILE B 1 251 ? 4.492 -26.047 3.584 1 94.56 251 ILE B O 1
ATOM 4528 N N . PHE B 1 252 ? 3.842 -27.875 2.529 1 95.5 252 PHE B N 1
ATOM 4529 C CA . PHE B 1 252 ? 2.453 -27.438 2.43 1 95.5 252 PHE B CA 1
ATOM 4530 C C . PHE B 1 252 ? 1.863 -27.188 3.812 1 95.5 252 PHE B C 1
ATOM 4532 O O . PHE B 1 252 ? 1.259 -26.141 4.055 1 95.5 252 PHE B O 1
ATOM 4539 N N . LEU B 1 253 ? 2.016 -28.094 4.703 1 96.12 253 LEU B N 1
ATOM 4540 C CA . LEU B 1 253 ? 1.464 -27.969 6.047 1 96.12 253 LEU B CA 1
ATOM 4541 C C . LEU B 1 253 ? 2.111 -26.812 6.793 1 96.12 253 LEU B C 1
ATOM 4543 O O . LEU B 1 253 ? 1.426 -26.047 7.484 1 96.12 253 LEU B O 1
ATOM 4547 N N . LYS B 1 254 ? 3.342 -26.688 6.656 1 96.19 254 LYS B N 1
ATOM 4548 C CA . LYS B 1 254 ? 4.051 -25.594 7.309 1 96.19 254 LYS B CA 1
ATOM 4549 C C . LYS B 1 254 ? 3.541 -24.234 6.824 1 96.19 254 LYS B C 1
ATOM 4551 O O . LYS B 1 254 ? 3.301 -23.344 7.629 1 96.19 254 LYS B O 1
ATOM 4556 N N . ILE B 1 255 ? 3.424 -24.094 5.523 1 95.31 255 ILE B N 1
ATOM 4557 C CA . ILE B 1 255 ? 2.947 -22.844 4.938 1 95.31 255 ILE B CA 1
ATOM 4558 C C . ILE B 1 255 ? 1.521 -22.562 5.406 1 95.31 255 ILE B C 1
ATOM 4560 O O . ILE B 1 255 ? 1.177 -21.422 5.723 1 95.31 255 ILE B O 1
ATOM 4564 N N . LEU B 1 256 ? 0.752 -23.578 5.516 1 94.69 256 LEU B N 1
ATOM 4565 C CA . LEU B 1 256 ? -0.627 -23.438 5.965 1 94.69 256 LEU B CA 1
ATOM 4566 C C . LEU B 1 256 ? -0.678 -22.922 7.402 1 94.69 256 LEU B C 1
ATOM 4568 O O . LEU B 1 256 ? -1.434 -22 7.711 1 94.69 256 LEU B O 1
ATOM 4572 N N . ILE B 1 257 ? 0.083 -23.438 8.211 1 93.62 257 ILE B N 1
ATOM 4573 C CA . ILE B 1 257 ? 0.141 -23.016 9.609 1 93.62 257 ILE B CA 1
ATOM 4574 C C . ILE B 1 257 ? 0.604 -21.562 9.695 1 93.62 257 ILE B C 1
ATOM 4576 O O . ILE B 1 257 ? 0.018 -20.766 10.43 1 93.62 257 ILE B O 1
ATOM 4580 N N . ASP B 1 258 ? 1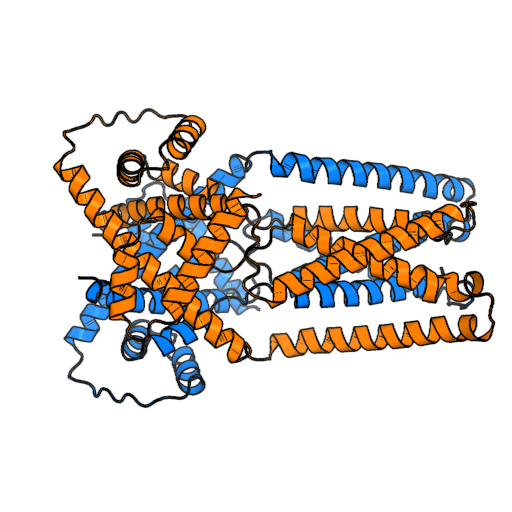.576 -21.25 8.938 1 90.06 258 ASP B N 1
ATOM 4581 C CA . ASP B 1 258 ? 2.109 -19.891 8.953 1 90.06 258 ASP B CA 1
ATOM 4582 C C . ASP B 1 258 ? 1.059 -18.891 8.492 1 90.06 258 ASP B C 1
ATOM 4584 O O . ASP B 1 258 ? 0.945 -17.797 9.062 1 90.06 258 ASP B O 1
ATOM 4588 N N . LEU B 1 259 ? 0.367 -19.219 7.508 1 90.75 259 LEU B N 1
ATOM 4589 C CA . LEU B 1 259 ? -0.659 -18.312 6.992 1 90.75 259 LEU B CA 1
ATOM 4590 C C . LEU B 1 259 ? -1.795 -18.141 7.996 1 90.75 259 LEU B C 1
ATOM 4592 O O . LEU B 1 259 ? -2.32 -17.047 8.164 1 90.75 259 LEU B O 1
ATOM 4596 N N . ILE B 1 260 ? -2.141 -19.172 8.68 1 88.06 260 ILE B N 1
ATOM 4597 C CA . ILE B 1 260 ? -3.188 -19.109 9.695 1 88.06 260 ILE B CA 1
ATOM 4598 C C . ILE B 1 260 ? -2.725 -18.234 10.859 1 88.06 260 ILE B C 1
ATOM 4600 O O . ILE B 1 260 ? -3.486 -17.391 11.359 1 88.06 260 ILE B O 1
ATOM 4604 N N . LYS B 1 261 ? -1.572 -18.391 11.258 1 84.81 261 LYS B N 1
ATOM 4605 C CA . LYS B 1 261 ? -1.008 -17.547 12.32 1 84.81 261 LYS B CA 1
ATOM 4606 C C . LYS B 1 261 ? -1.009 -16.078 11.914 1 84.81 261 LYS B C 1
ATOM 4608 O O . LYS B 1 261 ? -1.349 -15.211 12.719 1 84.81 261 LYS B O 1
ATOM 4613 N N . LEU B 1 262 ? -0.633 -15.875 10.719 1 82.94 262 LEU B N 1
ATOM 4614 C CA . LEU B 1 262 ? -0.605 -14.516 10.203 1 82.94 262 LEU B CA 1
ATOM 4615 C C . LEU B 1 262 ? -2.004 -13.906 10.195 1 82.94 262 LEU B C 1
ATOM 4617 O O . LEU B 1 262 ? -2.18 -12.734 10.539 1 82.94 262 LEU B O 1
ATOM 4621 N N . LEU B 1 263 ? -2.988 -14.68 9.828 1 82.88 263 LEU B N 1
ATOM 4622 C CA . LEU B 1 263 ? -4.367 -14.203 9.789 1 82.88 263 LEU B CA 1
ATOM 4623 C C . LEU B 1 263 ? -4.879 -13.906 11.203 1 82.88 263 LEU B C 1
ATOM 4625 O O . LEU B 1 263 ? -5.609 -12.938 11.406 1 82.88 263 LEU B O 1
ATOM 4629 N N . ASN B 1 264 ? -4.449 -14.625 12.117 1 77.44 264 ASN B N 1
ATOM 4630 C CA . ASN B 1 264 ? -4.875 -14.422 13.5 1 77.44 264 ASN B CA 1
ATOM 4631 C C . ASN B 1 264 ? -4.262 -13.148 14.086 1 77.44 264 ASN B C 1
ATOM 4633 O O . ASN B 1 264 ? -4.938 -12.406 14.805 1 77.44 264 ASN B O 1
ATOM 4637 N N . ILE B 1 265 ? -3.078 -12.898 13.727 1 69.56 265 ILE B N 1
ATOM 4638 C CA . ILE B 1 265 ? -2.396 -11.703 14.211 1 69.56 265 ILE B CA 1
ATOM 4639 C C . ILE B 1 265 ? -3.023 -10.461 13.578 1 69.56 265 ILE B C 1
ATOM 4641 O O . ILE B 1 265 ? -3.186 -9.438 14.242 1 69.56 265 ILE B O 1
ATOM 4645 N N . SER B 1 266 ? -3.41 -10.531 12.398 1 67.06 266 SER B N 1
ATOM 4646 C CA . SER B 1 266 ? -4.004 -9.398 11.695 1 67.06 266 SER B CA 1
ATOM 4647 C C . SER B 1 266 ? -5.395 -9.086 12.234 1 67.06 266 SER B C 1
ATOM 4649 O O . SER B 1 266 ? -5.805 -7.922 12.266 1 67.06 266 SER B O 1
ATOM 4651 N N . ARG B 1 267 ? -6.25 -10.016 12.648 1 62.16 267 ARG B N 1
ATOM 4652 C CA . ARG B 1 267 ? -7.598 -9.828 13.164 1 62.16 267 ARG B CA 1
ATOM 4653 C C . ARG B 1 267 ? -7.57 -9.094 14.508 1 62.16 267 ARG B C 1
ATOM 4655 O O . ARG B 1 267 ? -8.5 -8.352 14.836 1 62.16 267 ARG B O 1
ATOM 4662 N N . LYS B 1 268 ? -6.676 -9.25 15.289 1 52.97 268 LYS B N 1
ATOM 4663 C CA . LYS B 1 268 ? -6.66 -8.703 16.641 1 52.97 268 LYS B CA 1
ATOM 4664 C C . LYS B 1 268 ? -6.336 -7.211 16.625 1 52.97 268 LYS B C 1
ATOM 4666 O O . LYS B 1 268 ? -6.547 -6.512 17.625 1 52.97 268 LYS B O 1
ATOM 4671 N N . GLY B 1 269 ? -6.023 -6.668 15.547 1 54.12 269 GLY B N 1
ATOM 4672 C CA . GLY B 1 269 ? -5.785 -5.23 15.547 1 54.12 269 GLY B CA 1
ATOM 4673 C C . GLY B 1 269 ? -5.031 -4.754 14.312 1 54.12 269 GLY B C 1
ATOM 4674 O O . GLY B 1 269 ? -5.117 -5.367 13.25 1 54.12 269 GLY B O 1
ATOM 4675 N N . GLN B 1 270 ? -4.59 -3.463 14.664 1 55.16 270 GLN B N 1
ATOM 4676 C CA . GLN B 1 270 ? -3.816 -2.836 13.594 1 55.16 270 GLN B CA 1
ATOM 4677 C C . GLN B 1 270 ? -2.574 -3.658 13.266 1 55.16 270 GLN B C 1
ATOM 4679 O O . GLN B 1 270 ? -1.906 -4.176 14.156 1 55.16 270 GLN B O 1
ATOM 4684 N N . LEU B 1 271 ? -2.553 -4.145 12.102 1 56.75 271 LEU B N 1
ATOM 4685 C CA . LEU B 1 271 ? -1.457 -4.961 11.586 1 56.75 271 LEU B CA 1
ATOM 4686 C C . LEU B 1 271 ? -0.126 -4.23 11.711 1 56.75 271 LEU B C 1
ATOM 4688 O O . LEU B 1 271 ? 0.833 -4.547 11.008 1 56.75 271 LEU B O 1
ATOM 4692 N N . HIS B 1 272 ? -0.074 -3.232 12.656 1 63.75 272 HIS B N 1
ATOM 4693 C CA . HIS B 1 272 ? 1.313 -2.785 12.672 1 63.75 272 HIS B CA 1
ATOM 4694 C C . HIS B 1 272 ? 2.254 -3.92 13.062 1 63.75 272 HIS B C 1
ATOM 4696 O O . HIS B 1 272 ? 1.979 -4.66 14.016 1 63.75 272 HIS B O 1
ATOM 4702 N N . THR B 1 273 ? 3.021 -4.227 12.203 1 64.56 273 THR B N 1
ATOM 4703 C CA . THR B 1 273 ? 4.012 -5.262 12.484 1 64.56 273 THR B CA 1
ATOM 4704 C C . THR B 1 273 ? 4.93 -4.828 13.625 1 64.56 273 THR B C 1
ATOM 4706 O O . THR B 1 273 ? 5.348 -3.67 13.688 1 64.56 273 THR B O 1
ATOM 4709 N N . VAL B 1 274 ? 4.949 -5.73 14.609 1 72.56 274 VAL B N 1
ATOM 4710 C CA . VAL B 1 274 ? 5.898 -5.52 15.703 1 72.56 274 VAL B CA 1
ATOM 4711 C C . VAL B 1 274 ? 7.305 -5.352 15.141 1 72.56 274 VAL B C 1
ATOM 4713 O O . VAL B 1 274 ? 8.148 -4.684 15.742 1 72.56 274 VAL B O 1
ATOM 4716 N N . LEU B 1 275 ? 7.258 -5.785 13.883 1 70.88 275 LEU B N 1
ATOM 4717 C CA . LEU B 1 275 ? 8.578 -5.73 13.258 1 70.88 275 LEU B CA 1
ATOM 4718 C C . LEU B 1 275 ? 8.961 -4.293 12.922 1 70.88 275 LEU B C 1
ATOM 4720 O O . LEU B 1 275 ? 8.242 -3.611 12.188 1 70.88 275 LEU B O 1
ATOM 4724 N N . HIS B 1 276 ? 10.086 -3.834 13.492 1 78.12 276 HIS B N 1
ATOM 4725 C CA . HIS B 1 276 ? 10.688 -2.527 13.258 1 78.12 276 HIS B CA 1
ATOM 4726 C C . HIS B 1 276 ? 9.758 -1.403 13.703 1 78.12 276 HIS B C 1
ATOM 4728 O O . HIS B 1 276 ? 9.75 -0.326 13.102 1 78.12 276 HIS B O 1
ATOM 4734 N N . PHE B 1 277 ? 8.938 -1.683 14.695 1 84.31 277 PHE B N 1
ATOM 4735 C CA . PHE B 1 277 ? 7.992 -0.69 15.188 1 84.31 277 PHE B CA 1
ATOM 4736 C C . PHE B 1 277 ? 8.719 0.547 15.695 1 84.31 277 PHE B C 1
ATOM 4738 O O . PHE B 1 277 ? 8.344 1.675 15.367 1 84.31 277 PHE B O 1
ATOM 4745 N N . ALA B 1 278 ? 9.742 0.325 16.469 1 84.88 278 ALA B N 1
ATOM 4746 C CA . ALA B 1 278 ? 10.484 1.431 17.062 1 84.88 278 ALA B CA 1
ATOM 4747 C C . ALA B 1 278 ? 11.18 2.271 16 1 84.88 278 ALA B C 1
ATOM 4749 O O . ALA B 1 278 ? 11.172 3.504 16.078 1 84.88 278 ALA B O 1
ATOM 4750 N N . GLN B 1 279 ? 11.727 1.591 15.086 1 85.12 279 GLN B N 1
ATOM 4751 C CA . GLN B 1 279 ? 12.422 2.297 14.016 1 85.12 279 GLN B CA 1
ATOM 4752 C C . GLN B 1 279 ? 11.445 3.119 13.18 1 85.12 279 GLN B C 1
ATOM 4754 O O . GLN B 1 279 ? 11.742 4.258 12.812 1 85.12 279 GLN B O 1
ATOM 4759 N N . ARG B 1 280 ? 10.352 2.611 12.922 1 86.31 280 ARG B N 1
ATOM 4760 C CA . ARG B 1 280 ? 9.352 3.318 12.117 1 86.31 280 ARG B CA 1
ATOM 4761 C C . ARG B 1 280 ? 8.805 4.527 12.867 1 86.31 280 ARG B C 1
ATOM 4763 O O . ARG B 1 280 ? 8.516 5.562 12.266 1 86.31 280 ARG B O 1
ATOM 4770 N N . ALA B 1 281 ? 8.648 4.328 14.094 1 88.62 281 ALA B N 1
ATOM 4771 C CA . ALA B 1 281 ? 8.203 5.453 14.906 1 88.62 281 ALA B CA 1
ATOM 4772 C C . ALA B 1 281 ? 9.25 6.566 14.922 1 88.62 281 ALA B C 1
ATOM 4774 O O . ALA B 1 281 ? 8.906 7.75 14.898 1 88.62 281 ALA B O 1
ATOM 4775 N N . GLU B 1 282 ? 10.453 6.172 15.008 1 89.44 282 GLU B N 1
ATOM 4776 C CA . GLU B 1 282 ? 11.531 7.156 14.992 1 89.44 282 GLU B CA 1
ATOM 4777 C C . GLU B 1 282 ? 11.578 7.898 13.656 1 89.44 282 GLU B C 1
ATOM 4779 O O . GLU B 1 282 ? 11.805 9.109 13.625 1 89.44 282 GLU B O 1
ATOM 4784 N N . TYR B 1 283 ? 11.422 7.188 12.586 1 89.44 283 TYR B N 1
ATOM 4785 C CA . TYR B 1 283 ? 11.375 7.824 11.273 1 89.44 283 TYR B CA 1
ATOM 4786 C C . TYR B 1 283 ? 10.203 8.789 11.18 1 89.44 283 TYR B C 1
ATOM 4788 O O . TYR B 1 283 ? 10.32 9.859 10.578 1 89.44 283 TYR B O 1
ATOM 4796 N N . LEU B 1 284 ? 9.156 8.391 11.75 1 90.69 284 LEU B N 1
ATOM 4797 C CA . LEU B 1 284 ? 7.984 9.258 11.781 1 90.69 284 LEU B CA 1
ATOM 4798 C C . LEU B 1 284 ? 8.273 10.539 12.555 1 90.69 284 LEU B C 1
ATOM 4800 O O . LEU B 1 284 ? 7.832 11.617 12.156 1 90.69 284 LEU B O 1
ATOM 4804 N N . ARG B 1 285 ? 8.914 10.344 13.633 1 92.38 285 ARG B N 1
ATOM 4805 C CA . ARG B 1 285 ? 9.305 11.5 14.438 1 92.38 285 ARG B CA 1
ATOM 4806 C C . ARG B 1 285 ? 10.18 12.453 13.633 1 92.38 285 ARG B C 1
ATOM 4808 O O . ARG B 1 285 ? 9.938 13.664 13.617 1 92.38 285 ARG B O 1
ATOM 4815 N N . MET B 1 286 ? 11.141 11.945 13.016 1 91.94 286 MET B N 1
ATOM 4816 C CA . MET B 1 286 ? 12.047 12.758 12.211 1 91.94 286 MET B CA 1
ATOM 4817 C C . MET B 1 286 ? 11.289 13.477 11.094 1 91.94 286 MET B C 1
ATOM 4819 O O . MET B 1 286 ? 11.531 14.656 10.844 1 91.94 286 MET B O 1
ATOM 4823 N N . ARG B 1 287 ? 10.422 12.812 10.492 1 92.44 287 ARG B N 1
ATOM 4824 C CA . ARG B 1 287 ? 9.609 13.43 9.445 1 92.44 287 ARG B CA 1
ATOM 4825 C C . ARG B 1 287 ? 8.742 14.547 10.008 1 92.44 287 ARG B C 1
ATOM 4827 O O . ARG B 1 287 ? 8.562 15.586 9.375 1 92.44 287 ARG B O 1
ATOM 4834 N N . GLY B 1 288 ? 8.242 14.258 11.164 1 92.25 288 GLY B N 1
ATOM 4835 C CA . GLY B 1 288 ? 7.406 15.25 11.812 1 92.25 288 GLY B CA 1
ATOM 4836 C C . GLY B 1 288 ? 8.148 16.531 12.125 1 92.25 288 GLY B C 1
ATOM 4837 O O . GLY B 1 288 ? 7.621 17.625 11.914 1 92.25 288 GLY B O 1
ATOM 4838 N N . VAL B 1 289 ? 9.281 16.391 12.633 1 92.44 289 VAL B N 1
ATOM 4839 C CA . VAL B 1 289 ? 10.094 17.547 12.961 1 92.44 289 VAL B CA 1
ATOM 4840 C C . VAL B 1 289 ? 10.438 18.328 11.695 1 92.44 289 VAL B C 1
ATOM 4842 O O . VAL B 1 289 ? 10.344 19.562 11.664 1 92.44 289 VAL B O 1
ATOM 4845 N N . ILE B 1 290 ? 10.82 17.609 10.688 1 93.06 290 ILE B N 1
ATOM 4846 C CA . ILE B 1 290 ? 11.148 18.219 9.406 1 93.06 290 ILE B CA 1
ATOM 4847 C C . ILE B 1 290 ? 9.938 18.969 8.867 1 93.06 290 ILE B C 1
ATOM 4849 O O . ILE B 1 290 ? 10.055 20.109 8.398 1 93.06 290 ILE B O 1
ATOM 4853 N N . ASP B 1 291 ? 8.797 18.312 8.914 1 94 291 ASP B N 1
ATOM 4854 C CA . ASP B 1 291 ? 7.559 18.938 8.445 1 94 291 ASP B CA 1
ATOM 4855 C C . ASP B 1 291 ? 7.277 20.234 9.203 1 94 291 ASP B C 1
ATOM 4857 O O . ASP B 1 291 ? 6.82 21.219 8.617 1 94 291 ASP B O 1
ATOM 4861 N N . PHE B 1 292 ? 7.5 20.234 10.445 1 93.62 292 PHE B N 1
ATOM 4862 C CA . PHE B 1 292 ? 7.277 21.406 11.273 1 93.62 292 PHE B CA 1
ATOM 4863 C C . PHE B 1 292 ? 8.164 22.562 10.82 1 93.62 292 PHE B C 1
ATOM 4865 O O . PHE B 1 292 ? 7.691 23.688 10.641 1 93.62 292 PHE B O 1
ATOM 4872 N N . ILE B 1 293 ? 9.414 22.281 10.672 1 93.06 293 ILE B N 1
ATOM 4873 C CA . ILE B 1 293 ? 10.383 23.297 10.289 1 93.06 293 ILE B CA 1
ATOM 4874 C C . ILE B 1 293 ? 10.008 23.891 8.93 1 93.06 293 ILE B C 1
ATOM 4876 O O . ILE B 1 293 ? 9.977 25.109 8.758 1 93.06 293 ILE B O 1
ATOM 4880 N N . LEU B 1 294 ? 9.727 23 8 1 92.81 294 LEU B N 1
ATOM 4881 C CA . LEU B 1 294 ? 9.375 23.453 6.66 1 92.81 294 LEU B CA 1
ATOM 4882 C C . LEU B 1 294 ? 8.102 24.281 6.684 1 92.81 294 LEU B C 1
ATOM 4884 O O . LEU B 1 294 ? 7.996 25.297 5.973 1 92.81 294 LEU B O 1
ATOM 4888 N N . THR B 1 295 ? 7.152 23.891 7.441 1 92 295 THR B N 1
ATOM 4889 C CA . THR B 1 295 ? 5.902 24.625 7.547 1 92 295 THR B CA 1
ATOM 4890 C C . THR B 1 295 ? 6.156 26.031 8.086 1 92 295 THR B C 1
ATOM 4892 O O . THR B 1 295 ? 5.617 27.016 7.562 1 92 295 THR B O 1
ATOM 4895 N N . GLU B 1 296 ? 6.934 26.172 9.086 1 90.94 296 GLU B N 1
ATOM 4896 C CA . GLU B 1 296 ? 7.238 27.469 9.68 1 90.94 296 GLU B CA 1
ATOM 4897 C C . GLU B 1 296 ? 7.984 28.359 8.695 1 90.94 296 GLU B C 1
ATOM 4899 O O . GLU B 1 296 ? 7.719 29.562 8.617 1 90.94 296 GLU B O 1
ATOM 4904 N N . ARG B 1 297 ? 8.867 27.781 7.969 1 90.19 297 ARG B N 1
ATOM 4905 C CA . ARG B 1 297 ? 9.625 28.547 6.977 1 90.19 297 ARG B CA 1
ATOM 4906 C C . ARG B 1 297 ? 8.719 29.047 5.859 1 90.19 297 ARG B C 1
ATOM 4908 O O . ARG B 1 297 ? 8.812 30.203 5.449 1 90.19 297 ARG B O 1
ATOM 4915 N N . TYR B 1 298 ? 7.906 28.188 5.379 1 91.06 298 TYR B N 1
ATOM 4916 C CA . TYR B 1 298 ? 7.004 28.562 4.297 1 91.06 298 TYR B CA 1
ATOM 4917 C C . TYR B 1 298 ? 5.973 29.578 4.781 1 91.06 298 TYR B C 1
ATOM 4919 O O . TYR B 1 298 ? 5.57 30.469 4.031 1 91.06 298 TYR B O 1
ATOM 4927 N N . ASN B 1 299 ? 5.504 29.422 5.977 1 89.94 299 ASN B N 1
ATOM 4928 C CA . ASN B 1 299 ? 4.57 30.391 6.535 1 89.94 299 ASN B CA 1
ATOM 4929 C C . ASN B 1 299 ? 5.16 31.797 6.535 1 89.94 299 ASN B C 1
ATOM 4931 O O . ASN B 1 299 ? 4.445 32.781 6.316 1 89.94 299 ASN B O 1
ATOM 4935 N N . LYS B 1 300 ? 6.438 31.859 6.754 1 86.56 300 LYS B N 1
ATOM 4936 C CA . LYS B 1 300 ? 7.113 33.156 6.77 1 86.56 300 LYS B CA 1
ATOM 4937 C C . LYS B 1 300 ? 7.254 33.719 5.355 1 86.56 300 LYS B C 1
ATOM 4939 O O . LYS B 1 300 ? 7.25 34.938 5.16 1 86.56 300 LYS B O 1
ATOM 4944 N N . LYS B 1 301 ? 7.316 32.844 4.41 1 86 301 LYS B N 1
ATOM 4945 C CA . LYS B 1 301 ? 7.539 33.25 3.029 1 86 301 LYS B CA 1
ATOM 4946 C C . LYS B 1 301 ? 6.223 33.625 2.348 1 86 301 LYS B C 1
ATOM 4948 O O . LYS B 1 301 ? 6.199 34.438 1.415 1 86 301 LYS B O 1
ATOM 4953 N N . ILE B 1 302 ? 5.234 32.906 2.727 1 84.44 302 ILE B N 1
ATOM 4954 C CA . ILE B 1 302 ? 3.936 33.125 2.104 1 84.44 302 ILE B CA 1
ATOM 4955 C C . ILE B 1 302 ? 3.266 34.344 2.748 1 84.44 302 ILE B C 1
ATOM 4957 O O . ILE B 1 302 ? 2.889 34.312 3.922 1 84.44 302 ILE B O 1
ATOM 4961 N N . MET B 1 303 ? 3.736 35.625 2.688 1 65.25 303 MET B N 1
ATOM 4962 C CA . MET B 1 303 ? 3.197 36.875 3.229 1 65.25 303 MET B CA 1
ATOM 4963 C C . MET B 1 303 ? 1.848 37.219 2.598 1 65.25 303 MET B C 1
ATOM 4965 O O . MET B 1 303 ? 1.633 36.938 1.413 1 65.25 303 MET B O 1
#

Solvent-accessible surface area (backbone atoms only — not comparable to full-atom values): 32702 Å² total; per-residue (Å²): 110,68,65,20,45,51,53,46,53,54,42,49,51,51,52,53,54,54,70,70,51,86,50,67,67,59,48,51,55,56,58,67,71,49,54,70,69,58,50,27,40,44,39,50,64,49,42,79,55,76,79,55,68,67,57,53,45,51,51,44,44,51,33,33,43,50,32,49,48,51,40,44,51,36,46,53,34,13,67,75,70,36,84,48,68,66,58,24,60,45,34,39,54,52,47,50,52,49,40,51,50,33,52,50,50,50,52,47,51,57,52,40,56,72,68,52,66,71,49,69,66,59,36,50,54,43,12,52,29,49,46,51,38,50,52,50,49,52,52,50,51,51,51,49,50,54,48,49,55,52,45,63,72,61,53,64,87,69,78,78,73,73,65,83,65,52,66,67,59,52,50,53,47,51,69,67,45,57,85,37,67,64,60,39,50,56,56,56,66,72,50,55,70,68,58,48,25,38,50,39,39,66,52,41,81,80,74,83,50,64,66,59,51,50,51,49,37,31,34,42,32,38,46,42,51,51,50,48,39,54,32,68,49,69,29,80,90,51,91,58,64,70,65,38,40,54,50,48,51,51,53,46,53,52,52,50,52,52,51,51,52,50,50,55,56,42,72,77,41,73,57,56,51,56,71,60,38,56,58,51,17,50,30,48,41,54,39,50,53,46,52,50,52,52,48,55,53,48,56,68,65,61,119,110,68,65,20,45,52,52,46,52,52,43,50,50,52,50,54,55,55,69,69,52,86,49,68,66,56,48,51,55,55,56,68,70,47,53,71,67,59,50,29,40,43,40,50,65,46,42,81,55,77,79,56,68,67,57,52,46,51,52,45,43,51,32,35,42,49,32,48,50,50,41,44,52,36,46,52,34,14,67,76,69,33,82,50,68,64,56,25,61,44,34,38,53,52,46,50,51,50,40,50,50,33,52,51,50,52,50,46,52,57,54,42,57,72,68,53,67,70,50,68,68,60,36,50,54,43,12,51,28,50,46,51,36,50,51,50,50,52,50,51,51,51,52,51,50,56,46,50,55,54,44,63,72,61,55,64,86,71,78,79,72,74,67,84,65,52,68,66,58,53,49,53,47,51,69,67,46,56,85,38,66,65,60,40,50,57,57,55,67,73,49,54,69,68,56,47,24,39,49,39,40,66,52,41,81,79,74,82,51,66,66,60,52,50,51,50,37,32,34,43,31,36,46,42,52,51,51,48,38,55,34,69,48,69,28,80,90,52,90,58,65,70,67,37,40,54,50,48,50,51,52,47,51,52,52,50,52,52,52,51,52,51,49,54,56,42,71,78,41,77,56,57,51,55,69,59,38,57,58,52,17,51,29,48,41,54,38,48,54,48,50,51,52,52,50,55,54,46,57,67,66,62,117

pLDDT: mean 84.29, std 12.44, range [39.34, 96.25]

Sequence (606 aa):
MKNDQIVFEKTKNIAHDINQMQNQQEIIDYLFRQDSLTLNQLKHYYSEPSLPLQFLVKVAVLCMFISMTLASFLFIQAKEVFTNTILSDISPAVFSIFTVICIFMTYTKIIKKGNKNKGKASLNQRSEFYEKNKLINTILYKKYKMDQQNIQANKHTASDNEDSMNFSAVLNHVLTISKNDKELLGYLDTRDNAMLSQLKAYFSTRPFSLPHYMSLMFCGSIIVVYATSLFSGQINYIDIPHIFIFLLLIIFLKILIDLIKLLNISRKGQLHTVLHFAQRAEYLRMRGVIDFILTERYNKKIMMKNDQIVFEKTKNIAHDINQMQNQQEIIDYLFRQDSLTLNQLKHYYSEPSLPLQFLVKVAVLCMFISMTLASFLFIQAKEVFTNTILSDISPAVFSIFTVICIFMTYTKIIKKGNKNKGKASLNQRSEFYEKNKLINTILYKKYKMDQQNIQANKHTASDNEDSMNFSAVLNHVLTISKNDKELLGYLDTRDNAMLSQLKAYFSTRPFSLPHYMSLMFCGSIIVVYATSLFSGQINYIDIPHIFIFLLLIIFLKILIDLIKLLNISRKGQLHTVLHFAQRAEYLRMRGVIDFILTERYNKKIM

Nearest PDB structures (foldseek):
  4p1n-assembly1_A  TM=2.589E-01  e=5.057E+00  Kluyveromyces marxianus
  4p1n-assembly1_A  TM=2.589E-01  e=4.428E+00  Kluyveromyces marxianus

Foldseek 3Di:
DVVLVVLLVVLVVVVVVLVPDDDPVVSLVVLLPDDLLSLLLNLLQLDAADDDLVRVLVLVLLVLLLVLLLCLCQALCLCPNDPDPVSSVVSNVVVVVVVVVVVVVVVCCVVCVVPDDPPPVNVVSNVVSVVSNVSSLVSSLVVLVVLVVVCVVVDDPPDLPVPPDDLVVLLVVLVVVLVDSSVNLVSLLSHDLVSLVVLLVVLDDDDDDPVVSVVSNVVSNVVSVVLSCQLSVVDPVDDDDVVSVVVSVVVSVVSVVVVVVLVVCVVVGRPHDSPCSSVNSSSSSSNSSSVSSVVVVVVVVPD/DVVLVVLLVVLVVVVVVLVVDDDPVVSLVVLLPDDLLSLLLNLLQLDAADDDLVRVLVLVLLVLLLVLLLCLCQALCLCPNDPDPVSSVVSNVVVVVVVVVVVVVVVCCVVCVVPDDCPPVNVVSNVVSVVSNVSSLVSSLVVLVVLVVVCVVPDDPPDLPVPPDDLVVLLVVLVVVLVDSSVNLVSLLSHDLVSLVVLLVVLDDDDDDPVVSVVSNVVSNVVSCVLSCQLSVVDPVDDDDVVSVVVSVVVSVVSVVVVVVLVVCVVVDRPRPSPCSSVNSSSSSSNSSSVSSVVVVVVVVVD

Secondary structure (DSSP, 8-state):
-HHHHHHHHHHHHHHHHHHH---HHHHHHHHHHS-HHHHHHHHHHHSPP---HHHHHHHHHHHHHHHHHHHIIIIITHHHH--SHHHHHHHHHHHHHHHHHHHHHHHHHHHHHHHS---HHHHHHHHHHHHHHHHHHHHHHHHHHHHHHHHHHH------------HHHHHHHHHHHTT-HHHHHHHHHTS-HHHHHHHHHHHSPPPP-HHHHHHHHHHHHHHHHHHHHHHHT--TTS---THHHHHHHHHHHHHHHHHHHHHHHHHTS----STTHHHHHHHHHHHHHHHHHHHHHHHHH--/-HHHHHHHHHHHHHHHHHHH---HHHHHHHHHHS-HHHHHHHHHHHSPP---HHHHHHHHHHHHHHHHHHHIIIIITHHHH--SHHHHHHHHHHHHHHHHHHHHHHHHHHHHHHHS---HHHHHHHHHHHHHHHHHHHHHHHHHHHHHHHHHHH------------HHHHHHHHHHHTT-HHHHHHHHHTS-HHHHHHHHHHHSPPPP-HHHHHHHHHHHHHHHHHHHHHHHT--TTS---THHHHHHHHHHHHHHHHHHHHHHHHHTS----STTHHHHHHHHHHHHHHHHHHHHHHHHH--